Protein 1VCV (pdb70)

Structure (mmCIF, N/CA/C/O backbone):
data_1VCV
#
_entry.id   1VCV
#
_cell.length_a   84.540
_cell.length_b   84.540
_cell.length_c   112.620
_cell.angle_alpha   90.00
_cell.angle_beta   90.00
_cell.angle_gamma   120.00
#
_symmetry.space_group_name_H-M   'P 63'
#
loop_
_entity.id
_entity.type
_entity.pdbx_description
1 polymer 'Probable deoxyribose-phosphate aldolase'
2 non-polymer 'ZINC ION'
3 water water
#
loop_
_atom_site.group_PDB
_atom_site.id
_atom_site.type_symbol
_atom_site.label_atom_id
_atom_site.label_alt_id
_atom_site.label_comp_id
_atom_site.label_asym_id
_atom_site.label_entity_id
_atom_site.label_seq_id
_atom_site.pdbx_PDB_ins_code
_atom_site.Cartn_x
_atom_site.Cartn_y
_atom_site.Cartn_z
_atom_site.occupancy
_atom_site.B_iso_or_equiv
_atom_site.auth_seq_id
_atom_site.auth_comp_id
_atom_site.auth_asym_id
_atom_site.auth_atom_id
_atom_site.pdbx_PDB_model_num
ATOM 1 N N . MET A 1 1 ? 12.566 91.416 0.047 1.00 31.27 1 MET A N 1
ATOM 2 C CA . MET A 1 1 ? 12.607 91.514 1.530 1.00 29.02 1 MET A CA 1
ATOM 3 C C . MET A 1 1 ? 12.952 90.163 2.165 1.00 26.78 1 MET A C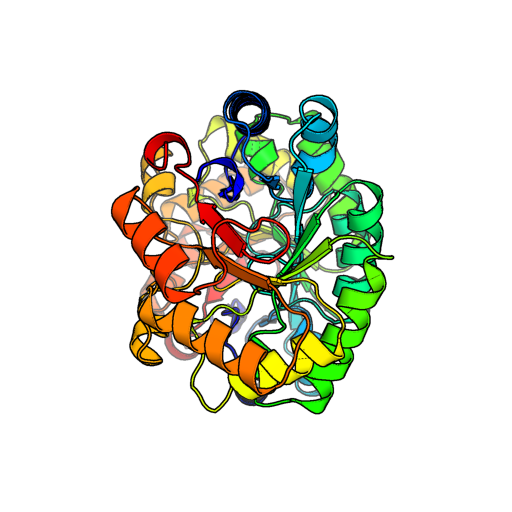 1
ATOM 4 O O . MET A 1 1 ? 13.382 90.099 3.319 1.00 26.17 1 MET A O 1
ATOM 9 N N . ILE A 1 2 ? 12.780 89.086 1.405 1.00 23.65 2 ILE A N 1
ATOM 10 C CA . ILE A 1 2 ? 13.075 87.746 1.910 1.00 21.31 2 ILE A CA 1
ATOM 11 C C . ILE A 1 2 ? 14.561 87.572 2.233 1.00 20.92 2 ILE A C 1
ATOM 12 O O . ILE A 1 2 ? 14.929 86.778 3.102 1.00 19.53 2 ILE A O 1
ATOM 17 N N . HIS A 1 3 ? 15.413 88.326 1.545 1.00 20.53 3 HIS A N 1
ATOM 18 C CA . HIS A 1 3 ? 16.853 88.228 1.759 1.00 21.74 3 HIS A CA 1
ATOM 19 C C . HIS A 1 3 ? 17.359 88.904 3.029 1.00 19.45 3 HIS A C 1
ATOM 20 O O . HIS A 1 3 ? 18.552 88.849 3.329 1.00 19.11 3 HIS A O 1
ATOM 27 N N . LEU A 1 4 ? 16.452 89.535 3.769 1.00 18.48 4 LEU A N 1
ATOM 28 C CA . LEU A 1 4 ? 16.793 90.201 5.026 1.00 18.22 4 LEU A CA 1
ATOM 29 C C . LEU A 1 4 ? 16.352 89.311 6.180 1.00 19.14 4 LEU A C 1
ATOM 30 O O . LEU A 1 4 ? 16.552 89.639 7.350 1.00 18.18 4 LEU A O 1
ATOM 35 N N . VAL A 1 5 ? 15.750 88.181 5.838 1.00 18.45 5 VAL A N 1
ATOM 36 C CA . VAL A 1 5 ? 15.226 87.274 6.841 1.00 17.05 5 VAL A CA 1
ATOM 37 C C . VAL A 1 5 ? 16.158 86.241 7.449 1.00 17.15 5 VAL A C 1
ATOM 38 O O . VAL A 1 5 ? 16.956 85.603 6.763 1.00 16.55 5 VAL A O 1
ATOM 42 N N . ASP A 1 6 ? 16.040 86.108 8.763 1.00 17.33 6 ASP A N 1
ATOM 43 C CA . ASP A 1 6 ? 16.769 85.110 9.530 1.00 17.81 6 ASP A CA 1
ATOM 44 C C . ASP A 1 6 ? 15.618 84.193 9.925 1.00 17.01 6 ASP A C 1
ATOM 45 O O . ASP A 1 6 ? 14.858 84.504 10.837 1.00 17.84 6 ASP A O 1
ATOM 50 N N . TYR A 1 7 ? 15.461 83.091 9.196 1.00 17.55 7 TYR A N 1
ATOM 51 C CA . TYR A 1 7 ? 14.390 82.132 9.457 1.00 15.95 7 TYR A CA 1
ATOM 52 C C . TYR A 1 7 ? 14.739 81.369 10.734 1.00 15.10 7 TYR A C 1
ATOM 53 O O . TYR A 1 7 ? 15.694 80.594 10.758 1.00 15.89 7 TYR A O 1
ATOM 62 N N . ALA A 1 8 ? 13.956 81.596 11.788 1.00 12.74 8 ALA A N 1
ATOM 63 C CA . ALA A 1 8 ? 14.208 80.977 13.087 1.00 13.74 8 ALA A CA 1
ATOM 64 C C . ALA A 1 8 ? 13.213 79.916 13.577 1.00 12.90 8 ALA A C 1
ATOM 65 O O . ALA A 1 8 ? 12.014 80.158 13.658 1.00 14.48 8 ALA A O 1
ATOM 67 N N . LEU A 1 9 ? 13.739 78.740 13.903 1.00 14.82 9 LEU A N 1
ATOM 68 C CA . LEU A 1 9 ? 12.960 77.627 14.450 1.00 13.80 9 LEU A CA 1
ATOM 69 C C . LEU A 1 9 ? 13.740 77.285 15.719 1.00 13.65 9 LEU A C 1
ATOM 70 O O . LEU A 1 9 ? 14.668 76.475 15.693 1.00 12.28 9 LEU A O 1
ATOM 75 N N . LEU A 1 10 ? 13.362 77.923 16.824 1.00 12.68 10 LEU A N 1
ATOM 76 C CA . LEU A 1 10 ? 14.065 77.770 18.094 1.00 12.55 10 LEU A CA 1
ATOM 77 C C . LEU A 1 10 ? 13.330 77.135 19.260 1.00 13.50 10 LEU A C 1
ATOM 78 O O . LEU A 1 10 ? 13.861 77.110 20.372 1.00 12.85 10 LEU A O 1
ATOM 83 N N . LYS A 1 11 ? 12.112 76.648 19.038 1.00 13.12 11 LYS A N 1
ATOM 84 C CA . LYS A 1 11 ? 11.384 76.003 20.124 1.00 13.29 11 LYS A CA 1
ATOM 85 C C . LYS A 1 11 ? 12.186 74.771 20.545 1.00 14.32 11 LYS A C 1
ATOM 86 O O . LYS A 1 11 ? 12.751 74.074 19.700 1.00 15.45 11 LYS A O 1
ATOM 92 N N . PRO A 1 12 ? 12.242 74.484 21.856 1.00 14.62 12 PRO A N 1
ATOM 93 C CA . PRO A 1 12 ? 12.996 73.321 22.343 1.00 14.94 12 PRO A CA 1
ATOM 94 C C . PRO A 1 12 ? 12.447 71.966 21.886 1.00 15.80 12 PRO A C 1
ATOM 95 O O . PRO A 1 12 ? 13.177 70.967 21.851 1.00 13.81 12 PRO A O 1
ATOM 99 N N . TYR A 1 13 ? 11.170 71.936 21.511 1.00 16.12 13 TYR A N 1
ATOM 100 C CA . TYR A 1 13 ? 10.550 70.694 21.064 1.00 15.07 13 TYR A CA 1
ATOM 101 C C . TYR A 1 13 ? 10.631 70.487 19.553 1.00 15.45 13 TYR A C 1
ATOM 102 O O . TYR A 1 13 ? 9.977 69.600 19.002 1.00 16.66 13 TYR A O 1
ATOM 111 N N . LEU A 1 14 ? 11.441 71.299 18.884 1.00 14.11 14 LEU A N 1
ATOM 112 C CA . LEU A 1 14 ? 11.616 71.165 17.443 1.00 12.34 14 LEU A CA 1
ATOM 113 C C . LEU A 1 14 ? 12.349 69.843 17.216 1.00 12.38 14 LEU A C 1
ATOM 114 O O . LEU A 1 14 ? 13.309 69.541 17.920 1.00 12.45 14 LEU A O 1
ATOM 119 N N . THR A 1 15 ? 11.906 69.058 16.239 1.00 11.67 15 THR A N 1
ATOM 120 C CA . THR A 1 15 ? 12.544 67.770 15.967 1.00 14.17 15 THR A CA 1
ATOM 121 C C . THR A 1 15 ? 13.583 67.860 14.854 1.00 14.66 15 THR A C 1
ATOM 122 O O . THR A 1 15 ? 13.639 68.847 14.120 1.00 14.08 15 THR A O 1
ATOM 126 N N . VAL A 1 16 ? 14.400 66.814 14.738 1.00 14.27 16 VAL A N 1
ATOM 127 C CA . VAL A 1 16 ? 15.434 66.749 13.713 1.00 15.52 16 VAL A CA 1
ATOM 128 C C . VAL A 1 16 ? 14.821 66.915 12.324 1.00 15.25 16 VAL A C 1
ATOM 129 O O . VAL A 1 16 ? 15.302 67.718 11.517 1.00 16.07 16 VAL A O 1
ATOM 133 N N . ASP A 1 17 ? 13.758 66.161 12.053 1.00 15.28 17 ASP A N 1
ATOM 134 C CA . ASP A 1 17 ? 13.087 66.232 10.763 1.00 16.76 17 ASP A CA 1
ATOM 135 C C . ASP A 1 17 ? 12.593 67.643 10.472 1.00 16.59 17 ASP A C 1
ATOM 136 O O . ASP A 1 17 ? 12.694 68.127 9.340 1.00 18.18 17 ASP A O 1
ATOM 141 N N . GLU A 1 18 ? 12.064 68.300 11.498 1.00 16.04 18 GLU A N 1
ATOM 142 C CA . GLU A 1 18 ? 11.570 69.662 11.361 1.00 17.60 18 GLU A CA 1
ATOM 143 C C . GLU A 1 18 ? 12.720 70.625 11.128 1.00 16.29 18 GLU A C 1
ATOM 144 O O . GLU A 1 18 ? 12.608 71.551 10.325 1.00 17.27 18 GLU A O 1
ATOM 150 N N . ALA A 1 19 ? 13.827 70.403 11.830 1.00 17.02 19 ALA A N 1
ATOM 151 C CA . ALA A 1 19 ? 15.009 71.250 11.676 1.00 16.66 19 ALA A CA 1
ATOM 152 C C . ALA A 1 19 ? 15.581 71.084 10.267 1.00 17.76 19 ALA A C 1
ATOM 153 O O . ALA A 1 19 ? 16.012 72.054 9.638 1.00 15.63 19 ALA A O 1
ATOM 155 N N . VAL A 1 20 ? 15.585 69.848 9.778 1.00 17.09 20 VAL A N 1
ATOM 156 C CA . VAL A 1 20 ? 16.105 69.565 8.448 1.00 16.12 20 VAL A CA 1
ATOM 157 C C . VAL A 1 20 ? 15.214 70.199 7.394 1.00 16.83 20 VAL A C 1
ATOM 158 O O . VAL A 1 20 ? 15.706 70.811 6.442 1.00 15.30 20 VAL A O 1
ATOM 162 N N . ALA A 1 21 ? 13.902 70.049 7.570 1.00 15.51 21 ALA A N 1
ATOM 163 C CA . ALA A 1 21 ? 12.937 70.621 6.642 1.00 17.53 21 ALA A CA 1
ATOM 164 C C . ALA A 1 21 ? 13.095 72.146 6.608 1.00 17.80 21 ALA A C 1
ATOM 165 O O . ALA A 1 21 ? 12.997 72.771 5.553 1.00 17.85 21 ALA A O 1
ATOM 167 N N . GLY A 1 22 ? 13.352 72.735 7.770 1.00 16.73 22 GLY A N 1
ATOM 168 C CA . GLY A 1 22 ? 13.527 74.173 7.843 1.00 18.08 22 GLY A CA 1
ATOM 169 C C . GLY A 1 22 ? 14.697 74.661 7.009 1.00 18.87 22 GLY A C 1
ATOM 170 O O . GLY A 1 22 ? 14.572 75.648 6.280 1.00 20.78 22 GLY A O 1
ATOM 171 N N . ALA A 1 23 ? 15.833 73.974 7.110 1.00 18.72 23 ALA A N 1
ATOM 172 C CA . ALA A 1 23 ? 17.027 74.353 6.361 1.00 19.92 23 ALA A CA 1
ATOM 173 C C . ALA A 1 23 ? 16.751 74.297 4.866 1.00 20.49 23 ALA A C 1
ATOM 174 O O . ALA A 1 23 ? 17.063 75.229 4.131 1.00 20.56 23 ALA A O 1
ATOM 176 N N . ARG A 1 24 ? 16.160 73.191 4.429 1.00 23.23 24 ARG A N 1
ATOM 177 C CA . ARG A 1 24 ? 15.812 72.987 3.029 1.00 24.52 24 ARG A CA 1
ATOM 178 C C . ARG A 1 24 ? 14.946 74.160 2.554 1.00 23.39 24 ARG A C 1
ATOM 179 O O . ARG A 1 24 ? 15.167 74.720 1.479 1.00 21.39 24 ARG A O 1
ATOM 187 N N . LYS A 1 25 ? 13.969 74.533 3.376 1.00 20.88 25 LYS A N 1
ATOM 188 C CA . LYS A 1 25 ? 13.070 75.641 3.066 1.00 20.73 25 LYS A CA 1
ATOM 189 C C . LYS A 1 25 ? 13.818 76.981 3.079 1.00 20.34 25 LYS A C 1
ATOM 190 O O . LYS A 1 25 ? 13.481 77.902 2.332 1.00 20.30 25 LYS A O 1
ATOM 196 N N . ALA A 1 26 ? 14.829 77.083 3.934 1.00 20.06 26 ALA A N 1
ATOM 197 C CA . ALA A 1 26 ? 15.626 78.301 4.041 1.00 21.33 26 ALA A CA 1
ATOM 198 C C . ALA A 1 26 ? 16.363 78.553 2.728 1.00 22.45 26 ALA A C 1
ATOM 199 O O . ALA A 1 26 ? 16.368 79.674 2.208 1.00 21.06 26 ALA A O 1
ATOM 201 N N . GLU A 1 27 ? 16.982 77.499 2.201 1.00 24.42 27 GLU A N 1
ATOM 202 C CA . GLU A 1 27 ? 17.724 77.580 0.946 1.00 25.70 27 GLU A CA 1
ATOM 203 C C . GLU A 1 27 ? 16.836 77.954 -0.231 1.00 27.12 27 GLU A C 1
ATOM 204 O O . GLU A 1 27 ? 17.193 78.819 -1.031 1.00 27.74 27 GLU A O 1
ATOM 210 N N . GLU A 1 28 ? 15.683 77.303 -0.339 1.00 27.82 28 GLU A N 1
ATOM 211 C CA . GLU A 1 28 ? 14.770 77.574 -1.440 1.00 29.98 28 GLU A CA 1
ATOM 212 C C . GLU A 1 28 ? 14.220 79.001 -1.393 1.00 29.19 28 GLU A C 1
ATOM 213 O O . GLU A 1 28 ? 14.002 79.617 -2.436 1.00 29.71 28 GLU A O 1
ATOM 219 N N . LEU A 1 29 ? 14.007 79.529 -0.189 1.0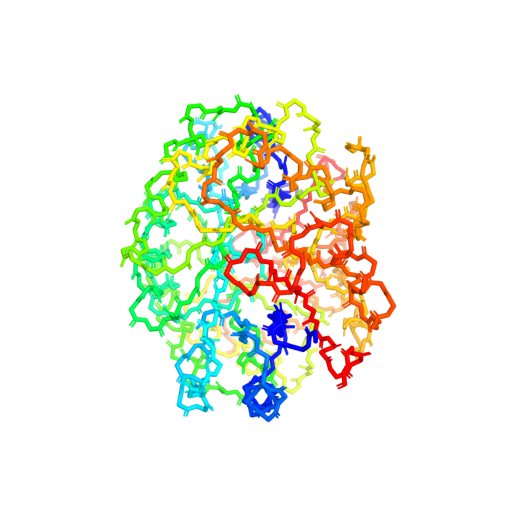0 26.81 29 LEU A N 1
ATOM 220 C CA . LEU A 1 29 ? 13.477 80.881 -0.044 1.00 24.69 29 LEU A CA 1
ATOM 221 C C . LEU A 1 29 ? 14.516 81.972 -0.252 1.00 23.79 29 LEU A C 1
ATOM 222 O O . LEU A 1 29 ? 14.171 83.111 -0.580 1.00 24.03 29 LEU A O 1
ATOM 227 N N . GLY A 1 30 ? 15.784 81.629 -0.056 1.00 22.17 30 GLY A N 1
ATOM 228 C CA . GLY A 1 30 ? 16.844 82.604 -0.231 1.00 22.07 30 GLY A CA 1
ATOM 229 C C . GLY A 1 30 ? 16.927 83.604 0.909 1.00 22.39 30 GLY A C 1
ATOM 230 O O . GLY A 1 30 ? 17.233 84.778 0.695 1.00 22.43 30 GLY A O 1
ATOM 231 N N . VAL A 1 31 ? 16.644 83.148 2.126 1.00 20.41 31 VAL A N 1
ATOM 232 C CA . VAL A 1 31 ? 16.715 84.023 3.292 1.00 18.07 31 VAL A CA 1
ATOM 233 C C . VAL A 1 31 ? 18.172 84.343 3.616 1.00 17.04 31 VAL A C 1
ATOM 234 O O . VAL A 1 31 ? 19.088 83.702 3.098 1.00 16.40 31 VAL A O 1
ATOM 238 N N . ALA A 1 32 ? 18.389 85.343 4.463 1.00 17.37 32 ALA A N 1
ATOM 239 C CA . ALA A 1 32 ? 19.746 85.714 4.845 1.00 17.65 32 ALA A CA 1
ATOM 240 C C . ALA A 1 32 ? 20.400 84.606 5.676 1.00 17.53 32 ALA A C 1
ATOM 241 O O . ALA A 1 32 ? 21.573 84.275 5.484 1.00 18.43 32 ALA A O 1
ATOM 243 N N . ALA A 1 33 ? 19.638 84.019 6.591 1.00 16.17 33 ALA A N 1
ATOM 244 C CA . ALA A 1 33 ? 20.183 82.972 7.436 1.00 15.56 33 ALA A CA 1
ATOM 245 C C . ALA A 1 33 ? 19.102 82.117 8.074 1.00 14.84 33 ALA A C 1
ATOM 246 O O . ALA A 1 33 ? 17.932 82.503 8.142 1.00 14.86 33 ALA A O 1
ATOM 248 N N . TYR A 1 34 ? 19.521 80.951 8.546 1.00 14.14 34 TYR A N 1
ATOM 249 C CA . TYR A 1 34 ? 18.638 79.997 9.201 1.00 13.30 34 TYR A CA 1
ATOM 250 C C . TYR A 1 34 ? 19.136 79.820 10.639 1.00 13.24 34 TYR A C 1
ATOM 251 O O . TYR A 1 34 ? 20.237 79.307 10.857 1.00 12.62 34 TYR A O 1
ATOM 260 N N . CYS A 1 35 ? 18.330 80.233 11.616 1.00 12.61 35 CYS A N 1
ATOM 261 C CA . CYS A 1 35 ? 18.737 80.125 13.018 1.00 14.43 35 CYS A CA 1
ATOM 262 C C . CYS A 1 35 ? 18.096 78.949 13.754 1.00 14.31 35 CYS A C 1
ATOM 263 O O . CYS A 1 35 ? 16.873 78.782 13.739 1.00 15.17 35 CYS A O 1
ATOM 266 N N . VAL A 1 36 ? 18.935 78.139 14.394 1.00 13.01 36 VAL A N 1
ATOM 267 C CA . VAL A 1 36 ? 18.476 76.979 15.160 1.00 13.27 36 VAL A CA 1
ATOM 268 C C . VAL A 1 36 ? 19.272 76.885 16.455 1.00 14.07 36 VAL A C 1
ATOM 269 O O . VAL A 1 36 ? 20.292 77.560 16.622 1.00 14.10 36 VAL A O 1
ATOM 273 N N . ASN A 1 37 ? 18.802 76.063 17.384 1.00 13.24 37 ASN A N 1
ATOM 274 C CA . ASN A 1 37 ? 19.551 75.858 18.614 1.00 13.75 37 ASN A CA 1
ATOM 275 C C . ASN A 1 37 ? 20.806 75.090 18.178 1.00 13.98 37 ASN A C 1
ATOM 276 O O . ASN A 1 37 ? 20.768 74.320 17.212 1.00 13.71 37 ASN A O 1
ATOM 281 N N . PRO A 1 38 ? 21.934 75.302 18.874 1.00 14.46 38 PRO A N 1
ATOM 282 C CA . PRO A 1 38 ? 23.223 74.662 18.584 1.00 15.25 38 PRO A CA 1
ATOM 283 C C . PRO A 1 38 ? 23.191 73.157 18.299 1.00 14.11 38 PRO A C 1
ATOM 284 O O . PRO A 1 38 ? 23.908 72.671 17.426 1.00 13.49 38 PRO A O 1
ATOM 288 N N . ILE A 1 39 ? 22.366 72.429 19.038 1.00 14.41 39 ILE A N 1
ATOM 289 C CA . ILE A 1 39 ? 22.249 70.977 18.877 1.00 15.15 39 ILE A CA 1
ATOM 290 C C . ILE A 1 39 ? 22.035 70.529 17.423 1.00 16.19 39 ILE A C 1
ATOM 291 O O . ILE A 1 39 ? 22.505 69.460 17.013 1.00 16.71 39 ILE A O 1
ATOM 296 N N . TYR A 1 40 ? 21.333 71.346 16.644 1.00 15.61 40 TYR A N 1
ATOM 297 C CA . TYR A 1 40 ? 21.036 70.999 15.262 1.00 16.20 40 TYR A CA 1
ATOM 298 C C . TYR A 1 40 ? 21.965 71.604 14.215 1.00 16.54 40 TYR A C 1
ATOM 299 O O . TYR A 1 40 ? 21.746 71.424 13.017 1.00 17.20 40 TYR A O 1
ATOM 308 N N . ALA A 1 41 ? 22.998 72.313 14.660 1.00 16.37 41 ALA A N 1
ATOM 309 C CA . ALA A 1 41 ? 23.939 72.938 13.741 1.00 16.79 41 ALA A CA 1
ATOM 310 C C . ALA A 1 41 ? 24.599 71.942 12.783 1.00 18.12 41 ALA A C 1
ATOM 311 O O . ALA A 1 41 ? 24.630 72.173 11.572 1.00 18.54 41 ALA A O 1
ATOM 313 N N . PRO A 1 42 ? 25.125 70.817 13.307 1.00 20.13 42 PRO A N 1
ATOM 314 C CA . PRO A 1 42 ? 25.778 69.819 12.449 1.00 20.62 42 PRO A CA 1
ATOM 315 C C . PRO A 1 42 ? 24.881 69.175 11.393 1.00 22.20 42 PRO A C 1
ATOM 316 O O . PRO A 1 42 ? 25.299 68.991 10.248 1.00 22.46 42 PRO A O 1
ATOM 320 N N . VAL A 1 43 ? 23.651 68.832 11.767 1.00 21.68 43 VAL A N 1
ATOM 321 C CA . VAL A 1 43 ? 22.746 68.190 10.819 1.00 23.35 43 VAL A CA 1
ATOM 322 C C . VAL A 1 43 ? 22.253 69.149 9.735 1.00 23.36 43 VAL A C 1
ATOM 323 O O . VAL A 1 43 ? 22.016 68.744 8.595 1.00 23.83 43 VAL A O 1
ATOM 327 N N . VAL A 1 44 ? 22.110 70.420 10.093 1.00 21.97 44 VAL A N 1
ATOM 328 C CA . VAL A 1 44 ? 21.654 71.439 9.152 1.00 22.60 44 VAL A CA 1
ATOM 329 C C . VAL A 1 44 ? 22.771 71.991 8.253 1.00 21.52 44 VAL A C 1
ATOM 330 O O . VAL A 1 44 ? 22.523 72.367 7.107 1.00 21.89 44 VAL A O 1
ATOM 334 N N . ARG A 1 45 ? 23.993 72.029 8.777 1.00 21.55 45 ARG A N 1
ATOM 335 C CA . ARG A 1 45 ? 25.153 72.545 8.045 1.00 24.19 45 ARG A CA 1
ATOM 336 C C . ARG A 1 45 ? 25.240 72.086 6.576 1.00 25.70 45 ARG A C 1
ATOM 337 O O . ARG A 1 45 ? 25.433 72.905 5.674 1.00 25.60 45 ARG A O 1
ATOM 345 N N . PRO A 1 46 ? 25.099 70.773 6.321 1.00 25.95 46 PRO A N 1
ATOM 346 C CA . PRO A 1 46 ? 25.165 70.227 4.960 1.00 27.48 46 PRO A CA 1
ATOM 347 C C . PRO A 1 46 ? 24.073 70.719 4.006 1.00 27.92 46 PRO A C 1
ATOM 348 O O . PRO A 1 46 ? 24.278 70.757 2.795 1.00 30.15 46 PRO A O 1
ATOM 352 N N . LEU A 1 47 ? 22.916 71.084 4.549 1.00 27.81 47 LEU A N 1
ATOM 353 C CA . LEU A 1 47 ? 21.802 71.547 3.728 1.00 28.13 47 LEU A CA 1
ATOM 354 C C . LEU A 1 47 ? 21.904 73.012 3.316 1.00 29.34 47 LEU A C 1
ATOM 355 O O . LEU A 1 47 ? 21.242 73.445 2.373 1.00 30.91 47 LEU A O 1
ATOM 360 N N . LEU A 1 48 ? 22.729 73.777 4.020 1.00 29.25 48 LEU A N 1
ATOM 361 C CA . LEU A 1 48 ? 22.884 75.194 3.711 1.00 30.35 48 LEU A CA 1
ATOM 362 C C . LEU A 1 48 ? 24.108 75.468 2.844 1.00 32.10 48 LEU A C 1
ATOM 363 O O . LEU A 1 48 ? 25.196 74.956 3.108 1.00 32.98 48 LEU A O 1
ATOM 368 N N . ARG A 1 49 ? 23.925 76.277 1.805 1.00 33.59 49 ARG A N 1
ATOM 369 C CA . ARG A 1 49 ? 25.024 76.635 0.916 1.00 35.66 49 ARG A CA 1
ATOM 370 C C . ARG A 1 49 ? 25.081 78.146 0.737 1.00 34.56 49 ARG A C 1
ATOM 371 O O . ARG A 1 49 ? 26.087 78.778 1.048 1.00 34.34 49 ARG A O 1
ATOM 379 N N . LYS A 1 50 ? 23.994 78.726 0.248 1.00 33.68 50 LYS A N 1
ATOM 380 C CA . LYS A 1 50 ? 23.942 80.163 0.048 1.00 33.46 50 LYS A CA 1
ATOM 381 C C . LYS A 1 50 ? 23.514 80.845 1.343 1.00 32.10 50 LYS A C 1
ATOM 382 O O . LYS A 1 50 ? 24.048 81.891 1.709 1.00 32.89 50 LYS A O 1
ATOM 388 N N . VAL A 1 51 ? 22.554 80.249 2.041 1.00 28.58 51 VAL A N 1
ATOM 389 C CA . VAL A 1 51 ? 22.073 80.825 3.290 1.00 26.04 51 VAL A CA 1
ATOM 390 C C . VAL A 1 51 ? 23.038 80.541 4.441 1.00 23.75 51 VAL A C 1
ATOM 391 O O . VAL A 1 51 ? 23.588 79.439 4.557 1.00 20.72 51 VAL A O 1
ATOM 395 N N . LYS A 1 52 ? 23.235 81.548 5.288 1.00 21.65 52 LYS A N 1
ATOM 396 C CA . LYS A 1 52 ? 24.130 81.448 6.437 1.00 22.62 52 LYS A CA 1
ATOM 397 C C . LYS A 1 52 ? 23.558 80.614 7.579 1.00 21.22 52 LYS A C 1
ATOM 398 O O . LYS A 1 52 ? 22.363 80.661 7.854 1.00 19.23 52 LYS A O 1
ATOM 404 N N . LEU A 1 53 ? 24.424 79.857 8.246 1.00 20.68 53 LEU A N 1
ATOM 405 C CA . LEU A 1 53 ? 23.999 79.043 9.378 1.00 18.64 53 LEU A CA 1
ATOM 406 C C . LEU A 1 53 ? 24.107 79.913 10.622 1.00 17.77 53 LEU A C 1
ATOM 407 O O . LEU A 1 53 ? 25.193 80.368 10.983 1.00 18.15 53 LEU A O 1
ATOM 412 N N . CYS A 1 54 ? 22.971 80.158 11.261 1.00 17.73 54 CYS A N 1
ATOM 413 C CA . CYS A 1 54 ? 22.922 80.983 12.463 1.00 18.23 54 CYS A CA 1
ATOM 414 C C . CYS A 1 54 ? 22.518 80.158 13.685 1.00 17.11 54 CYS A C 1
ATOM 415 O O . CYS A 1 54 ? 21.560 79.390 13.632 1.00 18.11 54 CYS A O 1
ATOM 418 N N . VAL A 1 55 ? 23.264 80.299 14.778 1.00 16.80 55 VAL A N 1
ATOM 419 C CA . VAL A 1 55 ? 22.938 79.568 16.001 1.00 16.48 55 VAL A CA 1
ATOM 420 C C . VAL A 1 55 ? 22.821 80.511 17.192 1.00 15.10 55 VAL A C 1
ATOM 421 O O . VAL A 1 55 ? 23.511 81.532 17.263 1.00 14.35 55 VAL A O 1
ATOM 425 N N . VAL A 1 56 ? 21.933 80.171 18.120 1.00 12.46 56 VAL A N 1
ATOM 426 C CA . VAL A 1 56 ? 21.742 80.973 19.324 1.00 13.00 56 VAL A CA 1
ATOM 427 C C . VAL A 1 56 ? 22.683 80.431 20.392 1.00 13.33 56 VAL A C 1
ATOM 428 O O . VAL A 1 56 ? 23.071 79.260 20.342 1.00 14.11 56 VAL A O 1
ATOM 432 N N . ALA A 1 57 ? 23.062 81.284 21.343 1.00 13.57 57 ALA A N 1
ATOM 433 C CA . ALA A 1 57 ? 23.973 80.897 22.425 1.00 13.10 57 ALA A CA 1
ATOM 434 C C . ALA A 1 57 ? 23.464 81.398 23.769 1.00 12.78 57 ALA A C 1
ATOM 435 O O . ALA A 1 57 ? 22.987 82.530 23.871 1.00 11.76 57 ALA A O 1
ATOM 437 N N . ASP A 1 58 ? 23.592 80.551 24.793 1.00 11.62 58 ASP A N 1
ATOM 438 C CA . ASP A 1 58 ? 23.136 80.849 26.152 1.00 13.59 58 ASP A CA 1
ATOM 439 C C . ASP A 1 58 ? 21.750 81.461 26.015 1.00 15.29 58 ASP A C 1
ATOM 440 O O . ASP A 1 58 ? 21.431 82.490 26.613 1.00 16.52 58 ASP A O 1
ATOM 445 N N . PHE A 1 59 ? 20.939 80.774 25.217 1.00 15.08 59 PHE A N 1
ATOM 446 C CA . PHE A 1 59 ? 19.592 81.172 24.854 1.00 12.64 59 PHE A CA 1
ATOM 447 C C . PHE A 1 59 ? 18.514 80.326 25.544 1.00 13.75 59 PHE A C 1
ATOM 448 O O . PHE A 1 59 ? 18.649 79.105 25.660 1.00 15.61 59 PHE A O 1
ATOM 456 N N . PRO A 1 60 ? 17.406 80.960 25.972 1.00 13.08 60 PRO A N 1
ATOM 457 C CA . PRO A 1 60 ? 17.115 82.391 25.842 1.00 12.67 60 PRO A CA 1
ATOM 458 C C . PRO A 1 60 ? 17.355 83.270 27.073 1.00 13.72 60 PRO A C 1
ATOM 459 O O . PRO A 1 60 ? 17.041 84.460 27.037 1.00 14.14 60 PRO A O 1
ATOM 463 N N . PHE A 1 61 ? 17.915 82.705 28.140 1.00 12.80 61 PHE A N 1
ATOM 464 C CA . PHE A 1 61 ? 18.151 83.454 29.382 1.00 14.27 61 PHE A CA 1
ATOM 465 C C . PHE A 1 61 ? 19.404 84.319 29.481 1.00 14.08 61 PHE A C 1
ATOM 466 O O . PHE A 1 61 ? 19.387 85.362 30.145 1.00 15.89 61 PHE A O 1
ATOM 474 N N . GLY A 1 62 ? 20.490 83.883 28.851 1.00 13.48 62 GLY A N 1
ATOM 475 C CA . GLY A 1 62 ? 21.729 84.635 28.924 1.00 13.36 62 GLY A CA 1
ATOM 476 C C . GLY A 1 62 ? 22.207 84.635 30.362 1.00 14.26 62 GLY A C 1
ATOM 477 O O . GLY A 1 62 ? 22.861 85.579 30.819 1.00 15.33 62 GLY A O 1
ATOM 478 N N . ALA A 1 63 ? 21.893 83.560 31.081 1.00 12.57 63 ALA A N 1
ATOM 479 C CA . ALA A 1 63 ? 22.253 83.469 32.488 1.00 12.35 63 ALA A CA 1
ATOM 480 C C . ALA A 1 63 ? 23.380 82.505 32.837 1.00 13.72 63 ALA A C 1
ATOM 481 O O . ALA A 1 63 ? 23.433 81.997 33.957 1.00 14.77 63 ALA A O 1
ATOM 483 N N . LEU A 1 64 ? 24.281 82.260 31.889 1.00 15.50 64 LEU A N 1
ATOM 484 C CA . LEU A 1 64 ? 25.419 81.387 32.136 1.00 17.97 64 LEU A CA 1
ATOM 485 C C . LEU A 1 64 ? 26.606 82.211 32.617 1.00 19.73 64 LEU A C 1
ATOM 486 O O . LEU A 1 64 ? 26.656 83.423 32.402 1.00 21.02 64 LEU A O 1
ATOM 491 N N . PRO A 1 65 ? 27.566 81.566 33.301 1.00 20.66 65 PRO A N 1
ATOM 492 C CA . PRO A 1 65 ? 28.751 82.274 33.793 1.00 20.18 65 PRO A CA 1
ATOM 493 C C . PRO A 1 65 ? 29.521 82.744 32.562 1.00 19.00 65 PRO A C 1
ATOM 494 O O . PRO A 1 65 ? 29.533 82.047 31.548 1.00 17.68 65 PRO A O 1
ATOM 498 N N . THR A 1 66 ? 30.157 83.910 32.641 1.00 19.37 66 THR A N 1
ATOM 499 C CA . THR A 1 66 ? 30.919 84.425 31.505 1.00 20.49 66 THR A CA 1
ATOM 500 C C . THR A 1 66 ? 31.883 83.379 30.945 1.00 20.75 66 THR A C 1
ATOM 501 O O . THR A 1 66 ? 31.997 83.219 29.728 1.00 20.77 66 THR A O 1
ATOM 505 N N . ALA A 1 67 ? 32.567 82.660 31.833 1.00 21.44 67 ALA A N 1
ATOM 506 C CA . ALA A 1 67 ? 33.521 81.637 31.410 1.00 21.42 67 ALA A CA 1
ATOM 507 C C . ALA A 1 67 ? 32.870 80.581 30.513 1.00 21.85 67 ALA A C 1
ATOM 508 O O . ALA A 1 67 ? 33.458 80.150 29.519 1.00 22.26 67 ALA A O 1
ATOM 510 N N . SER A 1 68 ? 31.658 80.160 30.862 1.00 21.04 68 SER A N 1
ATOM 511 C CA . SER A 1 68 ? 30.958 79.166 30.055 1.00 21.48 68 SER A CA 1
ATOM 512 C C . SER A 1 68 ? 30.490 79.780 28.742 1.00 20.82 68 SER A C 1
ATOM 513 O O . SER A 1 68 ? 30.452 79.112 27.708 1.00 20.78 68 SER A O 1
ATOM 516 N N . ARG A 1 69 ? 30.135 81.060 28.794 1.00 19.83 69 ARG A N 1
ATOM 517 C CA . ARG A 1 69 ? 29.667 81.771 27.617 1.00 19.51 69 ARG A CA 1
ATOM 518 C C . ARG A 1 69 ? 30.760 81.940 26.556 1.00 20.36 69 ARG A C 1
ATOM 519 O O . ARG A 1 69 ? 30.510 81.726 25.364 1.00 20.03 69 ARG A O 1
ATOM 527 N N . ILE A 1 70 ? 31.971 82.305 26.969 1.00 20.68 70 ILE A N 1
ATOM 528 C CA . ILE A 1 70 ? 33.034 82.460 25.986 1.00 21.63 70 ILE A CA 1
ATOM 529 C C . ILE A 1 70 ? 33.393 81.084 25.412 1.00 21.34 70 ILE A C 1
ATOM 530 O O . ILE A 1 70 ? 33.645 80.946 24.215 1.00 19.67 70 ILE A O 1
ATOM 535 N N . ALA A 1 71 ? 33.385 80.058 26.261 1.00 22.85 71 ALA A N 1
ATOM 536 C CA . ALA A 1 71 ? 33.717 78.703 25.816 1.00 23.54 71 ALA A CA 1
ATOM 537 C C . ALA A 1 71 ? 32.695 78.200 24.801 1.00 23.76 71 ALA A C 1
ATOM 538 O O . ALA A 1 71 ? 33.049 77.632 23.768 1.00 24.53 71 ALA A O 1
ATOM 540 N N . LEU A 1 72 ? 31.421 78.418 25.104 1.00 23.78 72 LEU A N 1
ATOM 541 C CA . LEU A 1 72 ? 30.340 77.997 24.226 1.00 22.22 72 LEU A CA 1
ATOM 542 C C . LEU A 1 72 ? 30.455 78.675 22.867 1.00 21.19 72 LEU A C 1
ATOM 543 O O . LEU A 1 72 ? 30.423 78.017 21.828 1.00 20.75 72 LEU A O 1
ATOM 548 N N . VAL A 1 73 ? 30.581 79.999 22.886 1.00 20.74 73 VAL A N 1
ATOM 549 C CA . VAL A 1 73 ? 30.693 80.776 21.660 1.00 19.57 73 VAL A CA 1
ATOM 550 C C . VAL A 1 73 ? 31.891 80.308 20.835 1.00 21.00 73 VAL A C 1
ATOM 551 O O . VAL A 1 73 ? 31.817 80.223 19.604 1.00 20.46 73 VAL A O 1
ATOM 555 N N . SER A 1 74 ? 32.988 79.997 21.518 1.00 21.57 74 SER A N 1
ATOM 556 C CA . SER A 1 74 ? 34.193 79.530 20.849 1.00 22.68 74 SER A CA 1
ATOM 557 C C . SER A 1 74 ? 33.909 78.239 20.076 1.00 23.09 74 SER A C 1
ATOM 558 O O . SER A 1 74 ? 34.267 78.120 18.901 1.00 19.51 74 SER A O 1
ATOM 561 N N . ARG A 1 75 ? 33.261 77.273 20.723 1.00 24.38 75 ARG A N 1
ATOM 562 C CA . ARG A 1 75 ? 32.941 76.021 20.040 1.00 25.75 75 ARG A CA 1
ATOM 563 C C . ARG A 1 75 ? 32.018 76.311 18.872 1.00 24.89 75 ARG A C 1
ATOM 564 O O . ARG A 1 75 ? 32.294 75.938 17.735 1.00 24.27 75 ARG A O 1
ATOM 572 N N . LEU A 1 76 ? 30.914 76.985 19.173 1.00 23.52 76 LEU A N 1
ATOM 573 C CA . LEU A 1 76 ? 29.920 77.328 18.169 1.00 23.08 76 LEU A CA 1
ATOM 574 C C . LEU A 1 76 ? 30.508 78.000 16.934 1.00 22.94 76 LEU A C 1
ATOM 575 O O . LEU A 1 76 ? 30.067 77.742 15.814 1.00 21.32 76 LEU A O 1
ATOM 580 N N . ALA A 1 77 ? 31.505 78.855 17.139 1.00 23.09 77 ALA A N 1
ATOM 581 C CA . ALA A 1 77 ? 32.140 79.563 16.034 1.00 24.52 77 ALA A CA 1
ATOM 582 C C . ALA A 1 77 ? 32.852 78.609 15.075 1.00 25.58 77 ALA A C 1
ATOM 583 O O . ALA A 1 77 ? 33.207 78.985 13.958 1.00 23.16 77 ALA A O 1
ATOM 585 N N . GLU A 1 78 ? 33.058 77.370 15.506 1.00 27.43 78 GLU A N 1
ATOM 586 C CA . GLU A 1 78 ? 33.732 76.404 14.650 1.00 30.16 78 GLU A CA 1
ATOM 587 C C . GLU A 1 78 ? 32.868 75.942 13.483 1.00 29.48 78 GLU A C 1
ATOM 588 O O . GLU A 1 78 ? 33.391 75.582 12.431 1.00 30.94 78 GLU A O 1
ATOM 594 N N . VAL A 1 79 ? 31.549 75.970 13.649 1.00 29.01 79 VAL A N 1
ATOM 595 C CA . VAL A 1 79 ? 30.667 75.524 12.573 1.00 29.16 79 VAL A CA 1
ATOM 596 C C . VAL A 1 79 ? 29.616 76.521 12.096 1.00 27.43 79 VAL A C 1
ATOM 597 O O . VAL A 1 79 ? 29.149 76.434 10.962 1.00 29.77 79 VAL A O 1
ATOM 601 N N . ALA A 1 80 ? 29.246 77.467 12.949 1.00 25.44 80 ALA A N 1
ATOM 602 C CA . ALA A 1 80 ? 28.232 78.444 12.582 1.00 23.12 80 ALA A CA 1
ATOM 603 C C . ALA A 1 80 ? 28.787 79.687 11.897 1.00 23.29 80 ALA A C 1
ATOM 604 O O . ALA A 1 80 ? 29.869 80.172 12.234 1.00 22.85 80 ALA A O 1
ATOM 606 N N . ASP A 1 81 ? 28.028 80.196 10.932 1.00 21.99 81 ASP A N 1
ATOM 607 C CA . ASP A 1 81 ? 28.402 81.400 10.212 1.00 21.85 81 ASP A CA 1
ATOM 608 C C . ASP A 1 81 ? 28.143 82.598 11.120 1.00 22.34 81 ASP A C 1
ATOM 609 O O . ASP A 1 81 ? 28.971 83.503 11.221 1.00 22.37 81 ASP A O 1
ATOM 614 N N . GLU A 1 82 ? 26.991 82.595 11.784 1.00 20.48 82 GLU A N 1
ATOM 615 C CA . GLU A 1 82 ? 26.632 83.691 12.671 1.00 19.33 82 GLU A CA 1
ATOM 616 C C . GLU A 1 82 ? 26.152 83.154 14.018 1.00 19.18 82 GLU A C 1
ATOM 617 O O . GLU A 1 82 ? 25.607 82.050 14.101 1.00 18.51 82 GLU A O 1
ATOM 623 N N . ILE A 1 83 ? 26.356 83.949 15.065 1.00 16.98 83 ILE A N 1
ATOM 624 C CA . ILE A 1 83 ? 25.970 83.577 16.423 1.00 16.64 83 ILE A CA 1
ATOM 625 C C . ILE A 1 83 ? 25.168 84.695 17.079 1.00 16.72 83 ILE A C 1
ATOM 626 O O . ILE A 1 83 ? 25.631 85.832 17.164 1.00 15.56 83 ILE A O 1
ATOM 631 N N . ASP A 1 84 ? 23.962 84.360 17.533 1.00 15.67 84 ASP A N 1
ATOM 632 C CA . ASP A 1 84 ? 23.082 85.312 18.204 1.00 14.82 84 ASP A CA 1
ATOM 633 C C . ASP A 1 84 ? 23.144 84.960 19.693 1.00 15.72 84 ASP A C 1
ATOM 634 O O . ASP A 1 84 ? 22.539 83.977 20.140 1.00 17.11 84 ASP A O 1
ATOM 639 N N . VAL A 1 85 ? 23.884 85.754 20.459 1.00 13.09 85 VAL A N 1
ATOM 640 C CA . VAL A 1 85 ? 24.048 85.487 21.884 1.00 13.39 85 VAL A CA 1
ATOM 641 C C . VAL A 1 85 ? 23.271 86.466 22.761 1.00 13.09 85 VAL A C 1
ATOM 642 O O . VAL A 1 85 ? 23.273 87.672 22.522 1.00 14.10 85 VAL A O 1
ATOM 646 N N . VAL A 1 86 ? 22.594 85.930 23.770 1.00 13.21 86 VAL A N 1
ATOM 647 C CA . VAL A 1 86 ? 21.797 86.750 24.679 1.00 13.07 86 VAL A CA 1
ATOM 648 C C . VAL A 1 86 ? 22.701 87.559 25.610 1.00 14.41 86 VAL A C 1
ATOM 649 O O . VAL A 1 86 ? 23.709 87.051 26.113 1.00 15.75 86 VAL A O 1
ATOM 653 N N . ALA A 1 87 ? 22.350 88.818 25.835 1.00 13.77 87 ALA A N 1
ATOM 654 C CA . ALA A 1 87 ? 23.134 89.656 26.738 1.00 14.22 87 ALA A CA 1
ATOM 655 C C . ALA A 1 87 ? 22.922 89.115 28.150 1.00 15.37 87 ALA A C 1
ATOM 656 O O . ALA A 1 87 ? 21.981 88.359 28.393 1.00 15.24 87 ALA A O 1
ATOM 658 N N . PRO A 1 88 ? 23.810 89.469 29.094 1.00 15.03 88 PRO A N 1
ATOM 659 C CA . PRO A 1 88 ? 23.642 88.982 30.467 1.00 14.43 88 PRO A CA 1
ATOM 660 C C . PRO A 1 88 ? 22.494 89.773 31.101 1.00 15.16 88 PRO A C 1
ATOM 661 O O . PRO A 1 88 ? 22.712 90.662 31.925 1.00 12.84 88 PRO A O 1
ATOM 665 N N . ILE A 1 89 ? 21.269 89.441 30.690 1.00 13.68 89 ILE A N 1
ATOM 666 C CA . ILE A 1 89 ? 20.067 90.129 31.156 1.00 15.00 89 ILE A CA 1
ATOM 667 C C . ILE A 1 89 ? 20.034 90.434 32.644 1.00 16.54 89 ILE A C 1
ATOM 668 O O . ILE A 1 89 ? 19.772 91.574 33.047 1.00 15.19 89 ILE A O 1
ATOM 673 N N . GLY A 1 90 ? 20.298 89.418 33.460 1.00 16.57 90 GLY A N 1
ATOM 674 C CA . GLY A 1 90 ? 20.285 89.609 34.896 1.00 15.75 90 GLY A CA 1
ATOM 675 C C . GLY A 1 90 ? 21.239 90.692 35.362 1.00 14.96 90 GLY A C 1
ATOM 676 O O . GLY A 1 90 ? 20.873 91.537 36.174 1.00 15.68 90 GLY A O 1
ATOM 677 N N . LEU A 1 91 ? 22.466 90.669 34.857 1.00 16.12 91 LEU A N 1
ATOM 678 C CA . LEU A 1 91 ? 23.452 91.670 35.246 1.00 17.05 91 LEU A CA 1
ATOM 679 C C . LEU A 1 91 ? 23.087 93.069 34.759 1.00 16.56 91 LEU A C 1
ATOM 680 O O . LEU A 1 91 ? 23.473 94.059 35.379 1.00 17.11 91 LEU A O 1
ATOM 685 N N . VAL A 1 92 ? 22.358 93.151 33.649 1.00 15.83 92 VAL A N 1
ATOM 686 C CA . VAL A 1 92 ? 21.954 94.446 33.109 1.00 14.29 92 VAL A CA 1
ATOM 687 C C . VAL A 1 92 ? 20.927 95.072 34.040 1.00 15.38 92 VAL A C 1
ATOM 688 O O . VAL A 1 92 ? 21.007 96.259 34.373 1.00 15.02 92 VAL A O 1
ATOM 692 N N . LYS A 1 93 ? 19.968 94.257 34.462 1.00 14.26 93 LYS A N 1
ATOM 693 C CA . LYS A 1 93 ? 18.926 94.702 35.368 1.00 14.13 93 LYS A CA 1
ATOM 694 C C . LYS A 1 93 ? 19.551 95.064 36.714 1.00 13.89 93 LYS A C 1
ATOM 695 O O . LYS A 1 93 ? 19.029 95.906 37.443 1.00 15.54 93 LYS A O 1
ATOM 701 N N . SER A 1 94 ? 20.670 94.426 37.040 1.00 13.92 94 SER A N 1
ATOM 702 C CA . SER A 1 94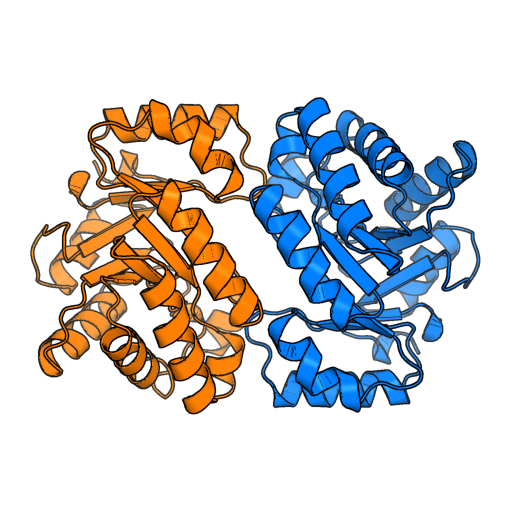 ? 21.366 94.700 38.293 1.00 15.17 94 SER A CA 1
ATOM 703 C C . SER A 1 94 ? 22.211 95.971 38.167 1.00 18.05 94 SER A C 1
ATOM 704 O O . SER A 1 94 ? 22.768 96.460 39.158 1.00 18.90 94 SER A O 1
ATOM 707 N N . ARG A 1 95 ? 22.297 96.499 36.948 1.00 16.76 95 ARG A N 1
ATOM 708 C CA . ARG A 1 95 ? 23.085 97.699 36.666 1.00 18.14 95 ARG A CA 1
ATOM 709 C C . ARG A 1 95 ? 24.567 97.460 36.982 1.00 19.12 95 ARG A C 1
ATOM 710 O O . ARG A 1 95 ? 25.285 98.374 37.385 1.00 16.54 95 ARG A O 1
ATOM 718 N N . ARG A 1 96 ? 25.010 96.217 36.807 1.00 18.50 96 ARG A N 1
ATOM 719 C CA . ARG A 1 96 ? 26.401 95.848 37.045 1.00 19.15 96 ARG A CA 1
ATOM 720 C C . ARG A 1 96 ? 27.145 96.035 35.727 1.00 18.63 96 ARG A C 1
ATOM 721 O O . ARG A 1 96 ? 27.655 95.080 35.141 1.00 16.46 96 ARG A O 1
ATOM 729 N N . TRP A 1 97 ? 27.200 97.283 35.272 1.00 16.17 97 TRP A N 1
ATOM 730 C CA . TRP A 1 97 ? 27.828 97.618 34.005 1.00 15.46 97 TRP A CA 1
ATOM 731 C C . TRP A 1 97 ? 29.255 97.129 33.815 1.00 16.47 97 TRP A C 1
ATOM 732 O O . TRP A 1 97 ? 29.621 96.695 32.721 1.00 17.34 97 TRP A O 1
ATOM 743 N N . ALA A 1 98 ? 30.060 97.185 34.868 1.00 15.07 98 ALA A N 1
ATOM 744 C CA . ALA A 1 98 ? 31.438 96.719 34.765 1.00 16.71 98 ALA A CA 1
ATOM 745 C C . ALA A 1 98 ? 31.448 95.246 34.359 1.00 15.53 98 ALA A C 1
ATOM 746 O O . ALA A 1 98 ? 32.233 94.827 33.500 1.00 15.84 98 ALA A O 1
ATOM 748 N N . GLU A 1 99 ? 30.568 94.465 34.975 1.00 16.54 99 GLU A N 1
ATOM 749 C CA . GLU A 1 99 ? 30.486 93.044 34.674 1.00 15.98 99 GLU A CA 1
ATOM 750 C C . GLU A 1 99 ? 29.834 92.809 33.311 1.00 16.14 99 GLU A C 1
ATOM 751 O O . GLU A 1 99 ? 30.225 91.898 32.579 1.00 15.39 99 GLU A O 1
ATOM 757 N N . VAL A 1 100 ? 28.842 93.626 32.967 1.00 15.12 100 VAL A N 1
ATOM 758 C CA . VAL A 1 100 ? 28.182 93.467 31.676 1.00 16.53 100 VAL A CA 1
ATOM 759 C C . VAL A 1 100 ? 29.176 93.698 30.536 1.00 16.39 100 VAL A C 1
ATOM 760 O O . VAL A 1 100 ? 29.219 92.926 29.572 1.00 14.13 100 VAL A O 1
ATOM 764 N N . ARG A 1 101 ? 29.989 94.745 30.643 1.00 16.02 101 ARG A N 1
ATOM 765 C CA . ARG A 1 101 ? 30.932 95.012 29.577 1.00 19.62 101 ARG A CA 1
ATOM 766 C C . ARG A 1 101 ? 32.061 93.984 29.545 1.00 19.45 101 ARG A C 1
ATOM 767 O O . ARG A 1 101 ? 32.536 93.629 28.469 1.00 20.27 101 ARG A O 1
ATOM 775 N N . ARG A 1 102 ? 32.478 93.484 30.708 1.00 21.12 102 ARG A N 1
ATOM 776 C CA . ARG A 1 102 ? 33.530 92.471 30.732 1.00 19.61 102 ARG A CA 1
ATOM 777 C C . ARG A 1 102 ? 33.016 91.227 30.009 1.00 18.79 102 ARG A C 1
ATOM 778 O O . ARG A 1 102 ? 33.713 90.637 29.184 1.00 16.20 102 ARG A O 1
ATOM 786 N N . ASP A 1 103 ? 31.782 90.841 30.320 1.00 17.84 103 ASP A N 1
ATOM 787 C CA . ASP A 1 103 ? 31.170 89.669 29.702 1.00 16.05 103 ASP A CA 1
ATOM 788 C C . ASP A 1 103 ? 31.022 89.789 28.179 1.00 15.62 103 ASP A C 1
ATOM 789 O O . ASP A 1 103 ? 31.495 88.927 27.429 1.00 16.05 103 ASP A O 1
ATOM 794 N N . LEU A 1 104 ? 30.379 90.859 27.721 1.00 11.75 104 LEU A N 1
ATOM 795 C CA . LEU A 1 104 ? 30.158 91.041 26.288 1.00 12.53 104 LEU A CA 1
ATOM 796 C C . LEU A 1 104 ? 31.437 91.199 25.460 1.00 12.56 104 LEU A C 1
ATOM 797 O O . LEU A 1 104 ? 31.519 90.702 24.339 1.00 14.77 104 LEU A O 1
ATOM 802 N N . ILE A 1 105 ? 32.440 91.876 25.997 1.00 13.45 105 ILE A N 1
ATOM 803 C CA . ILE A 1 105 ? 33.676 92.020 25.241 1.00 16.07 105 ILE A CA 1
ATOM 804 C C . ILE A 1 105 ? 34.340 90.652 25.077 1.00 16.71 105 ILE A C 1
ATOM 805 O O . ILE A 1 105 ? 34.779 90.292 23.981 1.00 18.04 105 ILE A O 1
ATOM 810 N N . SER A 1 106 ? 34.389 89.885 26.161 1.00 15.15 106 SER A N 1
ATOM 811 C CA . SER A 1 106 ? 35.004 88.558 26.135 1.00 19.26 106 SER A CA 1
ATOM 812 C C . SER A 1 106 ? 34.207 87.564 25.289 1.00 18.54 106 SER A C 1
ATOM 813 O O . SER A 1 106 ? 34.779 86.783 24.522 1.00 17.07 106 SER A O 1
ATOM 816 N N . VAL A 1 107 ? 32.885 87.597 25.429 1.00 17.08 107 VAL A N 1
ATOM 817 C CA . VAL A 1 107 ? 32.022 86.697 24.673 1.00 18.54 107 VAL A CA 1
ATOM 818 C C . VAL A 1 107 ? 32.080 86.981 23.173 1.00 19.06 107 VAL A C 1
ATOM 819 O O . VAL A 1 107 ? 32.221 86.057 22.373 1.00 19.34 107 VAL A O 1
ATOM 823 N N . VAL A 1 108 ? 31.980 88.250 22.788 1.00 18.69 108 VAL A N 1
ATOM 824 C CA . VAL A 1 108 ? 32.046 88.604 21.371 1.00 19.30 108 VAL A CA 1
ATOM 825 C C . VAL A 1 108 ? 33.436 88.282 20.825 1.00 20.74 108 VAL A C 1
ATOM 826 O O . VAL A 1 108 ? 33.578 87.807 19.697 1.00 21.55 108 VAL A O 1
ATOM 830 N N . GLY A 1 109 ? 34.459 88.540 21.632 1.00 20.95 109 GLY A N 1
ATOM 831 C CA . GLY A 1 109 ? 35.818 88.265 21.204 1.00 23.81 109 GLY A CA 1
ATOM 832 C C . GLY A 1 109 ? 36.068 86.787 20.974 1.00 24.30 109 GLY A C 1
ATOM 833 O O . GLY A 1 109 ? 36.955 86.410 20.207 1.00 27.34 109 GLY A O 1
ATOM 834 N N . ALA A 1 110 ? 35.273 85.947 21.628 1.00 24.73 110 ALA A N 1
ATOM 835 C CA . ALA A 1 110 ? 35.414 84.500 21.507 1.00 24.47 110 ALA A CA 1
ATOM 836 C C . ALA A 1 110 ? 34.870 83.939 20.192 1.00 23.35 110 ALA A C 1
ATOM 837 O O . ALA A 1 110 ? 35.207 82.822 19.804 1.00 21.99 110 ALA A O 1
ATOM 839 N N . ALA A 1 111 ? 34.032 84.713 19.510 1.00 22.90 111 ALA A N 1
ATOM 840 C CA . ALA A 1 111 ? 33.440 84.279 18.246 1.00 24.26 111 ALA A CA 1
ATOM 841 C C . ALA A 1 111 ? 34.450 84.339 17.111 1.00 25.26 111 ALA A C 1
ATOM 842 O O . ALA A 1 111 ? 34.154 83.964 15.977 1.00 24.18 111 ALA A O 1
ATOM 844 N N . GLY A 1 112 ? 35.639 84.827 17.437 1.00 27.33 112 GLY A N 1
ATOM 845 C CA . GLY A 1 112 ? 36.720 84.934 16.477 1.00 31.48 112 GLY A CA 1
ATOM 846 C C . GLY A 1 112 ? 36.384 85.157 15.014 1.00 33.13 112 GLY A C 1
ATOM 847 O O . GLY A 1 112 ? 36.573 84.259 14.195 1.00 36.18 112 GLY A O 1
ATOM 848 N N . GLY A 1 113 ? 35.895 86.346 14.675 1.00 32.68 113 GLY A N 1
ATOM 849 C CA . GLY A 1 113 ? 35.594 86.632 13.283 1.00 30.87 113 GLY A CA 1
ATOM 850 C C . GLY A 1 113 ? 34.171 86.412 12.808 1.00 29.64 113 GLY A C 1
ATOM 851 O O . GLY A 1 113 ? 33.725 87.080 11.876 1.00 30.43 113 GLY A O 1
ATOM 852 N N . ARG A 1 114 ? 33.454 85.479 13.426 1.00 27.15 114 ARG A N 1
ATOM 853 C CA . ARG A 1 114 ? 32.081 85.212 13.018 1.00 26.30 114 ARG A CA 1
ATOM 854 C C . ARG A 1 114 ? 31.184 86.423 13.276 1.00 23.70 114 ARG A C 1
ATOM 855 O O . ARG A 1 114 ? 31.482 87.256 14.132 1.00 21.08 114 ARG A O 1
ATOM 863 N N . VAL A 1 115 ? 30.090 86.516 12.525 1.00 22.32 115 VAL A N 1
ATOM 864 C CA . VAL A 1 115 ? 29.137 87.608 12.701 1.00 21.10 115 VAL A CA 1
ATOM 865 C C . VAL A 1 115 ? 28.430 87.354 14.029 1.00 19.62 115 VAL A C 1
ATOM 866 O O . VAL A 1 115 ? 27.817 86.306 14.213 1.00 21.47 115 VAL A O 1
ATOM 870 N N . VAL A 1 116 ? 28.536 88.300 14.958 1.00 18.95 116 VAL A N 1
ATOM 871 C CA . VAL A 1 116 ? 27.904 88.160 16.272 1.00 15.20 116 VAL A CA 1
ATOM 872 C C . VAL A 1 116 ? 26.769 89.154 16.490 1.00 14.39 116 VAL A C 1
ATOM 873 O O . VAL A 1 116 ? 26.938 90.358 16.298 1.00 12.57 116 VAL A O 1
ATOM 877 N N . LYS A 1 117 ? 25.613 88.640 16.893 1.00 11.19 117 LYS A N 1
ATOM 878 C CA . LYS A 1 117 ? 24.468 89.494 17.176 1.00 10.46 117 LYS A CA 1
ATOM 879 C C . LYS A 1 117 ? 24.168 89.335 18.662 1.00 11.06 117 LYS A C 1
ATOM 880 O O . LYS A 1 117 ? 23.968 88.215 19.152 1.00 11.88 117 LYS A O 1
ATOM 886 N N . VAL A 1 118 ? 24.147 90.444 19.389 1.00 9.30 118 VAL A N 1
ATOM 887 C CA . VAL A 1 118 ? 23.851 90.378 20.810 1.00 8.27 118 VAL A CA 1
ATOM 888 C C . VAL A 1 118 ? 22.369 90.678 21.029 1.00 10.94 118 VAL A C 1
ATOM 889 O O . VAL A 1 118 ? 21.873 91.735 20.628 1.00 11.23 118 VAL A O 1
ATOM 893 N N . ILE A 1 119 ? 21.661 89.731 21.641 1.00 10.43 119 ILE A N 1
ATOM 894 C CA . ILE A 1 119 ? 20.241 89.912 21.923 1.00 11.41 119 ILE A CA 1
ATOM 895 C C . ILE A 1 119 ? 20.079 90.753 23.182 1.00 11.96 119 ILE A C 1
ATOM 896 O O . ILE A 1 119 ? 20.475 90.356 24.280 1.00 11.91 119 ILE A O 1
ATOM 901 N N . THR A 1 120 ? 19.475 91.919 23.015 1.00 12.53 120 THR A N 1
ATOM 902 C CA . THR A 1 120 ? 19.288 92.843 24.119 1.00 12.33 120 THR A CA 1
ATOM 903 C C . THR A 1 120 ? 18.020 92.579 24.937 1.00 12.35 120 THR A C 1
ATOM 904 O O . THR A 1 120 ? 17.915 93.027 26.077 1.00 12.90 120 THR A O 1
ATOM 908 N N . GLU A 1 121 ? 17.077 91.839 24.352 1.00 12.06 121 GLU A N 1
ATOM 909 C CA . GLU A 1 121 ? 15.790 91.521 24.978 1.00 12.01 121 GLU A CA 1
ATOM 910 C C . GLU A 1 121 ? 15.092 92.813 25.396 1.00 13.06 121 GLU A C 1
ATOM 911 O O . GLU A 1 121 ? 14.792 93.035 26.575 1.00 11.17 121 GLU A O 1
ATOM 917 N N . GLU A 1 122 ? 14.839 93.658 24.397 1.00 12.33 122 GLU A N 1
ATOM 918 C CA . GLU A 1 122 ? 14.187 94.951 24.577 1.00 12.99 122 GLU A CA 1
ATOM 919 C C . GLU A 1 122 ? 12.959 94.935 25.487 1.00 13.74 122 GLU A C 1
ATOM 920 O O . GLU A 1 122 ? 12.720 95.886 26.231 1.00 13.43 122 GLU A O 1
ATOM 926 N N . PRO A 1 123 ? 12.150 93.862 25.431 1.00 13.39 123 PRO A N 1
ATOM 927 C CA . PRO A 1 123 ? 10.960 93.810 26.289 1.00 12.54 123 PRO A CA 1
ATOM 928 C C . PRO A 1 123 ? 11.240 93.973 27.779 1.00 11.43 123 PRO A C 1
ATOM 929 O O . PRO A 1 123 ? 10.387 94.458 28.526 1.00 10.02 123 PRO A O 1
ATOM 933 N N . TYR A 1 124 ? 12.436 93.572 28.203 1.00 10.50 124 TYR A N 1
ATOM 934 C CA . TYR A 1 124 ? 12.835 93.641 29.606 1.00 12.01 124 TYR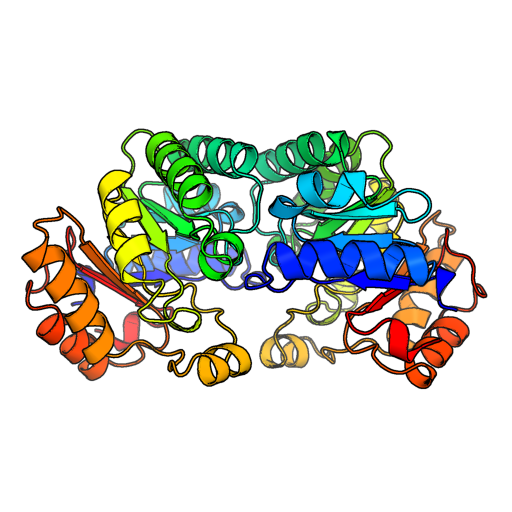 A CA 1
ATOM 935 C C . TYR A 1 124 ? 13.631 94.885 30.021 1.00 13.43 124 TYR A C 1
ATOM 936 O O . TYR A 1 124 ? 13.947 95.061 31.204 1.00 13.16 124 TYR A O 1
ATOM 945 N N . LEU A 1 125 ? 13.941 95.751 29.066 1.00 13.54 125 LEU A N 1
ATOM 946 C CA . LEU A 1 125 ? 14.749 96.927 29.372 1.00 14.89 125 LEU A CA 1
ATOM 947 C C . LEU A 1 125 ? 14.054 98.271 29.548 1.00 15.77 125 LEU A C 1
ATOM 948 O O . LEU A 1 125 ? 12.936 98.501 29.075 1.00 14.31 125 LEU A O 1
ATOM 953 N N . ARG A 1 126 ? 14.756 99.153 30.252 1.00 17.18 126 ARG A N 1
ATOM 954 C CA . ARG A 1 126 ? 14.318 100.524 30.479 1.00 16.98 126 ARG A CA 1
ATOM 955 C C . ARG A 1 126 ? 15.331 101.368 29.701 1.00 17.57 126 ARG A C 1
ATOM 956 O O . ARG A 1 126 ? 16.447 100.913 29.442 1.00 12.78 126 ARG A O 1
ATOM 964 N N . ASP A 1 127 ? 14.951 102.584 29.333 1.00 16.93 127 ASP A N 1
ATOM 965 C CA . ASP A 1 127 ? 15.840 103.459 28.569 1.00 19.28 127 ASP A CA 1
ATOM 966 C C . ASP A 1 127 ? 17.240 103.669 29.169 1.00 19.13 127 ASP A C 1
ATOM 967 O O . ASP A 1 127 ? 18.231 103.702 28.439 1.00 18.08 127 ASP A O 1
ATOM 972 N N . GLU A 1 128 ? 17.329 103.791 30.490 1.00 21.19 128 GLU A N 1
ATOM 973 C CA . GLU A 1 128 ? 18.623 104.009 31.135 1.00 23.23 128 GLU A CA 1
ATOM 974 C C . GLU A 1 128 ? 19.542 102.803 30.995 1.00 22.88 128 GLU A C 1
ATOM 975 O O . GLU A 1 128 ? 20.747 102.912 31.210 1.00 24.66 128 GLU A O 1
ATOM 981 N N . GLU A 1 129 ? 18.977 101.654 30.637 1.00 19.26 129 GLU A N 1
ATOM 982 C CA . GLU A 1 129 ? 19.776 100.448 30.478 1.00 18.53 129 GLU A CA 1
ATOM 983 C C . GLU A 1 129 ? 20.092 100.176 29.016 1.00 18.85 129 GLU A C 1
ATOM 984 O O . GLU A 1 129 ? 21.209 99.786 28.673 1.00 18.31 129 GLU A O 1
ATOM 990 N N . ARG A 1 130 ? 19.113 100.394 28.146 1.00 17.41 130 ARG A N 1
ATOM 991 C CA . ARG A 1 130 ? 19.318 100.090 26.746 1.00 18.41 130 ARG A CA 1
ATOM 992 C C . ARG A 1 130 ? 20.423 100.847 26.000 1.00 18.59 130 ARG A C 1
ATOM 993 O O . ARG A 1 130 ? 21.146 100.238 25.213 1.00 17.22 130 ARG A O 1
ATOM 1001 N N . TYR A 1 131 ? 20.594 102.142 26.249 1.00 16.78 131 TYR A N 1
ATOM 1002 C CA . TYR A 1 131 ? 21.635 102.877 25.531 1.00 16.68 131 TYR A CA 1
ATOM 1003 C C . TYR A 1 131 ? 23.031 102.573 26.051 1.00 16.67 131 TYR A C 1
ATOM 1004 O O . TYR A 1 131 ? 23.990 102.537 25.278 1.00 15.86 131 TYR A O 1
ATOM 1013 N N . THR A 1 132 ? 23.144 102.332 27.353 1.00 15.20 132 THR A N 1
ATOM 1014 C CA . THR A 1 132 ? 24.423 101.972 27.937 1.00 17.20 132 THR A CA 1
ATOM 1015 C C . THR A 1 132 ? 24.804 100.606 27.336 1.00 14.55 132 THR A C 1
ATOM 1016 O O . THR A 1 132 ? 25.952 100.372 26.957 1.00 11.66 132 THR A O 1
ATOM 1020 N N . LEU A 1 133 ? 23.817 99.719 27.231 1.00 13.33 133 LEU A N 1
ATOM 1021 C CA . LEU A 1 133 ? 24.030 98.388 26.674 1.00 11.45 133 LEU A CA 1
ATOM 1022 C C . LEU A 1 133 ? 24.440 98.463 25.199 1.00 12.63 133 LEU A C 1
ATOM 1023 O O . LEU A 1 133 ? 25.362 97.764 24.770 1.00 12.16 133 LEU A O 1
ATOM 1028 N N . TYR A 1 134 ? 23.767 99.307 24.419 1.00 13.24 134 TYR A N 1
ATOM 1029 C CA . TYR A 1 134 ? 24.113 99.440 23.003 1.00 13.87 134 TYR A CA 1
ATOM 1030 C C . TYR A 1 134 ? 25.572 99.887 22.874 1.00 12.79 134 TYR A C 1
ATOM 1031 O O . TYR A 1 134 ? 26.296 99.425 21.987 1.00 12.16 134 TYR A O 1
ATOM 1040 N N . ASP A 1 135 ? 25.994 100.789 23.757 1.00 11.42 135 ASP A N 1
ATOM 1041 C CA . ASP A 1 135 ? 27.371 101.282 23.730 1.00 12.91 135 ASP A CA 1
ATOM 1042 C C . ASP A 1 135 ? 28.354 100.147 24.015 1.00 12.14 135 ASP A C 1
ATOM 1043 O O . ASP A 1 135 ? 29.437 100.082 23.434 1.00 11.69 135 ASP A O 1
ATOM 1048 N N . ILE A 1 136 ? 27.975 99.259 24.926 1.00 12.19 136 ILE A N 1
ATOM 1049 C CA . ILE A 1 136 ? 28.832 98.142 25.281 1.00 14.29 136 ILE A CA 1
ATOM 1050 C C . ILE A 1 136 ? 28.938 97.172 24.108 1.00 12.96 136 ILE A C 1
ATOM 1051 O O . ILE A 1 136 ? 30.015 96.655 23.814 1.00 11.86 136 ILE A O 1
ATOM 1056 N N . ILE A 1 137 ? 27.817 96.951 23.429 1.00 12.69 137 ILE A N 1
ATOM 1057 C CA . ILE A 1 137 ? 27.777 96.040 22.299 1.00 12.37 137 ILE A CA 1
ATOM 1058 C C . ILE A 1 137 ? 28.678 96.539 21.167 1.00 14.27 137 ILE A C 1
ATOM 1059 O O . ILE A 1 137 ? 29.351 95.747 20.508 1.00 14.18 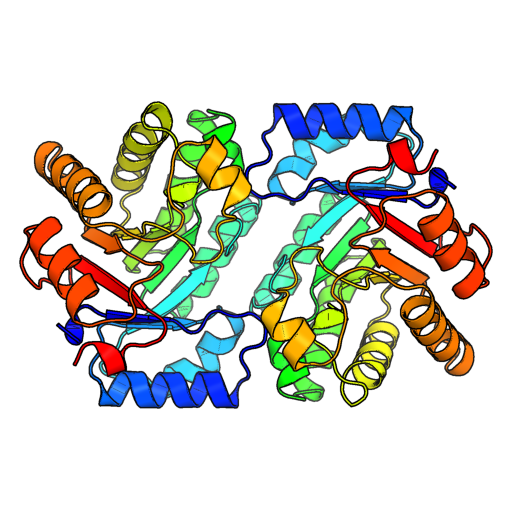137 ILE A O 1
ATOM 1064 N N . ALA A 1 138 ? 28.696 97.851 20.950 1.00 13.71 138 ALA A N 1
ATOM 1065 C CA . ALA A 1 138 ? 29.546 98.429 19.916 1.00 14.39 138 ALA A CA 1
ATOM 1066 C C . ALA A 1 138 ? 30.990 98.318 20.392 1.00 15.62 138 ALA A C 1
ATOM 1067 O O . ALA A 1 138 ? 31.895 98.057 19.608 1.00 13.11 138 ALA A O 1
ATOM 1069 N N . GLU A 1 139 ? 31.190 98.520 21.691 1.00 17.02 139 GLU A N 1
ATOM 1070 C CA . GLU A 1 139 ? 32.517 98.433 22.293 1.00 19.79 139 GLU A CA 1
ATOM 1071 C C . GLU A 1 139 ? 33.086 97.023 22.106 1.00 18.42 139 GLU A C 1
ATOM 1072 O O . GLU A 1 139 ? 34.282 96.850 21.855 1.00 17.04 139 GLU A O 1
ATOM 1078 N N . ALA A 1 140 ? 32.217 96.023 22.229 1.00 15.63 140 ALA A N 1
ATOM 1079 C CA . ALA A 1 140 ? 32.607 94.627 22.079 1.00 14.38 140 ALA A CA 1
ATOM 1080 C C . ALA A 1 140 ? 32.904 94.267 20.629 1.00 15.29 140 ALA A C 1
ATOM 1081 O O . ALA A 1 140 ? 33.516 93.235 20.351 1.00 16.20 140 ALA A O 1
ATOM 1083 N N . GLY A 1 141 ? 32.468 95.112 19.704 1.00 15.14 141 GLY A N 1
ATOM 1084 C CA . GLY A 1 141 ? 32.705 94.828 18.301 1.00 15.51 141 GLY A CA 1
ATOM 1085 C C . GLY A 1 141 ? 31.751 93.789 17.731 1.00 15.92 141 GLY A C 1
ATOM 1086 O O . GLY A 1 141 ? 32.141 92.955 16.908 1.00 13.77 141 GLY A O 1
ATOM 1087 N N . ALA A 1 142 ? 30.498 93.828 18.175 1.00 14.96 142 ALA A N 1
ATOM 1088 C CA . ALA A 1 142 ? 29.485 92.904 17.667 1.00 16.14 142 ALA A CA 1
ATOM 1089 C C . ALA A 1 142 ? 29.028 93.426 16.311 1.00 16.65 142 ALA A C 1
ATOM 1090 O O . ALA A 1 142 ? 29.275 94.586 15.976 1.00 15.33 142 ALA A O 1
ATOM 1092 N N . HIS A 1 143 ? 28.371 92.575 15.528 1.00 16.79 143 HIS A N 1
ATOM 1093 C CA . HIS A 1 143 ? 27.894 92.972 14.209 1.00 17.47 143 HIS A CA 1
ATOM 1094 C C . HIS A 1 143 ? 26.460 93.482 14.222 1.00 16.94 143 HIS A C 1
ATOM 1095 O O . HIS A 1 143 ? 26.116 94.392 13.470 1.00 15.58 143 HIS A O 1
ATOM 1102 N N . PHE A 1 144 ? 25.625 92.892 15.073 1.00 16.88 144 PHE A N 1
ATOM 1103 C CA . PHE A 1 144 ? 24.216 93.288 15.166 1.00 16.34 144 PHE A CA 1
ATOM 1104 C C . PHE A 1 144 ? 23.698 93.348 16.593 1.00 15.83 144 PHE A C 1
ATOM 1105 O O . PHE A 1 144 ? 24.259 92.747 17.508 1.00 13.99 144 PHE A O 1
ATOM 1113 N N . ILE A 1 145 ? 22.598 94.076 16.747 1.00 15.32 145 ILE A N 1
ATOM 1114 C CA . ILE A 1 145 ? 21.883 94.163 18.004 1.00 14.78 145 ILE A CA 1
ATOM 1115 C C . ILE A 1 145 ? 20.586 93.468 17.618 1.00 14.04 145 ILE A C 1
ATOM 1116 O O . ILE A 1 145 ? 19.906 93.935 16.712 1.00 13.30 145 ILE A O 1
ATOM 1121 N N . LYS A 1 146 ? 20.273 92.336 18.248 1.00 13.96 146 LYS A N 1
ATOM 1122 C CA . LYS A 1 146 ? 19.015 91.636 17.967 1.00 14.44 146 LYS A CA 1
ATOM 1123 C C . LYS A 1 146 ? 18.068 92.074 19.092 1.00 13.15 146 LYS A C 1
ATOM 1124 O O . LYS A 1 146 ? 18.394 91.922 20.269 1.00 10.74 146 LYS A O 1
ATOM 1130 N N . SER A 1 147 ? 16.907 92.611 18.725 1.00 11.03 147 SER A N 1
ATOM 1131 C CA . SER A 1 147 ? 15.946 93.127 19.699 1.00 12.81 147 SER A CA 1
ATOM 1132 C C . SER A 1 147 ? 15.460 92.157 20.769 1.00 12.68 147 SER A C 1
ATOM 1133 O O . SER A 1 147 ? 15.352 92.531 21.934 1.00 13.91 147 SER A O 1
ATOM 1136 N N . SER A 1 148 ? 15.158 90.918 20.402 1.00 15.43 148 SER A N 1
ATOM 1137 C CA . SER A 1 148 ? 14.673 89.987 21.417 1.00 17.30 148 SER A CA 1
ATOM 1138 C C . SER A 1 148 ? 14.809 88.500 21.100 1.00 15.21 148 SER A C 1
ATOM 1139 O O . SER A 1 148 ? 15.086 88.107 19.968 1.00 14.52 148 SER A O 1
ATOM 1142 N N . THR A 1 149 ? 14.601 87.683 22.129 1.00 14.63 149 THR A N 1
ATOM 1143 C CA . THR A 1 149 ? 14.713 86.237 22.016 1.00 13.26 149 THR A CA 1
ATOM 1144 C C . THR A 1 149 ? 13.462 85.585 21.429 1.00 14.39 149 THR A C 1
ATOM 1145 O O . THR A 1 149 ? 13.547 84.535 20.794 1.00 15.01 149 THR A O 1
ATOM 1149 N N . GLY A 1 150 ? 12.305 86.202 21.652 1.00 14.11 150 GLY A N 1
ATOM 1150 C CA . GLY A 1 150 ? 11.062 85.629 21.164 1.00 13.41 150 GLY A CA 1
ATOM 1151 C C . GLY A 1 150 ? 10.412 84.827 22.278 1.00 15.34 150 GLY A C 1
ATOM 1152 O O . GLY A 1 150 ? 9.372 84.188 22.092 1.00 14.16 150 GLY A O 1
ATOM 1153 N N . PHE A 1 151 ? 11.032 84.864 23.453 1.00 15.18 151 PHE A N 1
ATOM 1154 C CA . PHE A 1 151 ? 10.521 84.141 24.605 1.00 15.34 151 PHE A CA 1
ATOM 1155 C C . PHE A 1 151 ? 10.339 85.035 25.829 1.00 16.50 151 PHE A C 1
ATOM 1156 O O . PHE A 1 151 ? 10.251 84.543 26.954 1.00 17.07 151 PHE A O 1
ATOM 1164 N N . ALA A 1 152 ? 10.281 86.347 25.610 1.00 14.84 152 ALA A N 1
ATOM 1165 C CA . ALA A 1 152 ? 10.097 87.280 26.714 1.00 16.55 152 ALA A CA 1
ATOM 1166 C C . ALA A 1 152 ? 8.707 87.116 27.326 1.00 17.05 152 ALA A C 1
ATOM 1167 O O . ALA A 1 152 ? 7.739 86.800 26.633 1.00 16.93 152 ALA A O 1
ATOM 1169 N N . GLU A 1 153 ? 8.621 87.337 28.629 1.00 17.05 153 GLU A N 1
ATOM 1170 C CA . GLU A 1 153 ? 7.359 87.232 29.351 1.00 17.35 153 GLU A CA 1
ATOM 1171 C C . GLU A 1 153 ? 6.599 88.563 29.272 1.00 16.46 153 GLU A C 1
ATOM 1172 O O . GLU A 1 153 ? 7.177 89.627 29.492 1.00 15.82 153 GLU A O 1
ATOM 1178 N N . GLU A 1 154 ? 5.305 88.501 28.964 1.00 14.12 154 GLU A N 1
ATOM 1179 C CA . GLU A 1 154 ? 4.485 89.712 28.839 1.00 14.94 154 GLU A CA 1
ATOM 1180 C C . GLU A 1 154 ? 4.347 90.490 30.145 1.00 14.34 154 GLU A C 1
ATOM 1181 O O . GLU A 1 154 ? 4.436 91.721 30.161 1.00 14.11 154 GLU A O 1
ATOM 1187 N N . ALA A 1 155 ? 4.123 89.767 31.234 1.00 13.25 155 ALA A N 1
ATOM 1188 C CA . ALA A 1 155 ? 3.943 90.389 32.539 1.00 15.34 155 ALA A CA 1
ATOM 1189 C C . ALA A 1 155 ? 5.128 91.269 32.949 1.00 15.65 155 ALA A C 1
ATOM 1190 O O . ALA A 1 155 ? 4.985 92.486 33.106 1.00 16.08 155 ALA A O 1
ATOM 1192 N N . TYR A 1 156 ? 6.298 90.662 33.121 1.00 15.07 156 TYR A N 1
ATOM 1193 C CA . TYR A 1 156 ? 7.478 91.425 33.514 1.00 15.62 156 TYR A CA 1
ATOM 1194 C C . TYR A 1 156 ? 7.773 92.520 32.487 1.00 15.72 156 TYR A C 1
ATOM 1195 O O . TYR A 1 156 ? 8.104 93.649 32.850 1.00 13.36 156 TYR A O 1
ATOM 1204 N N . ALA A 1 157 ? 7.655 92.185 31.205 1.00 15.50 157 ALA A N 1
ATOM 1205 C CA . ALA A 1 157 ? 7.909 93.160 30.151 1.00 14.91 157 ALA A CA 1
ATOM 1206 C C . ALA A 1 157 ? 7.053 94.406 30.369 1.00 16.55 157 ALA A C 1
ATOM 1207 O O . ALA A 1 157 ? 7.553 95.531 30.302 1.00 15.74 157 ALA A O 1
ATOM 1209 N N . ALA A 1 158 ? 5.765 94.206 30.633 1.00 17.13 158 ALA A N 1
ATOM 1210 C CA . ALA A 1 158 ? 4.865 95.332 30.855 1.00 19.27 158 ALA A CA 1
ATOM 1211 C C . ALA A 1 158 ? 5.336 96.166 32.044 1.00 19.84 158 ALA A C 1
ATOM 1212 O O . ALA A 1 158 ? 5.345 97.401 31.982 1.00 21.18 158 ALA A O 1
ATOM 1214 N N . ARG A 1 159 ? 5.735 95.499 33.123 1.00 20.22 159 ARG A N 1
ATOM 1215 C CA . ARG A 1 159 ? 6.206 96.212 34.305 1.00 21.42 159 ARG A CA 1
ATOM 1216 C C . ARG A 1 159 ? 7.393 97.105 33.951 1.00 19.53 159 ARG A C 1
ATOM 1217 O O . ARG A 1 159 ? 7.593 98.148 34.565 1.00 19.45 159 ARG A O 1
ATOM 1225 N N . GLN A 1 160 ? 8.184 96.690 32.966 1.00 18.89 160 GLN A N 1
ATOM 1226 C CA . GLN A 1 160 ? 9.340 97.475 32.557 1.00 17.77 160 GLN A CA 1
ATOM 1227 C C . GLN A 1 160 ? 8.936 98.525 31.520 1.00 17.01 160 GLN A C 1
ATOM 1228 O O . GLN A 1 160 ? 9.782 99.273 31.015 1.00 17.09 160 GLN A O 1
ATOM 1234 N N . GLY A 1 161 ? 7.637 98.568 31.224 1.00 17.42 161 GLY A N 1
ATOM 1235 C CA . GLY A 1 161 ? 7.081 99.530 30.279 1.00 17.30 161 GLY A CA 1
ATOM 1236 C C . GLY A 1 161 ? 7.181 99.175 28.807 1.00 17.90 161 GLY A C 1
ATOM 1237 O O . GLY A 1 161 ? 7.155 100.060 27.952 1.00 19.51 161 GLY A O 1
ATOM 1238 N N . ASN A 1 162 ? 7.259 97.889 28.490 1.00 17.75 162 ASN A N 1
ATOM 1239 C CA . ASN A 1 162 ? 7.406 97.494 27.091 1.00 18.13 162 ASN A CA 1
ATOM 1240 C C . ASN A 1 162 ? 6.457 96.427 26.583 1.00 17.68 162 ASN A C 1
ATOM 1241 O O . ASN A 1 162 ? 5.923 95.632 27.351 1.00 16.71 162 ASN A O 1
ATOM 1246 N N . PRO A 1 163 ? 6.232 96.412 25.261 1.00 17.80 163 PRO A N 1
ATOM 1247 C CA . PRO A 1 163 ? 5.363 95.420 24.627 1.00 18.41 163 PRO A CA 1
ATOM 1248 C C . PRO A 1 163 ? 6.314 94.239 24.411 1.00 20.57 163 PRO A C 1
ATOM 1249 O O . PRO A 1 163 ? 7.538 94.414 24.466 1.00 19.14 163 PRO A O 1
ATOM 1253 N N . VAL A 1 164 ? 5.779 93.051 24.170 1.00 22.15 164 VAL A N 1
ATOM 1254 C CA . VAL A 1 164 ? 6.634 91.890 23.956 1.00 25.00 164 VAL A CA 1
ATOM 1255 C C . VAL A 1 164 ? 7.059 91.771 22.495 1.00 25.21 164 VAL A C 1
ATOM 1256 O O . VAL A 1 164 ? 8.130 91.247 22.195 1.00 27.37 164 VAL A O 1
ATOM 1260 N N . HIS A 1 165 ? 6.230 92.278 21.590 1.00 24.49 165 HIS A N 1
ATOM 1261 C CA . HIS A 1 165 ? 6.523 92.186 20.165 1.00 24.27 165 HIS A CA 1
ATOM 1262 C C . HIS A 1 165 ? 7.253 93.387 19.584 1.00 23.40 165 HIS A C 1
ATOM 1263 O O . HIS A 1 165 ? 7.210 94.489 20.133 1.00 20.68 165 HIS A O 1
ATOM 1270 N N . SER A 1 166 ? 7.918 93.156 18.455 1.00 23.48 166 SER A N 1
ATOM 1271 C CA . SER A 1 166 ? 8.671 94.195 17.773 1.00 23.50 166 SER A CA 1
ATOM 1272 C C . SER A 1 166 ? 7.737 95.269 17.244 1.00 23.55 166 SER A C 1
ATOM 1273 O O . SER A 1 166 ? 6.642 94.975 16.770 1.00 23.41 166 SER A O 1
ATOM 1276 N N . THR A 1 167 ? 8.178 96.517 17.334 1.00 22.13 167 THR A N 1
ATOM 1277 C CA . THR A 1 167 ? 7.396 97.634 16.832 1.00 22.45 167 THR A CA 1
ATOM 1278 C C . THR A 1 167 ? 8.301 98.520 15.993 1.00 22.19 167 THR A C 1
ATOM 1279 O O . THR A 1 167 ? 9.518 98.572 16.199 1.00 22.91 167 THR A O 1
ATOM 1283 N N . PRO A 1 168 ? 7.718 99.220 15.020 1.00 21.48 168 PRO A N 1
ATOM 1284 C CA . PRO A 1 168 ? 8.509 100.101 14.167 1.00 20.20 168 PRO A CA 1
ATOM 1285 C C . PRO A 1 168 ? 9.230 101.181 14.981 1.00 20.43 168 PRO A C 1
ATOM 1286 O O . PRO A 1 168 ? 10.371 101.536 14.681 1.00 18.29 168 PRO A O 1
ATOM 1290 N N . GLU A 1 169 ? 8.574 101.688 16.021 1.00 19.13 169 GLU A N 1
ATOM 1291 C CA . GLU A 1 169 ? 9.185 102.726 16.849 1.00 20.69 169 GLU A CA 1
ATOM 1292 C C . GLU A 1 169 ? 10.467 102.252 17.544 1.00 19.32 169 GLU A C 1
ATOM 1293 O O . GLU A 1 169 ? 11.467 102.972 17.558 1.00 19.40 169 GLU A O 1
ATOM 1299 N N . ARG A 1 170 ? 10.448 101.050 18.115 1.00 17.10 170 ARG A N 1
ATOM 1300 C CA . ARG A 1 170 ? 11.636 100.533 18.787 1.00 16.70 170 ARG A CA 1
ATOM 1301 C C . ARG A 1 170 ? 12.766 100.346 17.778 1.00 16.19 170 ARG A C 1
ATOM 1302 O O . ARG A 1 170 ? 13.911 100.691 18.049 1.00 16.18 170 ARG A O 1
ATOM 1310 N N . ALA A 1 171 ? 12.431 99.795 16.615 1.00 15.50 171 ALA A N 1
ATOM 1311 C CA . ALA A 1 171 ? 13.410 99.564 15.563 1.00 15.53 171 ALA A CA 1
ATOM 1312 C C . ALA A 1 171 ? 14.057 100.879 15.147 1.00 15.02 171 ALA A C 1
ATOM 1313 O O . ALA A 1 171 ? 15.271 100.949 14.970 1.00 15.32 171 ALA A O 1
ATOM 1315 N N . ALA A 1 172 ? 13.238 101.917 14.987 1.00 14.50 172 ALA A N 1
ATOM 1316 C CA . ALA A 1 172 ? 13.736 103.230 14.605 1.00 14.22 172 ALA A CA 1
ATOM 1317 C C . ALA A 1 172 ? 14.624 103.795 15.713 1.00 15.65 172 ALA A C 1
ATOM 1318 O O . ALA A 1 172 ? 15.684 104.363 15.438 1.00 16.08 172 ALA A O 1
ATOM 1320 N N . ALA A 1 173 ? 14.195 103.637 16.963 1.00 12.89 173 ALA A N 1
ATOM 1321 C CA . ALA A 1 173 ? 14.976 104.137 18.092 1.00 14.55 173 ALA A CA 1
ATOM 1322 C C . ALA A 1 173 ? 16.393 103.560 18.092 1.00 13.00 173 ALA A C 1
ATOM 1323 O O . ALA A 1 173 ? 17.368 104.289 18.269 1.00 13.05 173 ALA A O 1
ATOM 1325 N N . ILE A 1 174 ? 16.507 102.248 17.903 1.00 12.82 174 ILE A N 1
ATOM 1326 C CA . ILE A 1 174 ? 17.821 101.602 17.869 1.00 13.09 174 ILE A CA 1
ATOM 1327 C C . ILE A 1 174 ? 18.638 102.095 16.666 1.00 13.05 174 ILE A C 1
ATOM 1328 O O . ILE A 1 174 ? 19.801 102.480 16.794 1.00 12.17 174 ILE A O 1
ATOM 1333 N N . ALA A 1 175 ? 18.018 102.079 15.494 1.00 14.00 175 ALA A N 1
ATOM 1334 C CA . ALA A 1 175 ? 18.687 102.505 14.274 1.00 15.08 175 ALA A CA 1
ATOM 1335 C C . ALA A 1 175 ? 19.138 103.969 14.360 1.00 16.08 175 ALA A C 1
ATOM 1336 O O . ALA A 1 175 ? 20.251 104.310 13.950 1.00 15.00 175 ALA A O 1
ATOM 1338 N N . ARG A 1 176 ? 18.278 104.832 14.896 1.00 16.60 176 ARG A N 1
ATOM 1339 C CA . ARG A 1 176 ? 18.633 106.242 15.034 1.00 18.48 176 ARG A CA 1
ATOM 1340 C C . ARG A 1 176 ? 19.894 106.408 15.883 1.00 17.56 176 ARG A C 1
ATOM 1341 O O . ARG A 1 176 ? 20.800 107.158 15.518 1.00 16.95 176 ARG A O 1
ATOM 1349 N N . TYR A 1 177 ? 19.944 105.710 17.014 1.00 15.80 177 TYR A N 1
ATOM 1350 C CA . TYR A 1 177 ? 21.089 105.793 17.921 1.00 16.03 177 TYR A CA 1
ATOM 1351 C C . TYR A 1 177 ? 22.391 105.323 17.273 1.00 16.22 177 TYR A C 1
ATOM 1352 O O . TYR A 1 177 ? 23.418 106.007 17.349 1.00 13.36 177 TYR A O 1
ATOM 1361 N N . ILE A 1 178 ? 22.357 104.149 16.650 1.00 15.64 178 ILE A N 1
ATOM 1362 C CA . ILE A 1 178 ? 23.545 103.621 15.991 1.00 17.06 178 ILE A CA 1
ATOM 1363 C C . ILE A 1 178 ? 24.074 104.643 14.988 1.00 17.76 178 ILE A C 1
ATOM 1364 O O . ILE A 1 178 ? 25.255 105.012 15.009 1.00 17.66 178 ILE A O 1
ATOM 1369 N N . LYS A 1 179 ? 23.179 105.101 14.120 1.00 17.90 179 LYS A N 1
ATOM 1370 C CA . LYS A 1 179 ? 23.512 106.074 13.093 1.00 21.31 179 LYS A CA 1
ATOM 1371 C C . LYS A 1 179 ? 24.116 107.331 13.701 1.00 22.92 179 LYS A C 1
ATOM 1372 O O . LYS A 1 179 ? 25.136 107.829 13.220 1.00 22.26 179 LYS A O 1
ATOM 1378 N N . GLU A 1 180 ? 23.489 107.837 14.761 1.00 22.20 180 GLU A N 1
ATOM 1379 C CA . GLU A 1 180 ? 23.973 109.044 15.422 1.00 24.39 180 GLU A CA 1
ATOM 1380 C C . GLU A 1 180 ? 25.330 108.866 16.105 1.00 22.14 180 GLU A C 1
ATOM 1381 O O . GLU A 1 180 ? 26.143 109.786 16.113 1.00 19.77 180 GLU A O 1
ATOM 1387 N N . LYS A 1 181 ? 25.576 107.686 16.670 1.00 21.03 181 LYS A N 1
ATOM 1388 C CA . LYS A 1 181 ? 26.851 107.409 17.336 1.00 19.94 181 LYS A CA 1
ATOM 1389 C C . LYS A 1 181 ? 27.898 106.996 16.308 1.00 19.65 181 LYS A C 1
ATOM 1390 O O . LYS A 1 181 ? 29.090 106.959 16.605 1.00 18.51 181 LYS A O 1
ATOM 1396 N N . GLY A 1 182 ? 27.440 106.673 15.103 1.00 18.61 182 GLY A N 1
ATOM 1397 C CA . GLY A 1 182 ? 28.345 106.245 14.055 1.00 16.85 182 GLY A CA 1
ATOM 1398 C C . GLY A 1 182 ? 28.888 104.837 14.258 1.00 18.03 182 GLY A C 1
ATOM 1399 O O . GLY A 1 182 ? 29.950 104.506 13.743 1.00 16.49 182 GLY A O 1
ATOM 1400 N N . TYR A 1 183 ? 28.167 104.003 15.003 1.00 17.18 183 TYR A N 1
ATOM 1401 C CA . TYR A 1 183 ? 28.613 102.634 15.251 1.00 18.41 183 TYR A CA 1
ATOM 1402 C C . TYR A 1 183 ? 28.460 101.752 14.022 1.00 18.61 183 TYR A C 1
ATOM 1403 O O . TYR A 1 183 ? 27.540 101.939 13.221 1.00 18.48 183 TYR A O 1
ATOM 1412 N N . ARG A 1 184 ? 29.357 100.783 13.879 1.00 20.74 184 ARG A N 1
ATOM 1413 C CA . ARG A 1 184 ? 29.265 99.842 12.769 1.00 22.53 184 ARG A CA 1
ATOM 1414 C C . ARG A 1 184 ? 28.464 98.674 13.334 1.00 21.47 184 ARG A C 1
ATOM 1415 O O . ARG A 1 184 ? 29.027 97.642 13.709 1.00 21.33 184 ARG A O 1
ATOM 1423 N N . LEU A 1 185 ? 27.150 98.867 13.418 1.00 18.60 185 LEU A N 1
ATOM 1424 C CA . LEU A 1 185 ? 26.240 97.862 13.947 1.00 18.33 185 LEU A CA 1
ATOM 1425 C C . LEU A 1 185 ? 24.957 97.805 13.142 1.00 18.09 185 LEU A C 1
ATOM 1426 O O . LEU A 1 185 ? 24.417 98.837 12.744 1.00 18.27 185 LEU A O 1
ATOM 1431 N N . GLY A 1 186 ? 24.472 96.591 12.907 1.00 15.96 186 GLY A N 1
ATOM 1432 C CA . GLY A 1 186 ? 23.231 96.421 12.181 1.00 14.31 186 GLY A CA 1
ATOM 1433 C C . GLY A 1 186 ? 22.108 96.252 13.185 1.00 15.13 186 GLY A C 1
ATOM 1434 O O . GLY A 1 186 ? 22.354 96.130 14.390 1.00 15.37 186 GLY A O 1
ATOM 1435 N N . VAL A 1 187 ? 20.874 96.259 12.694 1.00 13.78 187 VAL A N 1
ATOM 1436 C CA . VAL A 1 187 ? 19.706 96.099 13.545 1.00 14.86 187 VAL A CA 1
ATOM 1437 C C . VAL A 1 187 ? 18.883 94.903 13.077 1.00 15.53 187 VAL A C 1
ATOM 1438 O O . VAL A 1 187 ? 18.493 94.819 11.908 1.00 15.37 187 VAL A O 1
ATOM 1442 N N . LYS A 1 188 ? 18.648 93.966 13.989 1.00 15.19 188 LYS A N 1
ATOM 1443 C CA . LYS A 1 188 ? 17.839 92.791 13.685 1.00 14.87 188 LYS A CA 1
ATOM 1444 C C . LYS A 1 188 ? 16.646 92.799 14.627 1.00 13.60 188 LYS A C 1
ATOM 1445 O O . LYS A 1 188 ? 16.813 92.733 15.840 1.00 11.86 188 LYS A O 1
ATOM 1451 N N . MET A 1 189 ? 15.446 92.909 14.070 1.00 14.69 189 MET A N 1
ATOM 1452 C CA . MET A 1 189 ? 14.242 92.910 14.890 1.00 15.67 189 MET A CA 1
ATOM 1453 C C . MET A 1 189 ? 13.655 91.509 14.852 1.00 15.92 189 MET A C 1
ATOM 1454 O O . MET A 1 189 ? 13.690 90.842 13.822 1.00 16.79 189 MET A O 1
ATOM 1459 N N . ALA A 1 190 ? 13.130 91.060 15.983 1.00 16.75 190 ALA A N 1
ATOM 1460 C CA . ALA A 1 190 ? 12.544 89.733 16.061 1.00 17.66 190 ALA A CA 1
ATOM 1461 C C . ALA A 1 190 ? 11.435 89.744 17.093 1.00 18.69 190 ALA A C 1
ATOM 1462 O O . ALA A 1 190 ? 11.523 90.457 18.096 1.00 19.13 190 ALA A O 1
ATOM 1464 N N . GLY A 1 191 ? 10.392 88.961 16.835 1.00 19.65 191 GLY A N 1
ATOM 1465 C CA . GLY A 1 191 ? 9.266 88.894 17.746 1.00 21.28 191 GLY A CA 1
ATOM 1466 C C . GLY A 1 191 ? 8.004 89.507 17.164 1.00 23.55 191 GLY A C 1
ATOM 1467 O O . GLY A 1 191 ? 7.895 90.726 17.038 1.00 23.84 191 GLY A O 1
ATOM 1468 N N . GLY A 1 192 ? 7.047 88.659 16.799 1.00 25.22 192 GLY A N 1
ATOM 1469 C CA . GLY A 1 192 ? 5.794 89.149 16.250 1.00 26.11 192 GLY A CA 1
ATOM 1470 C C . GLY A 1 192 ? 5.841 89.580 14.796 1.00 27.95 192 GLY A C 1
ATOM 1471 O O . GLY A 1 192 ? 4.930 90.255 14.311 1.00 30.19 192 GLY A O 1
ATOM 1472 N N . ILE A 1 193 ? 6.896 89.202 14.087 1.00 26.85 193 ILE A N 1
ATOM 1473 C CA . ILE A 1 193 ? 7.000 89.566 12.682 1.00 27.28 193 ILE A CA 1
ATOM 1474 C C . ILE A 1 193 ? 6.578 88.354 11.860 1.00 28.63 193 ILE A C 1
ATOM 1475 O O . ILE A 1 193 ? 7.409 87.524 11.500 1.00 28.08 193 ILE A O 1
ATOM 1480 N N . ARG A 1 194 ? 5.284 88.244 11.574 1.00 31.12 194 ARG A N 1
ATOM 1481 C CA . ARG A 1 194 ? 4.796 87.106 10.802 1.00 33.50 194 ARG A CA 1
ATOM 1482 C C . ARG A 1 194 ? 4.043 87.507 9.534 1.00 32.44 194 ARG A C 1
ATOM 1483 O O . ARG A 1 194 ? 3.566 86.645 8.794 1.00 32.28 194 ARG A O 1
ATOM 1491 N N . THR A 1 195 ? 3.934 88.806 9.282 1.00 31.04 195 THR A N 1
ATOM 1492 C CA . THR A 1 195 ? 3.249 89.275 8.084 1.00 32.44 195 THR A CA 1
ATOM 1493 C C . THR A 1 195 ? 4.150 90.204 7.274 1.00 32.88 195 THR A C 1
ATOM 1494 O O . THR A 1 195 ? 4.963 90.942 7.831 1.00 33.69 195 THR A O 1
ATOM 1498 N N . ARG A 1 196 ? 4.001 90.159 5.955 1.00 33.85 196 ARG A N 1
ATOM 1499 C CA . ARG A 1 196 ? 4.796 90.993 5.069 1.00 36.54 196 ARG A CA 1
ATOM 1500 C C . ARG A 1 196 ? 4.597 92.474 5.390 1.00 36.73 196 ARG A C 1
ATOM 1501 O O . ARG A 1 196 ? 5.522 93.278 5.257 1.00 37.28 196 ARG A O 1
ATOM 1509 N N . GLU A 1 197 ? 3.391 92.824 5.824 1.00 37.14 197 GLU A N 1
ATOM 1510 C CA . GLU A 1 197 ? 3.068 94.206 6.163 1.00 37.54 197 GLU A CA 1
ATOM 1511 C C . GLU A 1 197 ? 3.940 94.714 7.313 1.00 36.23 197 GLU A C 1
ATOM 1512 O O . GLU A 1 197 ? 4.661 95.705 7.165 1.00 35.62 197 GLU A O 1
ATOM 1518 N N . GLN A 1 198 ? 3.865 94.032 8.455 1.00 34.56 198 GLN A N 1
ATOM 1519 C CA . GLN A 1 198 ? 4.651 94.400 9.631 1.00 32.66 198 GLN A CA 1
ATOM 1520 C C . GLN A 1 198 ? 6.134 94.496 9.270 1.00 30.17 198 GLN A C 1
ATOM 1521 O O . GLN A 1 198 ? 6.809 95.460 9.636 1.00 29.07 198 GLN A O 1
ATOM 1527 N N . ALA A 1 199 ? 6.631 93.484 8.560 1.00 27.88 199 ALA A N 1
ATOM 1528 C CA . ALA A 1 199 ? 8.033 93.436 8.156 1.00 27.07 199 ALA A CA 1
ATOM 1529 C C . ALA A 1 199 ? 8.411 94.697 7.392 1.00 27.33 199 ALA A C 1
ATOM 1530 O O . ALA A 1 199 ? 9.419 95.338 7.690 1.00 26.85 199 ALA A O 1
ATOM 1532 N N . LYS A 1 200 ? 7.596 95.036 6.401 1.00 27.73 200 LYS A N 1
ATOM 1533 C CA . LYS A 1 200 ? 7.800 96.226 5.582 1.00 28.29 200 LYS A CA 1
ATOM 1534 C C . LYS A 1 200 ? 7.897 97.465 6.481 1.00 26.42 200 LYS A C 1
ATOM 1535 O O . LYS A 1 200 ? 8.801 98.290 6.333 1.00 24.74 200 LYS A O 1
ATOM 1541 N N . ALA A 1 201 ? 6.961 97.578 7.417 1.00 25.65 201 ALA A N 1
ATOM 1542 C CA . ALA A 1 201 ? 6.920 98.702 8.344 1.00 24.61 201 ALA A CA 1
ATOM 1543 C C . ALA A 1 201 ? 8.222 98.826 9.130 1.00 24.75 201 ALA A C 1
ATOM 1544 O O . ALA A 1 201 ? 8.717 99.930 9.357 1.00 21.76 201 ALA A O 1
ATOM 1546 N N . ILE A 1 202 ? 8.775 97.694 9.551 1.00 23.75 202 ILE A N 1
ATOM 1547 C CA . ILE A 1 202 ? 10.022 97.713 10.303 1.00 23.31 202 ILE A CA 1
ATOM 1548 C C . ILE A 1 202 ? 11.186 98.153 9.421 1.00 21.05 202 ILE A C 1
ATOM 1549 O O . ILE A 1 202 ? 12.061 98.890 9.868 1.00 21.15 202 ILE A O 1
ATOM 1554 N N . VAL A 1 203 ? 11.196 97.708 8.169 1.00 20.82 203 VAL A N 1
ATOM 1555 C CA . VAL A 1 203 ? 12.268 98.082 7.249 1.00 21.67 203 VAL A CA 1
ATOM 1556 C C . VAL A 1 203 ? 12.240 99.584 6.961 1.00 22.58 203 VAL A C 1
ATOM 1557 O O . VAL A 1 203 ? 13.282 100.243 6.936 1.00 22.58 203 VAL A O 1
ATOM 1561 N N . ASP A 1 204 ? 11.046 100.122 6.740 1.00 23.59 204 ASP A N 1
ATOM 1562 C CA . ASP A 1 204 ? 10.906 101.547 6.475 1.00 25.12 204 ASP A CA 1
ATOM 1563 C C . ASP A 1 204 ? 11.285 102.319 7.737 1.00 24.84 204 ASP A C 1
ATOM 1564 O O . ASP A 1 204 ? 11.915 103.376 7.667 1.00 24.77 204 ASP A O 1
ATOM 1569 N N . ALA A 1 205 ? 10.907 101.771 8.890 1.00 24.39 205 ALA A N 1
ATOM 1570 C CA . ALA A 1 205 ? 11.200 102.396 10.176 1.00 23.31 205 ALA A CA 1
ATOM 1571 C C . ALA A 1 205 ? 12.703 102.536 10.422 1.00 22.84 205 ALA A C 1
ATOM 1572 O O . ALA A 1 205 ? 13.180 103.600 10.823 1.00 21.92 205 ALA A O 1
ATOM 1574 N N . ILE A 1 206 ? 13.450 101.458 10.198 1.00 22.50 206 ILE A N 1
ATOM 1575 C CA . ILE A 1 206 ? 14.896 101.490 10.400 1.00 21.62 206 ILE A CA 1
ATOM 1576 C C . ILE A 1 206 ? 15.538 102.515 9.459 1.00 22.97 206 ILE A C 1
ATOM 1577 O O . ILE A 1 206 ? 16.501 103.188 9.820 1.00 23.00 206 ILE A O 1
ATOM 1582 N N . GLY A 1 207 ? 14.998 102.626 8.252 1.00 23.48 207 GLY A N 1
ATOM 1583 C CA . GLY A 1 207 ? 15.503 103.599 7.300 1.00 26.08 207 GLY A CA 1
ATOM 1584 C C . GLY A 1 207 ? 16.806 103.331 6.570 1.00 26.42 207 GLY A C 1
ATOM 1585 O O . GLY A 1 207 ? 17.386 104.261 6.007 1.00 28.21 207 GLY A O 1
ATOM 1586 N N . TRP A 1 208 ? 17.273 102.088 6.563 1.00 25.91 208 TRP A N 1
ATOM 1587 C CA . TRP A 1 208 ? 18.518 101.757 5.871 1.00 27.16 208 TRP A CA 1
ATOM 1588 C C . TRP A 1 208 ? 18.272 100.959 4.592 1.00 26.64 208 TRP A C 1
ATOM 1589 O O . TRP A 1 208 ? 19.203 100.408 4.003 1.00 26.25 208 TRP A O 1
ATOM 1600 N N . GLY A 1 209 ? 17.018 100.901 4.162 1.00 26.79 209 GLY A N 1
ATOM 1601 C CA . GLY A 1 209 ? 16.695 100.150 2.967 1.00 26.06 209 GLY A CA 1
ATOM 1602 C C . GLY A 1 209 ? 16.785 98.662 3.248 1.00 26.09 209 GLY A C 1
ATOM 1603 O O . GLY A 1 209 ? 16.658 98.233 4.398 1.00 25.61 209 GLY A O 1
ATOM 1604 N N . GLU A 1 210 ? 17.012 97.869 2.206 1.00 25.44 210 GLU A N 1
ATOM 1605 C CA . GLU A 1 210 ? 17.106 96.423 2.373 1.00 24.67 210 GLU A CA 1
ATOM 1606 C C . GLU A 1 210 ? 18.544 95.934 2.327 1.00 24.02 210 GLU A C 1
ATOM 1607 O O . GLU A 1 210 ? 18.928 95.182 1.432 1.00 22.92 210 GLU A O 1
ATOM 1613 N N . ASP A 1 211 ? 19.340 96.361 3.300 1.00 24.46 211 ASP A N 1
ATOM 1614 C CA . ASP A 1 211 ? 20.738 95.959 3.357 1.00 24.24 211 ASP A CA 1
ATOM 1615 C C . ASP A 1 211 ? 20.951 94.876 4.415 1.00 23.40 211 ASP A C 1
ATOM 1616 O O . ASP A 1 211 ? 20.986 95.167 5.614 1.00 21.72 211 ASP A O 1
ATOM 1621 N N . PRO A 1 212 ? 21.114 93.615 3.978 1.00 23.36 212 PRO A N 1
ATOM 1622 C CA . PRO A 1 212 ? 21.325 92.450 4.846 1.00 23.48 212 PRO A CA 1
ATOM 1623 C C . PRO A 1 212 ? 22.450 92.630 5.862 1.00 24.00 212 PRO A C 1
ATOM 1624 O O . PRO A 1 212 ? 22.382 92.098 6.970 1.00 22.84 212 PRO A O 1
ATOM 1628 N N . ALA A 1 213 ? 23.487 93.374 5.484 1.00 23.90 213 ALA A N 1
ATOM 1629 C CA . ALA A 1 213 ? 24.615 93.608 6.383 1.00 26.66 213 ALA A CA 1
ATOM 1630 C C . ALA A 1 213 ? 24.257 94.535 7.545 1.00 27.16 213 ALA A C 1
ATOM 1631 O O . ALA A 1 213 ? 24.918 94.524 8.582 1.00 28.36 213 ALA A O 1
ATOM 1633 N N . ARG A 1 214 ? 23.207 95.333 7.373 1.00 28.72 214 ARG A N 1
ATOM 1634 C CA . ARG A 1 214 ? 22.784 96.272 8.407 1.00 28.20 214 ARG A CA 1
ATOM 1635 C C . ARG A 1 214 ? 21.392 96.006 8.961 1.00 26.67 214 ARG A C 1
ATOM 1636 O O . ARG A 1 214 ? 21.035 96.531 10.013 1.00 24.69 214 ARG A O 1
ATOM 1644 N N . VAL A 1 215 ? 20.602 95.203 8.257 1.00 24.65 215 VAL A N 1
ATOM 1645 C CA . VAL A 1 215 ? 19.247 94.925 8.708 1.00 23.40 215 VAL A CA 1
ATOM 1646 C C . VAL A 1 215 ? 18.806 93.475 8.496 1.00 22.26 215 VAL A C 1
ATOM 1647 O O . VAL A 1 215 ? 19.011 92.900 7.424 1.00 20.73 215 VAL A O 1
ATOM 1651 N N . ARG A 1 216 ? 18.209 92.892 9.534 1.00 19.88 216 ARG A N 1
ATOM 1652 C CA . ARG A 1 216 ? 17.712 91.520 9.472 1.00 18.70 216 ARG A CA 1
ATOM 1653 C C . ARG A 1 216 ? 16.339 91.451 10.114 1.00 17.29 216 ARG A C 1
ATOM 1654 O O . ARG A 1 216 ? 16.030 92.216 11.027 1.00 15.80 216 ARG A O 1
ATOM 1662 N N . LEU A 1 217 ? 15.526 90.518 9.637 1.00 15.91 217 LEU A N 1
ATOM 1663 C CA . LEU A 1 217 ? 14.186 90.312 10.158 1.00 14.72 217 LEU A CA 1
ATOM 1664 C C . LEU A 1 217 ? 14.073 88.884 10.683 1.00 14.11 217 LEU A C 1
ATOM 1665 O O . LEU A 1 217 ? 14.115 87.925 9.910 1.00 10.27 217 LEU A O 1
ATOM 1670 N N . GLY A 1 218 ? 13.937 88.750 11.999 1.00 12.90 218 GLY A N 1
ATOM 1671 C CA . GLY A 1 218 ? 13.807 87.433 12.590 1.00 15.18 218 GLY A CA 1
ATOM 1672 C C . GLY A 1 218 ? 12.357 86.980 12.608 1.00 15.78 218 GLY A C 1
ATOM 1673 O O . GLY A 1 218 ? 11.484 87.691 13.106 1.00 15.23 218 GLY A O 1
ATOM 1674 N N . THR A 1 219 ? 12.094 85.801 12.054 1.00 16.43 219 THR A N 1
ATOM 1675 C CA . THR A 1 219 ? 10.743 85.262 12.034 1.00 18.18 219 THR A CA 1
ATOM 1676 C C . THR A 1 219 ? 10.730 83.750 11.857 1.00 18.79 219 THR A C 1
ATOM 1677 O O . THR A 1 219 ? 11.665 83.171 11.308 1.00 20.31 219 THR A O 1
ATOM 1681 N N . SER A 1 220 ? 9.658 83.124 12.330 1.00 19.44 220 SER A N 1
ATOM 1682 C CA . SER A 1 220 ? 9.495 81.683 12.218 1.00 21.06 220 SER A CA 1
ATOM 1683 C C . SER A 1 220 ? 8.557 81.381 11.057 1.00 21.04 220 SER A C 1
ATOM 1684 O O . SER A 1 220 ? 8.328 80.218 10.725 1.00 21.77 220 SER A O 1
ATOM 1687 N N . THR A 1 221 ? 8.012 82.436 10.450 1.00 19.89 221 THR A N 1
ATOM 1688 C CA . THR A 1 221 ? 7.107 82.293 9.310 1.00 20.21 221 THR A CA 1
ATOM 1689 C C . THR A 1 221 ? 7.609 83.154 8.155 1.00 19.04 221 THR A C 1
ATOM 1690 O O . THR A 1 221 ? 6.980 84.143 7.795 1.00 19.29 221 THR A O 1
ATOM 1694 N N . PRO A 1 222 ? 8.743 82.771 7.547 1.00 19.68 222 PRO A N 1
ATOM 1695 C CA . PRO A 1 222 ? 9.344 83.507 6.431 1.00 22.34 222 PRO A CA 1
ATOM 1696 C C . PRO A 1 222 ? 8.498 83.592 5.166 1.00 23.64 222 PRO A C 1
ATOM 1697 O O . PRO A 1 222 ? 8.429 84.642 4.529 1.00 24.87 222 PRO A O 1
ATOM 1701 N N . GLU A 1 223 ? 7.863 82.485 4.802 1.00 26.59 223 GLU A N 1
ATOM 1702 C CA . GLU A 1 223 ? 7.028 82.434 3.607 1.00 29.87 223 GLU A CA 1
ATOM 1703 C C . GLU A 1 223 ? 5.994 83.555 3.585 1.00 31.36 223 GLU A C 1
ATOM 1704 O O . GLU A 1 223 ? 5.631 84.053 2.521 1.00 30.32 223 GLU A O 1
ATOM 1710 N N . ALA A 1 224 ? 5.536 83.955 4.766 1.00 34.28 224 ALA A N 1
ATOM 1711 C CA . ALA A 1 224 ? 4.523 84.997 4.887 1.00 38.15 224 ALA A CA 1
ATOM 1712 C C . ALA A 1 224 ? 4.932 86.381 4.384 1.00 40.77 224 ALA A C 1
ATOM 1713 O O . ALA A 1 224 ? 4.073 87.236 4.163 1.00 41.85 224 ALA A O 1
ATOM 1715 N N . LEU A 1 225 ? 6.227 86.617 4.200 1.00 42.63 225 LEU A N 1
ATOM 1716 C CA . LEU A 1 225 ? 6.659 87.926 3.723 1.00 45.63 225 LEU A CA 1
ATOM 1717 C C . LEU A 1 225 ? 7.391 87.918 2.384 1.00 46.70 225 LEU A C 1
ATOM 1718 O O . LEU A 1 225 ? 8.307 88.710 2.167 1.00 47.48 225 LEU A O 1
ATOM 1723 N N . LEU A 1 226 ? 6.969 87.028 1.490 1.00 48.48 226 LEU A N 1
ATOM 1724 C CA . LEU A 1 226 ? 7.553 86.909 0.156 1.00 50.35 226 LEU A CA 1
ATOM 1725 C C . LEU A 1 226 ? 7.055 85.644 -0.535 1.00 50.81 226 LEU A C 1
ATOM 1726 O O . LEU A 1 226 ? 7.598 84.566 -0.213 1.00 51.48 226 LEU A O 1
ATOM 1731 N N . MET B 1 1 ? 7.659 69.950 55.981 1.00 29.28 1 MET B N 1
ATOM 1732 C CA . MET B 1 1 ? 7.678 69.685 54.515 1.00 27.50 1 MET B CA 1
ATOM 1733 C C . MET B 1 1 ? 8.619 70.661 53.809 1.00 26.12 1 MET B C 1
ATOM 1734 O O . MET B 1 1 ? 9.041 70.425 52.674 1.00 23.68 1 MET B O 1
ATOM 1739 N N . ILE B 1 2 ? 8.947 71.755 54.490 1.00 23.92 2 ILE B N 1
ATOM 1740 C CA . ILE B 1 2 ? 9.833 72.769 53.928 1.00 22.47 2 ILE B CA 1
ATOM 1741 C C . ILE B 1 2 ? 11.200 72.163 53.607 1.00 21.84 2 ILE B C 1
ATOM 1742 O O . ILE B 1 2 ? 11.891 72.615 52.698 1.00 19.46 2 ILE B O 1
ATOM 1747 N N . HIS B 1 3 ? 11.583 71.128 54.348 1.00 22.24 3 HIS B N 1
ATOM 1748 C CA . HIS B 1 3 ? 12.874 70.488 54.124 1.00 23.71 3 HIS B CA 1
ATOM 1749 C C . HIS B 1 3 ? 12.966 69.625 52.866 1.00 21.95 3 HIS B C 1
ATOM 1750 O O . HIS B 1 3 ? 14.022 69.071 52.565 1.00 21.81 3 HIS B O 1
ATOM 1757 N N . LEU B 1 4 ? 11.865 69.524 52.127 1.00 20.39 4 LEU B N 1
ATOM 1758 C CA . LEU B 1 4 ? 11.837 68.757 50.880 1.00 19.96 4 LEU B CA 1
ATOM 1759 C C . LEU B 1 4 ? 11.852 69.749 49.722 1.00 20.15 4 LEU B C 1
ATOM 1760 O O . LEU B 1 4 ? 11.959 69.373 48.550 1.00 18.98 4 LEU B O 1
ATOM 1765 N N . VAL B 1 5 ? 11.745 71.025 50.071 1.00 19.78 5 VAL B N 1
ATOM 1766 C CA . VAL B 1 5 ? 11.690 72.095 49.090 1.00 18.58 5 VAL B CA 1
ATOM 1767 C C . VAL B 1 5 ? 12.990 72.532 48.428 1.00 19.82 5 VAL B C 1
ATOM 1768 O O . VAL B 1 5 ? 14.055 72.607 49.052 1.00 18.55 5 VAL B O 1
ATOM 1772 N N . ASP B 1 6 ? 12.869 72.810 47.137 1.00 20.78 6 ASP B N 1
ATOM 1773 C CA . ASP B 1 6 ? 13.962 73.314 46.323 1.00 20.17 6 ASP B CA 1
ATOM 1774 C C . ASP B 1 6 ? 13.462 74.701 45.922 1.00 20.11 6 ASP B C 1
ATOM 1775 O O . ASP B 1 6 ? 12.671 74.839 44.984 1.00 19.23 6 ASP B O 1
ATOM 1780 N N . TYR B 1 7 ? 13.890 75.716 46.671 1.00 18.99 7 TYR B N 1
ATOM 1781 C CA . TYR B 1 7 ? 13.490 77.097 46.416 1.00 16.71 7 TYR B CA 1
ATOM 1782 C C . TYR B 1 7 ? 14.191 77.586 45.162 1.00 16.99 7 TYR B C 1
ATOM 1783 O O . TYR B 1 7 ? 15.408 77.780 45.149 1.00 14.67 7 TYR B O 1
ATOM 1792 N N . ALA B 1 8 ? 13.417 77.792 44.103 1.00 16.98 8 ALA B N 1
ATOM 1793 C CA . ALA B 1 8 ? 13.998 78.222 42.842 1.00 17.22 8 ALA B CA 1
ATOM 1794 C C . ALA B 1 8 ? 13.632 79.629 42.385 1.00 17.60 8 ALA B C 1
ATOM 1795 O O . ALA B 1 8 ? 12.458 79.997 42.331 1.00 18.39 8 ALA B O 1
ATOM 1797 N N . LEU B 1 9 ? 14.660 80.411 42.068 1.00 15.93 9 LEU B N 1
ATOM 1798 C CA . LEU B 1 9 ? 14.490 81.768 41.547 1.00 15.59 9 LEU B CA 1
ATOM 1799 C C . LEU B 1 9 ? 15.292 81.708 40.250 1.00 15.97 9 LEU B C 1
ATOM 1800 O O . LEU B 1 9 ? 16.504 81.927 40.247 1.00 13.57 9 LEU B O 1
ATOM 1805 N N . LEU B 1 10 ? 14.604 81.384 39.157 1.00 17.77 10 LEU B N 1
ATOM 1806 C CA . LEU B 1 10 ? 15.242 81.210 37.853 1.00 17.00 10 LEU B CA 1
ATOM 1807 C C . LEU B 1 10 ? 14.907 82.206 36.744 1.00 16.44 10 LEU B C 1
ATOM 1808 O O . LEU B 1 10 ? 15.401 82.051 35.625 1.00 16.71 10 LEU B O 1
ATOM 1813 N N . LYS B 1 11 ? 14.067 83.203 37.013 1.00 16.48 11 LYS B N 1
ATOM 1814 C CA . LYS B 1 11 ? 13.745 84.176 35.966 1.00 16.51 11 LYS B CA 1
ATOM 1815 C C . LYS B 1 11 ? 15.051 84.829 35.497 1.00 16.21 11 LYS B C 1
ATOM 1816 O O . LYS B 1 11 ? 15.893 85.211 36.316 1.00 16.36 11 LYS B O 1
ATOM 1822 N N . PRO B 1 12 ? 15.241 84.960 34.172 1.00 17.57 12 PRO B N 1
ATOM 1823 C CA . PRO B 1 12 ? 16.470 85.573 33.650 1.00 16.86 12 PRO B CA 1
ATOM 1824 C C . PRO B 1 12 ? 16.677 87.021 34.087 1.00 16.87 12 PRO B C 1
ATOM 1825 O O . PRO B 1 12 ? 17.806 87.506 34.138 1.00 17.99 12 PRO B O 1
ATOM 1829 N N . TYR B 1 13 ? 15.588 87.708 34.411 1.00 15.72 13 TYR B N 1
ATOM 1830 C CA . TYR B 1 13 ? 15.683 89.098 34.846 1.00 15.29 13 TYR B CA 1
ATOM 1831 C C . TYR B 1 13 ? 15.938 89.272 36.345 1.00 15.74 13 TYR B C 1
ATOM 1832 O O . TYR B 1 13 ? 15.994 90.398 36.839 1.00 16.08 13 TYR B O 1
ATOM 1841 N N . LEU B 1 14 ? 16.097 88.166 37.066 1.00 16.38 14 LEU B N 1
ATOM 1842 C CA . LEU B 1 14 ? 16.372 88.227 38.506 1.00 15.56 14 LEU B CA 1
ATOM 1843 C C . LEU B 1 14 ? 17.670 88.998 38.702 1.00 15.55 14 LEU B C 1
ATOM 1844 O O . LEU B 1 14 ? 18.623 88.788 37.957 1.00 15.53 14 LEU B O 1
ATOM 1849 N N . THR B 1 15 ? 17.716 89.883 39.697 1.00 14.91 15 THR B N 1
ATOM 1850 C CA . THR B 1 15 ? 18.930 90.662 39.953 1.00 16.04 15 THR B CA 1
ATOM 1851 C C . THR B 1 15 ? 19.825 90.004 41.002 1.00 16.90 15 THR B C 1
ATOM 1852 O O . THR B 1 15 ? 19.412 89.068 41.693 1.00 14.07 15 THR B O 1
ATOM 1856 N N . VAL B 1 16 ? 21.051 90.508 41.115 1.00 15.70 16 VAL B N 1
ATOM 1857 C CA . VAL B 1 16 ? 22.006 90.000 42.087 1.00 16.52 16 VAL B CA 1
ATOM 1858 C C . VAL B 1 16 ? 21.438 90.179 43.492 1.00 17.08 16 VAL B C 1
ATOM 1859 O O . VAL B 1 16 ? 21.486 89.264 44.313 1.00 17.49 16 VAL B O 1
ATOM 1863 N N . ASP B 1 17 ? 20.908 91.367 43.762 1.00 17.69 17 ASP B N 1
ATOM 1864 C CA . ASP B 1 17 ? 20.331 91.659 45.064 1.00 18.24 17 ASP B CA 1
ATOM 1865 C C . ASP B 1 17 ? 19.198 90.690 45.380 1.00 19.03 17 ASP B C 1
ATOM 1866 O O . ASP B 1 17 ? 19.036 90.258 46.521 1.00 19.75 17 ASP B O 1
ATOM 1871 N N . GLU B 1 18 ? 18.411 90.352 44.365 1.00 18.57 18 GLU B N 1
ATOM 1872 C CA . GLU B 1 18 ? 17.307 89.425 44.556 1.00 18.67 18 GLU B CA 1
ATOM 1873 C C . GLU B 1 18 ? 17.815 88.016 44.843 1.00 17.42 18 GLU B C 1
ATOM 1874 O O . GLU B 1 18 ? 17.255 87.316 45.679 1.00 19.45 18 GLU B O 1
ATOM 1880 N N . ALA B 1 19 ? 18.888 87.611 44.168 1.00 17.63 19 ALA B N 1
ATOM 1881 C CA . ALA B 1 19 ? 19.461 86.281 44.362 1.00 17.87 19 ALA B CA 1
ATOM 1882 C C . ALA B 1 19 ? 20.075 86.148 45.754 1.00 19.27 19 ALA B C 1
ATOM 1883 O O . ALA B 1 19 ? 20.036 85.077 46.368 1.00 17.69 19 ALA B O 1
ATOM 1885 N N . VAL B 1 20 ? 20.651 87.239 46.245 1.00 19.42 20 VAL B N 1
ATOM 1886 C CA . VAL B 1 20 ? 21.247 87.238 47.569 1.00 19.33 20 VAL B CA 1
ATOM 1887 C C . VAL B 1 20 ? 20.137 87.111 48.595 1.00 19.56 20 VAL B C 1
ATOM 1888 O O . VAL B 1 20 ? 20.224 86.303 49.523 1.00 20.89 20 VAL B O 1
ATOM 1892 N N . ALA B 1 21 ? 19.096 87.917 48.419 1.00 19.48 21 ALA B N 1
ATOM 1893 C CA . ALA B 1 21 ? 17.947 87.895 49.312 1.00 21.18 21 ALA B CA 1
ATOM 1894 C C . ALA B 1 21 ? 17.374 86.482 49.366 1.00 21.12 21 ALA B C 1
ATOM 1895 O O . ALA B 1 21 ? 17.015 85.992 50.437 1.00 19.14 21 ALA B O 1
ATOM 1897 N N . GLY B 1 22 ? 17.300 85.839 48.201 1.00 21.34 22 GLY B N 1
ATOM 1898 C CA . GLY B 1 22 ? 16.773 84.488 48.116 1.00 21.22 22 GLY B CA 1
ATOM 1899 C C . GLY B 1 22 ? 17.583 83.470 48.896 1.00 22.46 22 GLY B C 1
ATOM 1900 O O . GLY B 1 22 ? 17.018 82.611 49.566 1.00 21.71 22 GLY B O 1
ATOM 1901 N N . ALA B 1 23 ? 18.907 83.555 48.805 1.00 23.97 23 ALA B N 1
ATOM 1902 C CA . ALA B 1 23 ? 19.777 82.629 49.524 1.00 23.66 23 ALA B CA 1
ATOM 1903 C C . ALA B 1 23 ? 19.540 82.776 51.026 1.00 25.14 23 ALA B C 1
ATOM 1904 O O . ALA B 1 23 ? 19.377 81.788 51.746 1.00 24.40 23 ALA B O 1
ATOM 1906 N N . ARG B 1 24 ? 19.523 84.020 51.489 1.00 25.26 24 ARG B N 1
ATOM 1907 C CA . ARG B 1 24 ? 19.301 84.312 52.895 1.00 26.98 24 ARG B CA 1
ATOM 1908 C C . ARG B 1 24 ? 17.962 83.711 53.319 1.00 26.42 24 ARG B C 1
ATOM 1909 O O . ARG B 1 24 ? 17.850 83.103 54.385 1.00 25.39 24 ARG B O 1
ATOM 1917 N N . LYS B 1 25 ? 16.947 83.877 52.475 1.00 25.21 25 LYS B N 1
ATOM 1918 C CA . LYS B 1 25 ? 15.628 83.335 52.766 1.00 25.82 25 LYS B CA 1
ATOM 1919 C C . LYS B 1 25 ? 15.684 81.805 52.770 1.00 24.60 25 LYS B C 1
ATOM 1920 O O . LYS B 1 25 ? 15.072 81.161 53.617 1.00 24.76 25 LYS B O 1
ATOM 1926 N N . ALA B 1 26 ? 16.420 81.225 51.826 1.00 23.93 26 ALA B N 1
ATOM 1927 C CA . ALA B 1 26 ? 16.545 79.773 51.766 1.00 24.20 26 ALA B CA 1
ATOM 1928 C C . ALA B 1 26 ? 17.141 79.238 53.071 1.00 24.95 26 ALA B C 1
ATOM 1929 O O . ALA B 1 26 ? 16.640 78.265 53.639 1.00 24.00 26 ALA B O 1
ATOM 1931 N N . GLU B 1 27 ? 18.210 79.868 53.545 1.00 25.54 27 GLU B N 1
ATOM 1932 C CA . GLU B 1 27 ? 18.840 79.428 54.787 1.00 26.73 27 GLU B CA 1
ATOM 1933 C C . GLU B 1 27 ? 17.911 79.579 55.986 1.00 27.51 27 GLU B C 1
ATOM 1934 O O . GLU B 1 27 ? 17.892 78.723 56.876 1.00 27.02 27 GLU B O 1
ATOM 1940 N N . GLU B 1 28 ? 17.139 80.661 56.014 1.00 27.72 28 GLU B N 1
ATOM 1941 C CA . GLU B 1 28 ? 16.227 80.885 57.126 1.00 29.79 28 GLU B CA 1
ATOM 1942 C C . GLU B 1 28 ? 15.109 79.847 57.137 1.00 28.92 28 GLU B C 1
ATOM 1943 O O . GLU B 1 28 ? 14.738 79.343 58.195 1.00 29.01 28 GLU B O 1
ATOM 1949 N N . LEU B 1 29 ? 14.580 79.521 55.960 1.00 26.82 29 LEU B N 1
ATOM 1950 C CA . LEU B 1 29 ? 13.498 78.547 55.874 1.00 25.99 29 LEU B CA 1
ATOM 1951 C C . LEU B 1 29 ? 13.931 77.110 56.124 1.00 24.05 29 LEU B C 1
ATOM 1952 O O . LEU B 1 29 ? 13.135 76.300 56.590 1.00 25.62 29 LEU B O 1
ATOM 1957 N N . GLY B 1 30 ? 15.184 76.793 55.815 1.00 22.43 30 GLY B N 1
ATOM 1958 C CA . GLY B 1 30 ? 15.662 75.439 56.013 1.00 19.52 30 GLY B CA 1
ATOM 1959 C C . GLY B 1 30 ? 15.245 74.509 54.884 1.00 20.96 30 GLY B C 1
ATOM 1960 O O . GLY B 1 30 ? 15.092 73.305 55.084 1.00 18.27 30 GLY B O 1
ATOM 1961 N N . VAL B 1 31 ? 15.053 75.072 53.694 1.00 20.26 31 VAL B N 1
ATOM 1962 C CA . VAL B 1 31 ? 14.667 74.289 52.522 1.00 19.60 31 VAL B CA 1
ATOM 1963 C C . VAL B 1 31 ? 15.818 73.357 52.166 1.00 20.55 31 VAL B C 1
ATOM 1964 O O . VAL B 1 31 ? 16.953 73.575 52.595 1.00 20.97 31 VAL B O 1
ATOM 1968 N N . ALA B 1 32 ? 15.528 72.322 51.382 1.00 19.18 32 ALA B N 1
ATOM 1969 C CA . ALA B 1 32 ? 16.553 71.366 50.982 1.00 18.47 32 ALA B CA 1
ATOM 1970 C C . ALA B 1 32 ? 17.645 72.014 50.128 1.00 17.66 32 ALA B C 1
ATOM 1971 O O . ALA B 1 32 ? 18.834 71.737 50.308 1.00 17.78 32 ALA B O 1
ATOM 1973 N N . ALA B 1 33 ? 17.243 72.872 49.197 1.00 16.07 33 ALA B N 1
ATOM 1974 C CA . ALA B 1 33 ? 18.208 73.523 48.327 1.00 14.76 33 ALA B CA 1
ATOM 1975 C C . ALA B 1 33 ? 17.689 74.816 47.732 1.00 15.14 33 ALA B C 1
ATOM 1976 O O . ALA B 1 33 ? 16.488 75.075 47.712 1.00 15.74 33 ALA B O 1
ATOM 1978 N N . TYR B 1 34 ? 18.623 75.620 47.242 1.00 14.75 34 TYR B N 1
ATOM 1979 C CA . TYR B 1 34 ? 18.316 76.895 46.617 1.00 15.24 34 TYR B CA 1
ATOM 1980 C C . TYR B 1 34 ? 18.818 76.766 45.181 1.00 14.60 34 TYR B C 1
ATOM 1981 O O . TYR B 1 34 ? 20.001 76.513 44.971 1.00 15.33 34 TYR B O 1
ATOM 1990 N N . CYS B 1 35 ? 17.928 76.915 44.199 1.00 15.72 35 CYS B N 1
ATOM 1991 C CA . CYS B 1 35 ? 18.326 76.793 42.793 1.00 15.28 35 CYS B CA 1
ATOM 1992 C C . CYS B 1 35 ? 18.336 78.128 42.061 1.00 16.24 35 CYS B C 1
ATOM 1993 O O . CYS B 1 35 ? 17.355 78.870 42.088 1.00 12.57 35 CYS B O 1
ATOM 1996 N N . VAL B 1 36 ? 19.449 78.418 41.395 1.00 16.39 36 VAL B N 1
ATOM 1997 C CA . VAL B 1 36 ? 19.597 79.656 40.629 1.00 16.65 36 VAL B CA 1
ATOM 1998 C C . VAL B 1 36 ? 20.287 79.342 39.306 1.00 15.93 36 VAL B C 1
ATOM 1999 O O . VAL B 1 36 ? 20.802 78.236 39.115 1.00 16.93 36 VAL B O 1
ATOM 2003 N N . ASN B 1 37 ? 20.277 80.296 38.378 1.00 14.81 37 ASN B N 1
ATOM 2004 C CA . ASN B 1 37 ? 20.984 80.090 37.116 1.00 15.39 37 ASN B CA 1
ATOM 2005 C C . ASN B 1 37 ? 22.460 80.192 37.497 1.00 15.05 37 ASN B C 1
ATOM 2006 O O . ASN B 1 37 ? 22.821 80.968 38.375 1.00 16.31 37 ASN B O 1
ATOM 2011 N N . PRO B 1 38 ? 23.332 79.409 36.843 1.00 15.57 38 PRO B N 1
ATOM 2012 C CA . PRO B 1 38 ? 24.764 79.438 37.165 1.00 15.60 38 PRO B CA 1
ATOM 2013 C C . PRO B 1 38 ? 25.471 80.780 37.354 1.00 16.19 38 PRO B C 1
ATOM 2014 O O . PRO B 1 38 ? 26.451 80.843 38.093 1.00 16.24 38 PRO B O 1
ATOM 2018 N N . ILE B 1 39 ? 24.991 81.850 36.723 1.00 16.23 39 ILE B N 1
ATOM 2019 C CA . ILE B 1 39 ? 25.651 83.151 36.882 1.00 17.67 39 ILE B CA 1
ATOM 2020 C C . ILE B 1 39 ? 25.730 83.613 38.331 1.00 18.79 39 ILE B C 1
ATOM 2021 O O . ILE B 1 39 ? 26.678 84.301 38.718 1.00 16.80 39 ILE B O 1
ATOM 2026 N N . TYR B 1 40 ? 24.720 83.257 39.120 1.00 17.67 40 TYR B N 1
ATOM 2027 C CA . TYR B 1 40 ? 24.672 83.670 40.513 1.00 18.07 40 TYR B CA 1
ATOM 2028 C C . TYR B 1 40 ? 25.205 82.654 41.518 1.00 18.97 40 TYR B C 1
ATOM 2029 O O . TYR B 1 40 ? 25.132 82.885 42.723 1.00 18.97 40 TYR B O 1
ATOM 2038 N N . ALA B 1 41 ? 25.743 81.540 41.027 1.00 19.96 41 ALA B N 1
ATOM 2039 C CA . ALA B 1 41 ? 26.267 80.501 41.911 1.00 21.74 41 ALA B CA 1
ATOM 2040 C C . ALA B 1 41 ? 27.344 81.013 42.870 1.00 22.75 41 ALA B C 1
ATOM 2041 O O . ALA B 1 41 ? 27.252 80.804 44.082 1.00 23.09 41 ALA B O 1
ATOM 2043 N N . PRO B 1 42 ? 28.375 81.697 42.341 1.00 23.24 42 PRO B N 1
ATOM 2044 C CA . PRO B 1 42 ? 29.458 82.222 43.177 1.00 24.01 42 PRO B CA 1
ATOM 2045 C C . PRO B 1 42 ? 29.020 83.175 44.279 1.00 24.24 42 PRO B C 1
ATOM 2046 O O . PRO B 1 42 ? 29.483 83.058 45.408 1.00 25.63 42 PRO B O 1
ATOM 2050 N N . VAL B 1 43 ? 28.125 84.107 43.961 1.00 24.33 43 VAL B N 1
ATOM 2051 C CA . VAL B 1 43 ? 27.672 85.079 44.952 1.00 24.22 43 VAL B CA 1
ATOM 2052 C C . VAL B 1 43 ? 26.738 84.494 46.009 1.00 24.43 43 VAL B C 1
ATOM 2053 O O . VAL B 1 43 ? 26.629 85.024 47.116 1.00 22.37 43 VAL B O 1
ATOM 2057 N N . VAL B 1 44 ? 26.068 83.399 45.666 1.00 24.63 44 VAL B N 1
ATOM 2058 C CA . VAL B 1 44 ? 25.144 82.748 46.587 1.00 23.89 44 VAL B CA 1
ATOM 2059 C C . VAL B 1 44 ? 25.858 81.703 47.455 1.00 25.08 44 VAL B C 1
ATOM 2060 O O . VAL B 1 44 ? 25.461 81.450 48.592 1.00 25.81 44 VAL B O 1
ATOM 2064 N N . ARG B 1 45 ? 26.915 81.110 46.910 1.00 26.60 45 ARG B N 1
ATOM 2065 C CA . ARG B 1 45 ? 27.693 80.081 47.601 1.00 29.38 45 ARG B CA 1
ATOM 2066 C C . ARG B 1 45 ? 27.975 80.377 49.080 1.00 31.14 45 ARG B C 1
ATOM 2067 O O . ARG B 1 45 ? 27.795 79.510 49.931 1.00 32.62 45 ARG B O 1
ATOM 2075 N N . PRO B 1 46 ? 28.415 81.606 49.404 1.00 32.92 46 PRO B N 1
ATOM 2076 C CA . PRO B 1 46 ? 28.721 81.997 50.786 1.00 32.87 46 PRO B CA 1
ATOM 2077 C C . PRO B 1 46 ? 27.532 82.099 51.741 1.00 33.69 46 PRO B C 1
ATOM 2078 O O . PRO B 1 46 ? 27.691 81.928 52.951 1.00 33.25 46 PRO B O 1
ATOM 2082 N N . LEU B 1 47 ? 26.348 82.387 51.211 1.00 32.62 47 LEU B N 1
ATOM 2083 C CA . LEU B 1 47 ? 25.165 82.525 52.053 1.00 32.60 47 LEU B CA 1
ATOM 2084 C C . LEU B 1 47 ? 24.508 81.187 52.369 1.00 33.71 47 LEU B C 1
ATOM 2085 O O . LEU B 1 47 ? 23.598 81.114 53.198 1.00 32.34 47 LEU B O 1
ATOM 2090 N N . LEU B 1 48 ? 24.974 80.131 51.711 1.00 35.20 48 LEU B N 1
ATOM 2091 C CA . LEU B 1 48 ? 24.407 78.804 51.911 1.00 36.53 48 LEU B CA 1
ATOM 2092 C C . LEU B 1 48 ? 25.274 77.918 52.796 1.00 38.58 48 LEU B C 1
ATOM 2093 O O . LEU B 1 48 ? 26.412 77.601 52.451 1.00 40.39 48 LEU B O 1
ATOM 2098 N N . ARG B 1 49 ? 24.722 77.522 53.938 1.00 39.57 49 ARG B N 1
ATOM 2099 C CA . ARG B 1 49 ? 25.424 76.659 54.879 1.00 41.07 49 ARG B CA 1
ATOM 2100 C C . ARG B 1 49 ? 24.717 75.308 54.956 1.00 39.34 49 ARG B C 1
ATOM 2101 O O . ARG B 1 49 ? 25.214 74.304 54.451 1.00 39.29 49 ARG B O 1
ATOM 2109 N N . LYS B 1 50 ? 23.549 75.297 55.583 1.00 38.61 50 LYS B N 1
ATOM 2110 C CA . LYS B 1 50 ? 22.765 74.078 55.722 1.00 38.12 50 LYS B CA 1
ATOM 2111 C C . LYS B 1 50 ? 22.146 73.698 54.372 1.00 35.72 50 LYS B C 1
ATOM 2112 O O . LYS B 1 50 ? 22.127 72.527 53.987 1.00 35.83 50 LYS B O 1
ATOM 2118 N N . VAL B 1 51 ? 21.651 74.700 53.653 1.00 32.45 51 VAL B N 1
ATOM 2119 C CA . VAL B 1 51 ? 21.013 74.478 52.358 1.00 29.22 51 VAL B CA 1
ATOM 2120 C C . VAL B 1 51 ? 22.015 74.203 51.242 1.00 26.57 51 VAL B C 1
ATOM 2121 O O . VAL B 1 51 ? 23.081 74.815 51.178 1.00 25.72 51 VAL B O 1
ATOM 2125 N N . LYS B 1 52 ? 21.658 73.283 50.353 1.00 24.34 52 LYS B N 1
ATOM 2126 C CA . LYS B 1 52 ? 22.525 72.919 49.238 1.00 23.29 52 LYS B CA 1
ATOM 2127 C C . LYS B 1 52 ? 22.453 73.917 48.085 1.00 21.90 52 LYS B C 1
ATOM 2128 O O . LYS B 1 52 ? 21.404 74.504 47.824 1.00 20.32 52 LYS B O 1
ATOM 2134 N N . LEU B 1 53 ? 23.577 74.112 47.401 1.00 21.73 53 LEU B N 1
ATOM 2135 C CA . LEU B 1 53 ? 23.622 75.031 46.267 1.00 20.24 53 LEU B CA 1
ATOM 2136 C C . LEU B 1 53 ? 23.183 74.280 45.026 1.00 19.33 53 LEU B C 1
ATOM 2137 O O . LEU B 1 53 ? 23.846 73.342 44.586 1.00 19.81 53 LEU B O 1
ATOM 2142 N N . CYS B 1 54 ? 22.054 74.694 44.468 1.00 18.78 54 CYS B N 1
ATOM 2143 C CA . CYS B 1 54 ? 21.515 74.048 43.282 1.00 20.12 54 CYS B CA 1
ATOM 2144 C C . CYS B 1 54 ? 21.566 74.982 42.071 1.00 19.02 54 CYS B C 1
ATOM 2145 O O . CYS B 1 54 ? 21.270 76.170 42.174 1.00 18.49 54 CYS B O 1
ATOM 2148 N N . VAL B 1 55 ? 21.976 74.449 40.926 1.00 18.89 55 VAL B N 1
ATOM 2149 C CA . VAL B 1 55 ? 22.044 75.258 39.717 1.00 19.63 55 VAL B CA 1
ATOM 2150 C C . VAL B 1 55 ? 21.512 74.479 38.516 1.00 17.48 55 VAL B C 1
ATOM 2151 O O . VAL B 1 55 ? 21.685 73.260 38.428 1.00 16.55 55 VAL B O 1
ATOM 2155 N N . VAL B 1 56 ? 20.844 75.183 37.606 1.00 14.54 56 VAL B N 1
ATOM 2156 C CA . VAL B 1 56 ? 20.294 74.551 36.407 1.00 15.39 56 VAL B CA 1
ATOM 2157 C C . VAL B 1 56 ? 21.349 74.583 35.303 1.00 14.83 56 VAL B C 1
ATOM 2158 O O . VAL B 1 56 ? 22.219 75.455 35.303 1.00 16.77 56 VAL B O 1
ATOM 2162 N N . ALA B 1 57 ? 21.277 73.638 34.369 1.00 15.02 57 ALA B N 1
ATOM 2163 C CA . ALA B 1 57 ? 22.256 73.563 33.285 1.00 15.00 57 ALA B CA 1
ATOM 2164 C C . ALA B 1 57 ? 21.586 73.393 31.927 1.00 15.64 57 ALA B C 1
ATOM 2165 O O . ALA B 1 57 ? 20.728 72.524 31.762 1.00 17.23 57 ALA B O 1
ATOM 2167 N N . ASP B 1 58 ? 22.005 74.213 30.961 1.00 13.24 58 ASP B N 1
ATOM 2168 C CA . ASP B 1 58 ? 21.446 74.198 29.610 1.00 12.59 58 ASP B CA 1
ATOM 2169 C C . ASP B 1 58 ? 19.943 74.320 29.798 1.00 13.29 58 ASP B C 1
ATOM 2170 O O . ASP B 1 58 ? 19.153 73.547 29.255 1.00 11.58 58 ASP B O 1
ATOM 2175 N N . PHE B 1 59 ? 19.583 75.343 30.567 1.00 14.24 59 PHE B N 1
ATOM 2176 C CA . PHE B 1 59 ? 18.216 75.634 30.977 1.00 11.30 59 PHE B CA 1
ATOM 2177 C C . PHE B 1 59 ? 17.653 76.892 30.303 1.00 12.98 59 PHE B C 1
ATOM 2178 O O . PHE B 1 59 ? 18.340 77.910 30.193 1.00 13.79 59 PHE B O 1
ATOM 2186 N N . PRO B 1 60 ? 16.374 76.857 29.894 1.00 13.36 60 PRO B N 1
ATOM 2187 C CA . PRO B 1 60 ? 15.438 75.735 30.028 1.00 13.49 60 PRO B CA 1
ATOM 2188 C C . PRO B 1 60 ? 15.179 74.875 28.782 1.00 14.16 60 PRO B C 1
ATOM 2189 O O . PRO B 1 60 ? 14.291 74.021 28.810 1.00 14.09 60 PRO B O 1
ATOM 2193 N N . PHE B 1 61 ? 15.941 75.082 27.708 1.00 13.32 61 PHE B N 1
ATOM 2194 C CA . PHE B 1 61 ? 15.741 74.324 26.464 1.00 13.14 61 PHE B CA 1
ATOM 2195 C C . PHE B 1 61 ? 16.398 72.941 26.361 1.00 13.01 61 PHE B C 1
ATOM 2196 O O . PHE B 1 61 ? 15.839 72.027 25.742 1.00 12.90 61 PHE B O 1
ATOM 2204 N N . GLY B 1 62 ? 17.589 72.796 26.937 1.00 12.28 62 GLY B N 1
ATOM 2205 C CA . GLY B 1 62 ? 18.300 71.532 26.855 1.00 11.65 62 GLY B CA 1
ATOM 2206 C C . GLY B 1 62 ? 18.702 71.271 25.413 1.00 14.33 62 GLY B C 1
ATOM 2207 O O . GLY B 1 62 ? 18.869 70.118 24.998 1.00 14.54 62 GLY B O 1
ATOM 2208 N N . ALA B 1 63 ? 18.887 72.355 24.660 1.00 12.37 63 ALA B N 1
ATOM 2209 C CA . ALA B 1 63 ? 19.224 72.283 23.242 1.00 13.81 63 ALA B CA 1
ATOM 2210 C C . ALA B 1 63 ? 20.662 72.629 22.832 1.00 14.86 63 ALA B C 1
ATOM 2211 O O . ALA B 1 63 ? 20.896 73.124 21.728 1.00 14.14 63 ALA B O 1
ATOM 2213 N N . LEU B 1 64 ? 21.622 72.383 23.714 1.00 15.05 64 LEU B N 1
ATOM 2214 C CA . LEU B 1 64 ? 23.021 72.630 23.376 1.00 18.21 64 LEU B CA 1
ATOM 2215 C C . LEU B 1 64 ? 23.581 71.298 22.880 1.00 18.28 64 LEU B C 1
ATOM 2216 O O . LEU B 1 64 ? 23.018 70.237 23.159 1.00 17.22 64 LEU B O 1
ATOM 2221 N N . PRO B 1 65 ? 24.676 71.333 22.108 1.00 20.47 65 PRO B N 1
ATOM 2222 C CA . PRO B 1 65 ? 25.221 70.054 21.647 1.00 19.25 65 PRO B CA 1
ATOM 2223 C C . PRO B 1 65 ? 25.770 69.319 22.878 1.00 19.00 65 PRO B C 1
ATOM 2224 O O . PRO B 1 65 ? 26.095 69.950 23.882 1.00 18.28 65 PRO B O 1
ATOM 2228 N N . THR B 1 66 ? 25.865 67.995 22.808 1.00 18.29 66 THR B N 1
ATOM 2229 C CA . THR B 1 66 ? 26.350 67.216 23.941 1.00 16.60 66 THR B CA 1
ATOM 2230 C C . THR B 1 66 ? 27.695 67.681 24.507 1.00 16.73 66 THR B C 1
ATOM 2231 O O . THR B 1 66 ? 27.840 67.833 25.720 1.00 16.63 66 THR B O 1
ATOM 2235 N N . ALA B 1 67 ? 28.676 67.922 23.644 1.00 18.86 67 ALA B N 1
ATOM 2236 C CA . ALA B 1 67 ? 29.991 68.362 24.120 1.00 17.96 67 ALA B CA 1
ATOM 2237 C C . ALA B 1 67 ? 29.898 69.591 25.030 1.00 18.53 67 ALA B C 1
ATOM 2238 O O . ALA B 1 67 ? 30.533 69.641 26.088 1.00 18.23 67 ALA B O 1
ATOM 2240 N N . SER B 1 68 ? 29.103 70.580 24.629 1.00 17.95 68 SER B N 1
ATOM 2241 C CA . SER B 1 68 ? 28.959 71.789 25.440 1.00 16.62 68 SER B CA 1
ATOM 2242 C C . SER B 1 68 ? 28.269 71.475 26.754 1.00 15.31 68 SER B C 1
ATOM 2243 O O . SER B 1 68 ? 28.614 72.040 27.791 1.00 14.96 68 SER B O 1
ATOM 2246 N N . ARG B 1 69 ? 27.286 70.578 26.705 1.00 16.01 69 ARG B N 1
ATOM 2247 C CA . ARG B 1 69 ? 26.548 70.195 27.903 1.00 15.76 69 ARG B CA 1
ATOM 2248 C C . ARG B 1 69 ? 27.488 69.513 28.891 1.00 16.22 69 ARG B C 1
ATOM 2249 O O . ARG B 1 69 ? 27.432 69.776 30.095 1.00 17.18 69 ARG B O 1
ATOM 2257 N N . ILE B 1 70 ? 28.359 68.648 28.382 1.00 17.03 70 ILE B N 1
ATOM 2258 C CA . ILE B 1 70 ? 29.329 67.957 29.229 1.00 17.63 70 ILE B CA 1
ATOM 2259 C C . ILE B 1 70 ? 30.259 68.972 29.894 1.00 18.66 70 ILE B C 1
ATOM 2260 O O . ILE B 1 70 ? 30.460 68.951 31.112 1.00 18.21 70 ILE B O 1
ATOM 2265 N N . ALA B 1 71 ? 30.824 69.857 29.080 1.00 19.81 71 ALA B N 1
ATOM 2266 C CA . ALA B 1 71 ? 31.745 70.876 29.564 1.00 20.72 71 ALA B CA 1
ATOM 2267 C C . ALA B 1 71 ? 31.078 71.745 30.619 1.00 21.93 71 ALA B C 1
ATOM 2268 O O . ALA B 1 71 ? 31.669 72.047 31.662 1.00 20.34 71 ALA B O 1
ATOM 2270 N N . LEU B 1 72 ? 29.836 72.136 30.342 1.00 20.95 72 LEU B N 1
ATOM 2271 C CA . LEU B 1 72 ? 29.075 72.975 31.256 1.00 21.94 72 LEU B CA 1
ATOM 2272 C C . LEU B 1 72 ? 28.853 72.304 32.603 1.00 20.62 72 LEU B C 1
ATOM 2273 O O . LEU B 1 72 ? 29.100 72.899 33.653 1.00 19.49 72 LEU B O 1
ATOM 2278 N N . VAL B 1 73 ? 28.373 71.067 32.573 1.00 20.59 73 VAL B N 1
ATOM 2279 C CA . VAL B 1 73 ? 28.115 70.347 33.806 1.00 20.76 73 VAL B CA 1
ATOM 2280 C C . VAL B 1 73 ? 29.413 70.130 34.576 1.00 20.61 73 VAL B C 1
ATOM 2281 O O . VAL B 1 73 ? 29.440 70.207 35.805 1.00 17.84 73 VAL B O 1
ATOM 2285 N N . SER B 1 74 ? 30.492 69.867 33.850 1.00 20.81 74 SER B N 1
ATOM 2286 C CA . SER B 1 74 ? 31.780 69.663 34.495 1.00 23.39 74 SER B CA 1
ATOM 2287 C C . SER B 1 74 ? 32.177 70.918 35.285 1.00 23.93 74 SER B C 1
ATOM 2288 O O . SER B 1 74 ? 32.577 70.828 36.451 1.00 21.78 74 SER B O 1
ATOM 2291 N N . ARG B 1 75 ? 32.043 72.087 34.658 1.00 24.46 75 ARG B N 1
ATOM 2292 C CA . ARG B 1 75 ? 32.397 73.349 35.309 1.00 27.23 75 ARG B CA 1
ATOM 2293 C C . ARG B 1 75 ? 31.482 73.661 36.489 1.00 27.59 75 ARG B C 1
ATOM 2294 O O . ARG B 1 75 ? 31.943 74.103 37.543 1.00 25.27 75 ARG B O 1
ATOM 2302 N N . LEU B 1 76 ? 30.184 73.434 36.300 1.00 27.40 76 LEU B N 1
ATOM 2303 C CA . LEU B 1 76 ? 29.194 73.695 37.340 1.00 28.33 76 LEU B CA 1
ATOM 2304 C C . LEU B 1 76 ? 29.383 72.840 38.585 1.00 27.28 76 LEU B C 1
ATOM 2305 O O . LEU B 1 76 ? 29.140 73.299 39.698 1.00 27.57 76 LEU B O 1
ATOM 2310 N N . ALA B 1 77 ? 29.820 71.599 38.397 1.00 28.33 77 ALA B N 1
ATOM 2311 C CA . ALA B 1 77 ? 30.033 70.682 39.512 1.00 29.56 77 ALA B CA 1
ATOM 2312 C C . ALA B 1 77 ? 31.117 71.172 40.465 1.00 30.81 77 ALA B C 1
ATOM 2313 O O . ALA B 1 77 ? 31.203 70.715 41.601 1.00 31.21 77 ALA B O 1
ATOM 2315 N N . GLU B 1 78 ? 31.945 72.100 40.002 1.00 32.34 78 GLU B N 1
ATOM 2316 C CA . GLU B 1 78 ? 33.023 72.624 40.831 1.00 33.53 78 GLU B CA 1
ATOM 2317 C C . GLU B 1 78 ? 32.543 73.580 41.920 1.00 32.72 78 GLU B C 1
ATOM 2318 O O . GLU B 1 78 ? 33.236 73.791 42.911 1.00 33.32 78 GLU B O 1
ATOM 2324 N N . VAL B 1 79 ? 31.355 74.149 41.754 1.00 32.30 79 VAL B N 1
ATOM 2325 C CA . VAL B 1 79 ? 30.845 75.081 42.753 1.00 32.41 79 VAL B CA 1
ATOM 2326 C C . VAL B 1 79 ? 29.449 74.760 43.272 1.00 30.52 79 VAL B C 1
ATOM 2327 O O . VAL B 1 79 ? 29.062 75.229 44.342 1.00 31.47 79 VAL B O 1
ATOM 2331 N N . ALA B 1 80 ? 28.696 73.959 42.525 1.00 27.94 80 ALA B N 1
ATOM 2332 C CA . ALA B 1 80 ? 27.340 73.606 42.934 1.00 24.42 80 ALA B CA 1
ATOM 2333 C C . ALA B 1 80 ? 27.255 72.243 43.609 1.00 22.91 80 ALA B C 1
ATOM 2334 O O . ALA B 1 80 ? 27.980 71.318 43.254 1.00 22.77 80 ALA B O 1
ATOM 2336 N N . ASP B 1 81 ? 26.363 72.128 44.587 1.00 22.01 81 ASP B N 1
ATOM 2337 C CA . ASP B 1 81 ? 26.165 70.871 45.297 1.00 21.25 81 ASP B CA 1
ATOM 2338 C C . ASP B 1 81 ? 25.259 69.976 44.458 1.00 22.20 81 ASP B C 1
ATOM 2339 O O . ASP B 1 81 ? 25.454 68.761 44.396 1.00 22.17 81 ASP B O 1
ATOM 2344 N N . GLU B 1 82 ? 24.264 70.588 43.817 1.00 20.37 82 GLU B N 1
ATOM 2345 C CA . GLU B 1 82 ? 23.322 69.853 42.980 1.00 20.34 82 GLU B CA 1
ATOM 2346 C C . GLU B 1 82 ? 23.154 70.528 41.619 1.00 19.19 82 GLU B C 1
ATOM 2347 O O . GLU B 1 82 ? 23.221 71.756 41.507 1.00 18.90 82 GLU B O 1
ATOM 2353 N N . ILE B 1 83 ? 22.936 69.712 40.593 1.00 17.23 83 ILE B N 1
ATOM 2354 C CA . ILE B 1 83 ? 22.764 70.204 39.234 1.00 17.33 83 ILE B CA 1
ATOM 2355 C C . ILE B 1 83 ? 21.528 69.625 38.546 1.00 17.13 83 ILE B C 1
ATOM 2356 O O . ILE B 1 83 ? 21.422 68.411 38.350 1.00 17.58 83 ILE B O 1
ATOM 2361 N N . ASP B 1 84 ? 20.607 70.514 38.181 1.00 16.09 84 ASP B N 1
ATOM 2362 C CA . ASP B 1 84 ? 19.368 70.158 37.501 1.00 14.85 84 ASP B CA 1
ATOM 2363 C C . ASP B 1 84 ? 19.557 70.480 36.016 1.00 15.76 84 ASP B C 1
ATOM 2364 O O . ASP B 1 84 ? 19.398 71.629 35.596 1.00 16.26 84 ASP B O 1
ATOM 2369 N N . VAL B 1 85 ? 19.922 69.471 35.229 1.00 15.40 85 VAL B N 1
ATOM 2370 C CA . VAL B 1 85 ? 20.148 69.657 33.801 1.00 13.77 85 VAL B CA 1
ATOM 2371 C C . VAL B 1 85 ? 18.922 69.248 32.991 1.00 13.88 85 VAL B C 1
ATOM 2372 O O . VAL B 1 85 ? 18.237 68.280 33.332 1.00 12.45 85 VAL B O 1
ATOM 2376 N N . VAL B 1 86 ? 18.644 69.992 31.924 1.00 12.07 86 VAL B N 1
ATOM 2377 C CA . VAL B 1 86 ? 17.492 69.696 31.076 1.00 12.19 86 VAL B CA 1
ATOM 2378 C C . VAL B 1 86 ? 17.823 68.581 30.091 1.00 13.02 86 VAL B C 1
ATOM 2379 O O . VAL B 1 86 ? 18.902 68.566 29.489 1.00 14.77 86 VAL B O 1
ATOM 2383 N N . ALA B 1 87 ? 16.892 67.644 29.939 1.00 12.41 87 ALA B N 1
ATOM 2384 C CA . ALA B 1 87 ? 17.060 66.536 29.011 1.00 11.03 87 ALA B CA 1
ATOM 2385 C C . ALA B 1 87 ? 17.082 67.115 27.596 1.00 11.74 87 ALA B C 1
ATOM 2386 O O . ALA B 1 87 ? 16.667 68.254 27.383 1.00 12.22 87 ALA B O 1
ATOM 2388 N N . PRO B 1 88 ? 17.604 66.359 26.614 1.00 11.49 88 PRO B N 1
ATOM 2389 C CA . PRO B 1 88 ? 17.619 66.905 25.250 1.00 10.35 88 PRO B CA 1
ATOM 2390 C C . PRO B 1 88 ? 16.222 66.787 24.629 1.00 10.85 88 PRO B C 1
ATOM 2391 O O . PRO B 1 88 ? 15.978 65.951 23.764 1.00 10.58 88 PRO B O 1
ATOM 2395 N N . ILE B 1 89 ? 15.324 67.659 25.079 1.00 10.31 89 ILE B N 1
ATOM 2396 C CA . ILE B 1 89 ? 13.928 67.673 24.647 1.00 10.76 89 ILE B CA 1
ATOM 2397 C C . ILE B 1 89 ? 13.675 67.448 23.156 1.00 12.01 89 ILE B C 1
ATOM 2398 O O . ILE B 1 89 ? 12.844 66.620 22.783 1.00 13.62 89 ILE B O 1
ATOM 2403 N N . GLY B 1 90 ? 14.384 68.182 22.309 1.00 10.96 90 GLY B N 1
ATOM 2404 C CA . GLY B 1 90 ? 14.198 68.033 20.877 1.00 12.27 90 GLY B CA 1
ATOM 2405 C C . GLY B 1 90 ? 14.464 66.618 20.407 1.00 12.79 90 GLY B C 1
ATOM 2406 O O . GLY B 1 90 ? 13.716 66.077 19.598 1.00 13.23 90 GLY B O 1
ATOM 2407 N N . LEU B 1 91 ? 15.538 66.021 20.914 1.00 12.91 91 LEU B N 1
ATOM 2408 C CA . LEU B 1 91 ? 15.907 64.662 20.542 1.00 13.49 91 LEU B CA 1
ATOM 2409 C C . LEU B 1 91 ? 14.903 63.644 21.069 1.00 13.78 91 LEU B C 1
ATOM 2410 O O . LEU B 1 91 ? 14.663 62.615 20.440 1.00 14.98 91 LEU B O 1
ATOM 2415 N N . VAL B 1 92 ? 14.324 63.926 22.230 1.00 14.10 92 VAL B N 1
ATOM 2416 C CA . VAL B 1 92 ? 13.325 63.027 22.799 1.00 11.92 92 VAL B CA 1
ATOM 2417 C C . VAL B 1 92 ? 12.082 63.061 21.911 1.00 12.62 92 VAL B C 1
ATOM 2418 O O . VAL B 1 92 ? 11.509 62.020 21.590 1.00 13.87 92 VAL B O 1
ATOM 2422 N N . LYS B 1 93 ? 11.666 64.259 21.514 1.00 12.03 93 LYS B N 1
ATOM 2423 C CA . LYS B 1 93 ? 10.497 64.388 20.659 1.00 12.25 93 LYS B CA 1
ATOM 2424 C C . LYS B 1 93 ? 10.772 63.722 19.317 1.00 13.19 93 LYS B C 1
ATOM 2425 O O . LYS B 1 93 ? 9.849 63.250 18.654 1.00 12.84 93 LYS B O 1
ATOM 2431 N N . SER B 1 94 ? 12.045 63.671 18.929 1.00 12.45 94 SER B N 1
ATOM 2432 C CA . SER B 1 94 ? 12.441 63.047 17.670 1.00 14.52 94 SER B CA 1
ATOM 2433 C C . SER B 1 94 ? 12.590 61.531 17.827 1.00 16.72 94 SER B C 1
ATOM 2434 O O . SER B 1 94 ? 12.829 60.821 16.849 1.00 17.68 94 SER B O 1
ATOM 2437 N N . ARG B 1 95 ? 12.448 61.046 19.058 1.00 16.50 95 ARG B N 1
ATOM 2438 C CA . ARG B 1 95 ? 12.577 59.618 19.353 1.00 17.72 95 ARG B CA 1
ATOM 2439 C C . ARG B 1 95 ? 13.961 59.113 18.933 1.00 18.31 95 ARG B C 1
ATOM 2440 O O . ARG B 1 95 ? 14.111 57.978 18.467 1.00 16.33 95 ARG B O 1
ATOM 2448 N N . ARG B 1 96 ? 14.966 59.972 19.082 1.00 18.42 96 ARG B N 1
ATOM 2449 C CA . ARG B 1 96 ? 16.344 59.627 18.738 1.00 18.29 96 ARG B CA 1
ATOM 2450 C C . ARG B 1 96 ? 17.009 59.074 19.997 1.00 18.86 96 ARG B C 1
ATOM 2451 O O . ARG B 1 96 ? 17.956 59.654 20.541 1.00 18.71 96 ARG B O 1
ATOM 2459 N N . TRP B 1 97 ? 16.504 57.932 20.447 1.00 17.50 97 TRP B N 1
ATOM 2460 C CA . TRP B 1 97 ? 16.984 57.300 21.661 1.00 15.92 97 TRP B CA 1
ATOM 2461 C C . TRP B 1 97 ? 18.489 57.035 21.752 1.00 15.22 97 TRP B C 1
ATOM 2462 O O . TRP B 1 97 ? 19.083 57.274 22.800 1.00 15.01 97 TRP B O 1
ATOM 2473 N N . ALA B 1 98 ? 19.107 56.560 20.674 1.00 14.67 98 ALA B N 1
ATOM 2474 C CA . ALA B 1 98 ? 20.551 56.292 20.688 1.00 15.86 98 ALA B CA 1
ATOM 2475 C C . ALA B 1 98 ? 21.305 57.573 21.049 1.00 14.74 98 ALA B C 1
ATOM 2476 O O . ALA B 1 98 ? 22.238 57.555 21.863 1.00 13.96 98 ALA B O 1
ATOM 2478 N N . GLU B 1 99 ? 20.884 58.683 20.448 1.00 12.80 99 GLU B N 1
ATOM 2479 C CA . GLU B 1 99 ? 21.495 59.980 20.710 1.00 14.62 99 GLU B CA 1
ATOM 2480 C C . GLU B 1 99 ? 21.134 60.489 22.104 1.00 13.55 99 GLU B C 1
ATOM 2481 O O . GLU B 1 99 ? 21.970 61.069 22.797 1.00 14.63 99 GLU B O 1
ATOM 2487 N N . VAL B 1 100 ? 19.885 60.281 22.514 1.00 14.30 100 VAL B N 1
ATOM 2488 C CA . VAL B 1 100 ? 19.451 60.723 23.833 1.00 12.71 100 VAL B CA 1
ATOM 2489 C C . VAL B 1 100 ? 20.252 60.033 24.937 1.00 13.93 100 VAL B C 1
ATOM 2490 O O . VAL B 1 100 ? 20.669 60.676 25.902 1.00 14.08 100 VAL B O 1
ATOM 2494 N N . ARG B 1 101 ? 20.476 58.729 24.813 1.00 14.54 101 ARG B N 1
ATOM 2495 C CA . ARG B 1 101 ? 21.231 58.057 25.856 1.00 17.30 101 ARG B CA 1
ATOM 2496 C C . ARG B 1 101 ? 22.710 58.415 25.817 1.00 16.00 101 ARG B C 1
ATOM 2497 O O . ARG B 1 101 ? 23.321 58.577 26.867 1.00 15.28 101 ARG B O 1
ATOM 2505 N N . ARG B 1 102 ? 23.283 58.553 24.625 1.00 15.77 102 ARG B N 1
ATOM 2506 C CA . ARG B 1 102 ? 24.690 58.940 24.529 1.00 15.91 102 ARG B CA 1
ATOM 2507 C C . ARG B 1 102 ? 24.862 60.301 25.212 1.00 15.20 102 ARG B C 1
ATOM 2508 O O . ARG B 1 102 ? 25.880 60.559 25.857 1.00 16.93 102 ARG B O 1
ATOM 2516 N N . ASP B 1 103 ? 23.859 61.168 25.071 1.00 15.48 103 ASP B N 1
ATOM 2517 C CA . ASP B 1 103 ? 23.904 62.495 25.680 1.00 11.71 103 ASP B CA 1
ATOM 2518 C C . ASP B 1 103 ? 23.735 62.479 27.202 1.00 9.93 103 ASP B C 1
ATOM 2519 O O . ASP B 1 103 ? 24.562 63.024 27.927 1.00 11.04 103 ASP B O 1
ATOM 2524 N N . LEU B 1 104 ? 22.666 61.862 27.696 1.00 10.13 104 LEU B N 1
ATOM 2525 C CA . LEU B 1 104 ? 22.440 61.847 29.136 1.00 11.12 104 LEU B CA 1
ATOM 2526 C C . LEU B 1 104 ? 23.501 61.073 29.923 1.00 12.42 104 LEU B C 1
ATOM 2527 O O . LEU B 1 104 ? 23.942 61.515 30.985 1.00 11.61 104 LEU B O 1
ATOM 2532 N N . ILE B 1 105 ? 23.919 59.924 29.413 1.00 13.21 105 ILE B N 1
ATOM 2533 C CA . ILE B 1 105 ? 24.940 59.163 30.111 1.00 16.39 105 ILE B CA 1
ATOM 2534 C C . ILE B 1 105 ? 26.208 60.016 30.244 1.00 17.27 105 ILE B C 1
ATOM 2535 O O . ILE B 1 105 ? 26.823 60.061 31.309 1.00 18.67 105 ILE B O 1
ATOM 2540 N N . SER B 1 106 ? 26.581 60.710 29.170 1.00 18.39 106 SER B N 1
ATOM 2541 C CA . SER B 1 106 ? 27.769 61.567 29.181 1.00 20.33 106 SER B CA 1
ATOM 2542 C C . SER B 1 106 ? 27.618 62.792 30.081 1.00 21.03 106 SER B C 1
ATOM 2543 O O . SER B 1 106 ? 28.508 63.104 30.868 1.00 21.60 106 SER B O 1
ATOM 2546 N N . VAL B 1 107 ? 26.494 63.489 29.959 1.00 20.28 107 VAL B N 1
ATOM 2547 C CA . VAL B 1 107 ? 26.246 64.693 30.753 1.00 20.56 107 VAL B CA 1
ATOM 2548 C C . VAL B 1 107 ? 26.209 64.438 32.261 1.00 19.97 107 VAL B C 1
ATOM 2549 O O . VAL B 1 107 ? 26.909 65.106 33.027 1.00 21.27 107 VAL B O 1
ATOM 2553 N N . VAL B 1 108 ? 25.397 63.476 32.690 1.00 19.59 108 VAL B N 1
ATOM 2554 C CA . VAL B 1 108 ? 25.298 63.153 34.108 1.00 19.27 108 VAL B CA 1
ATOM 2555 C C . VAL B 1 108 ? 26.664 62.749 34.661 1.00 21.45 108 VAL B C 1
ATOM 2556 O O . VAL B 1 108 ? 27.039 63.150 35.760 1.00 22.13 108 VAL B O 1
ATOM 2560 N N . GLY B 1 109 ? 27.407 61.965 33.887 1.00 22.08 109 GLY B N 1
ATOM 2561 C CA . GLY B 1 109 ? 28.715 61.513 34.328 1.00 25.44 109 GLY B CA 1
ATOM 2562 C C . GLY B 1 109 ? 29.755 62.615 34.413 1.00 27.31 109 GLY B C 1
ATOM 2563 O O . GLY B 1 109 ? 30.821 62.426 34.999 1.00 27.03 109 GLY B O 1
ATOM 2564 N N . ALA B 1 110 ? 29.449 63.769 33.829 1.00 27.71 110 ALA B N 1
ATOM 2565 C CA . ALA B 1 110 ? 30.365 64.900 33.846 1.00 27.99 110 ALA B CA 1
ATOM 2566 C C . ALA B 1 110 ? 30.217 65.668 35.150 1.00 28.35 110 ALA B C 1
ATOM 2567 O O . ALA B 1 110 ? 31.010 66.560 35.445 1.00 28.75 110 ALA B O 1
ATOM 2569 N N . ALA B 1 111 ? 29.199 65.310 35.928 1.00 28.84 111 ALA B N 1
ATOM 2570 C CA . ALA B 1 111 ? 28.923 65.964 37.205 1.00 29.22 111 ALA B CA 1
ATOM 2571 C C . ALA B 1 111 ? 29.900 65.563 38.303 1.00 30.00 111 ALA B C 1
ATOM 2572 O O . ALA B 1 111 ? 29.909 66.156 39.381 1.00 31.05 111 ALA B O 1
ATOM 2574 N N . GLY B 1 112 ? 30.711 64.548 38.032 1.00 30.17 112 GLY B N 1
ATOM 2575 C CA . GLY B 1 112 ? 31.689 64.098 39.004 1.00 30.81 112 GLY B CA 1
ATOM 2576 C C . GLY B 1 112 ? 31.154 63.694 40.367 1.00 30.61 112 GLY B C 1
ATOM 2577 O O . GLY B 1 112 ? 31.781 63.976 41.387 1.00 31.45 112 GLY B O 1
ATOM 2578 N N . GLY B 1 113 ? 29.999 63.039 40.401 1.00 29.20 113 GLY B N 1
ATOM 2579 C CA . GLY B 1 113 ? 29.457 62.609 41.677 1.00 28.33 113 GLY B CA 1
ATOM 2580 C C . GLY B 1 113 ? 28.475 63.557 42.341 1.00 27.31 113 GLY B C 1
ATOM 2581 O O . GLY B 1 113 ? 27.831 63.183 43.324 1.00 26.55 113 GLY B O 1
ATOM 2582 N N . ARG B 1 114 ? 28.364 64.784 41.836 1.00 25.29 114 ARG B N 1
ATOM 2583 C CA . ARG B 1 114 ? 27.416 65.740 42.406 1.00 23.90 114 ARG B CA 1
ATOM 2584 C C . ARG B 1 114 ? 26.006 65.188 42.213 1.00 22.28 114 ARG B C 1
ATOM 2585 O O . ARG B 1 114 ? 25.791 64.297 41.392 1.00 21.81 114 ARG B O 1
ATOM 2593 N N . VAL B 1 115 ? 25.049 65.704 42.976 1.00 21.83 115 VAL B N 1
ATOM 2594 C CA . VAL B 1 115 ? 23.671 65.253 42.847 1.00 21.39 115 VAL B CA 1
ATOM 2595 C C . VAL B 1 115 ? 23.124 65.833 41.550 1.00 19.29 115 VAL B C 1
ATOM 2596 O O . VAL B 1 115 ? 23.091 67.050 41.372 1.00 18.68 115 VAL B O 1
ATOM 2600 N N . VAL B 1 116 ? 22.716 64.956 40.641 1.00 16.87 116 VAL B N 1
ATOM 2601 C CA . VAL B 1 116 ? 22.192 65.388 39.353 1.00 16.12 116 VAL B CA 1
ATOM 2602 C C . VAL B 1 116 ? 20.715 65.072 39.180 1.00 16.14 116 VAL B C 1
ATOM 2603 O O . VAL B 1 116 ? 20.272 63.956 39.437 1.00 17.06 116 VAL B O 1
ATOM 2607 N N . LYS B 1 117 ? 19.961 66.073 38.742 1.00 16.36 117 LYS B N 1
ATOM 2608 C CA . LYS B 1 117 ? 18.543 65.903 38.488 1.00 14.92 117 LYS B CA 1
ATOM 2609 C C . LYS B 1 117 ? 18.343 66.182 36.995 1.00 15.67 117 LYS B C 1
ATOM 2610 O O . LYS B 1 117 ? 18.777 67.214 36.487 1.00 15.21 117 LYS B O 1
ATOM 2616 N N . VAL B 1 118 ? 17.721 65.249 36.287 1.00 14.31 118 VAL B N 1
ATOM 2617 C CA . VAL B 1 118 ? 17.467 65.438 34.865 1.00 13.30 118 VAL B CA 1
ATOM 2618 C C . VAL B 1 118 ? 16.032 65.906 34.688 1.00 13.79 118 VAL B C 1
ATOM 2619 O O . VAL B 1 118 ? 15.099 65.194 35.056 1.00 12.28 118 VAL B O 1
ATOM 2623 N N . ILE B 1 119 ? 15.865 67.111 34.141 1.00 13.83 119 ILE B N 1
ATOM 2624 C CA . ILE B 1 119 ? 14.539 67.677 33.919 1.00 13.52 119 ILE B CA 1
ATOM 2625 C C . ILE B 1 119 ? 13.925 67.073 32.667 1.00 14.04 119 ILE B C 1
ATOM 2626 O O . ILE B 1 119 ? 14.448 67.204 31.555 1.00 13.35 119 ILE B O 1
ATOM 2631 N N . THR B 1 120 ? 12.792 66.422 32.876 1.00 11.41 120 THR B N 1
ATOM 2632 C CA . THR B 1 120 ? 12.059 65.731 31.837 1.00 13.38 120 THR B CA 1
ATOM 2633 C C . THR B 1 120 ? 11.105 66.609 31.027 1.00 13.29 120 THR B C 1
ATOM 2634 O O . THR B 1 120 ? 10.835 66.324 29.856 1.00 11.44 120 THR B O 1
ATOM 2638 N N . GLU B 1 121 ? 10.609 67.673 31.653 1.00 12.72 121 GLU B N 1
ATOM 2639 C CA . GLU B 1 121 ? 9.653 68.588 31.023 1.00 12.02 121 GLU B CA 1
ATOM 2640 C C . GLU B 1 121 ? 8.416 67.793 30.621 1.00 12.72 121 GLU B C 1
ATOM 2641 O O . GLU B 1 121 ? 8.043 67.719 29.446 1.00 11.13 121 GLU B O 1
ATOM 2647 N N . GLU B 1 122 ? 7.789 67.198 31.630 1.00 11.89 122 GLU B N 1
ATOM 2648 C CA . GLU B 1 122 ? 6.586 66.391 31.468 1.00 13.29 122 GLU B CA 1
ATOM 2649 C C . GLU B 1 122 ? 5.484 67.024 30.604 1.00 12.19 122 GLU B C 1
ATOM 2650 O O . GLU B 1 122 ? 4.800 66.326 29.858 1.00 10.28 122 GLU B O 1
ATOM 2656 N N . PRO B 1 123 ? 5.292 68.350 30.695 1.00 12.79 123 PRO B N 1
ATOM 2657 C CA . PRO B 1 123 ? 4.242 68.971 29.877 1.00 13.03 123 PRO B CA 1
ATOM 2658 C C . PRO B 1 123 ? 4.376 68.738 28.369 1.00 12.07 123 PRO B C 1
ATOM 2659 O O . PRO B 1 123 ? 3.384 68.788 27.641 1.00 12.06 123 PRO B O 1
ATOM 2663 N N . TYR B 1 124 ? 5.598 68.484 27.904 1.00 12.00 124 TYR B N 1
ATOM 2664 C CA . TYR B 1 124 ? 5.850 68.281 26.477 1.00 12.56 124 TYR B CA 1
ATOM 2665 C C . TYR B 1 124 ? 5.937 66.817 26.045 1.00 12.30 124 TYR B C 1
ATOM 2666 O O . TYR B 1 124 ? 6.097 66.531 24.859 1.00 12.87 124 TYR B O 1
ATOM 2675 N N . LEU B 1 125 ? 5.822 65.890 26.988 1.00 11.89 125 LEU B N 1
ATOM 2676 C CA . LEU B 1 125 ? 5.970 64.473 26.642 1.00 11.42 125 LEU B CA 1
ATOM 2677 C C . LEU B 1 125 ? 4.704 63.639 26.500 1.00 12.34 125 LEU B C 1
ATOM 2678 O O . LEU B 1 125 ? 3.658 63.967 27.056 1.00 12.07 125 LEU B O 1
ATOM 2683 N N . ARG B 1 126 ? 4.826 62.547 25.746 1.00 12.85 126 ARG B N 1
ATOM 2684 C CA . ARG B 1 126 ? 3.740 61.593 25.550 1.00 14.30 126 ARG B CA 1
ATOM 2685 C C . ARG B 1 126 ? 4.207 60.316 26.240 1.00 15.88 126 ARG B C 1
ATOM 2686 O O . ARG B 1 126 ? 5.389 60.189 26.575 1.00 14.85 126 ARG B O 1
ATOM 2694 N N . ASP B 1 127 ? 3.305 59.368 26.468 1.00 13.90 127 ASP B N 1
ATOM 2695 C CA . ASP B 1 127 ? 3.726 58.141 27.129 1.00 14.10 127 ASP B CA 1
ATOM 2696 C C . ASP B 1 127 ? 4.763 57.384 26.303 1.00 14.00 127 ASP B C 1
ATOM 2697 O O . ASP B 1 127 ? 5.624 56.711 26.859 1.00 14.81 127 ASP B O 1
ATOM 2702 N N . GLU B 1 128 ? 4.689 57.517 24.981 1.00 15.44 128 GLU B N 1
ATOM 2703 C CA . GLU B 1 128 ? 5.629 56.857 24.072 1.00 18.25 128 GLU B CA 1
ATOM 2704 C C . GLU B 1 128 ? 7.043 57.428 24.200 1.00 18.33 128 GLU B C 1
ATOM 2705 O O . GLU B 1 128 ? 7.976 56.936 23.563 1.00 16.07 128 GLU B O 1
ATOM 2711 N N . GLU B 1 129 ? 7.200 58.472 25.013 1.00 16.18 129 GLU B N 1
ATOM 2712 C CA . GLU B 1 129 ? 8.507 59.091 25.194 1.00 15.43 129 GLU B CA 1
ATOM 2713 C C . GLU B 1 129 ? 9.030 59.093 26.640 1.00 15.80 129 GLU B C 1
ATOM 2714 O O . GLU B 1 129 ? 10.203 58.803 26.871 1.00 14.47 129 GLU B O 1
ATOM 2720 N N . ARG B 1 130 ? 8.164 59.414 27.603 1.00 12.95 130 ARG B N 1
ATOM 2721 C CA . ARG B 1 130 ? 8.581 59.517 29.002 1.00 13.05 130 ARG B CA 1
ATOM 2722 C C . ARG B 1 130 ? 9.185 58.283 29.668 1.00 14.04 130 ARG B C 1
ATOM 2723 O O . ARG B 1 130 ? 10.206 58.392 30.352 1.00 14.12 130 ARG B O 1
ATOM 2731 N N . TYR B 1 131 ? 8.578 57.116 29.481 1.00 15.59 131 TYR B N 1
ATOM 2732 C CA . TYR B 1 131 ? 9.108 55.909 30.112 1.00 15.82 131 TYR B CA 1
ATOM 2733 C C . TYR B 1 131 ? 10.470 55.491 29.567 1.00 15.72 131 TYR B C 1
ATOM 2734 O O . TYR B 1 131 ? 11.349 55.079 30.331 1.00 15.76 131 TYR B O 1
ATOM 2743 N N . THR B 1 132 ? 10.663 55.609 28.259 1.00 15.48 132 THR B N 1
ATOM 2744 C CA . THR B 1 132 ? 11.958 55.272 27.677 1.00 16.01 132 THR B CA 1
ATOM 2745 C C . THR B 1 132 ? 12.964 56.316 28.186 1.0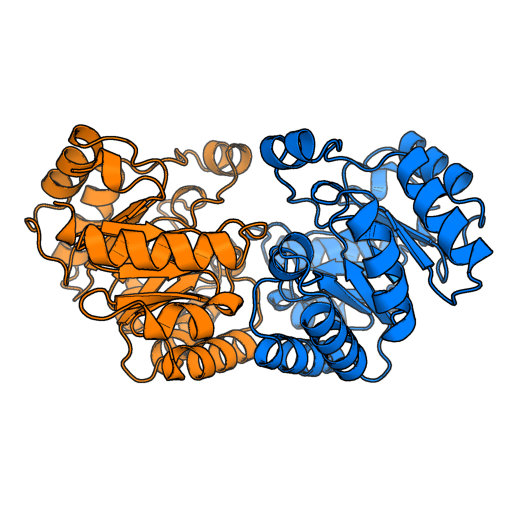0 16.22 132 THR B C 1
ATOM 2746 O O . THR B 1 132 ? 14.124 56.003 28.432 1.00 16.34 132 THR B O 1
ATOM 2750 N N . LEU B 1 133 ? 12.510 57.558 28.345 1.00 14.34 133 LEU B N 1
ATOM 2751 C CA . LEU B 1 133 ? 13.380 58.617 28.857 1.00 13.48 133 LEU B CA 1
ATOM 2752 C C . LEU B 1 133 ? 13.775 58.294 30.304 1.00 13.23 133 LEU B C 1
ATOM 2753 O O . LEU B 1 133 ? 14.927 58.484 30.698 1.00 11.67 133 LEU B O 1
ATOM 2758 N N . TYR B 1 134 ? 12.820 57.803 31.091 1.00 12.17 134 TYR B N 1
ATOM 2759 C CA . TYR B 1 134 ? 13.109 57.455 32.480 1.00 12.42 134 TYR B CA 1
ATOM 2760 C C . TYR B 1 134 ? 14.135 56.329 32.528 1.00 13.79 134 TYR B C 1
ATOM 2761 O O . TYR B 1 134 ? 15.008 56.317 33.398 1.00 13.24 134 TYR B O 1
ATOM 2770 N N . ASP B 1 135 ? 14.013 55.368 31.613 1.00 14.37 135 ASP B N 1
ATOM 2771 C CA . ASP B 1 135 ? 14.954 54.253 31.580 1.00 15.70 135 ASP B CA 1
ATOM 2772 C C . ASP B 1 135 ? 16.355 54.817 31.367 1.00 17.42 135 ASP B C 1
ATOM 2773 O O . ASP B 1 135 ? 17.308 54.427 32.039 1.00 16.43 135 ASP B O 1
ATOM 2778 N N . ILE B 1 136 ? 16.462 55.748 30.425 1.00 16.63 136 ILE B N 1
ATOM 2779 C CA . ILE B 1 136 ? 17.737 56.364 30.095 1.00 15.91 136 ILE B CA 1
ATOM 2780 C C . ILE B 1 136 ? 18.304 57.152 31.274 1.00 15.75 136 ILE B C 1
ATOM 2781 O O . ILE B 1 136 ? 19.498 57.071 31.566 1.00 17.67 136 ILE B O 1
ATOM 2786 N N . ILE B 1 137 ? 17.448 57.904 31.958 1.00 14.56 137 ILE B N 1
ATOM 2787 C CA . ILE B 1 137 ? 17.880 58.685 33.108 1.00 14.72 137 ILE B CA 1
ATOM 2788 C C . ILE B 1 137 ? 18.486 57.767 34.180 1.00 17.01 137 ILE B C 1
ATOM 2789 O O . ILE B 1 137 ? 19.523 58.085 34.777 1.00 16.07 137 ILE B O 1
ATOM 2794 N N . ALA B 1 138 ? 17.851 56.621 34.404 1.00 17.17 138 ALA B N 1
ATOM 2795 C CA . ALA B 1 138 ? 18.342 55.661 35.386 1.00 17.51 138 ALA B CA 1
ATOM 2796 C C . ALA B 1 138 ? 19.671 55.077 34.911 1.00 18.27 138 ALA B C 1
ATOM 2797 O O . ALA B 1 138 ? 20.631 54.978 35.682 1.00 15.51 138 ALA B O 1
ATOM 2799 N N . GLU B 1 139 ? 19.710 54.691 33.639 1.00 18.61 139 GLU B N 1
ATOM 2800 C CA . GLU B 1 139 ? 20.906 54.111 33.037 1.00 21.85 139 GLU B CA 1
ATOM 2801 C C . GLU B 1 139 ? 22.071 55.085 33.166 1.00 22.06 139 GLU B C 1
ATOM 2802 O O . GLU B 1 139 ? 23.225 54.679 33.322 1.00 22.42 139 GLU B O 1
ATOM 2808 N N . ALA B 1 140 ? 21.754 56.377 33.126 1.00 21.88 140 ALA B N 1
ATOM 2809 C CA . ALA B 1 140 ? 22.761 57.429 33.235 1.00 21.50 140 ALA B CA 1
ATOM 2810 C C . ALA B 1 140 ? 23.260 57.626 34.662 1.00 21.30 140 ALA B C 1
ATOM 2811 O O . ALA B 1 140 ? 24.287 58.275 34.877 1.00 22.72 140 ALA B O 1
ATOM 2813 N N . GLY B 1 141 ? 22.535 57.085 35.637 1.00 20.73 141 GLY B N 1
ATOM 2814 C CA . GLY B 1 141 ? 22.944 57.230 37.027 1.00 19.16 141 GLY B CA 1
ATOM 2815 C C . GLY B 1 141 ? 22.572 58.551 37.691 1.00 20.38 141 GLY B C 1
ATOM 2816 O O . GLY B 1 141 ? 23.278 59.025 38.582 1.00 19.38 141 GLY B O 1
ATOM 2817 N N . ALA B 1 142 ? 21.470 59.160 37.265 1.00 18.51 142 ALA B N 1
ATOM 2818 C CA . ALA B 1 142 ? 21.036 60.419 37.864 1.00 17.77 142 ALA B CA 1
ATOM 2819 C C . ALA B 1 142 ? 20.460 60.138 39.248 1.00 17.20 142 ALA B C 1
ATOM 2820 O O . ALA B 1 142 ? 20.138 58.998 39.568 1.00 14.28 142 ALA B O 1
ATOM 2822 N N . HIS B 1 143 ? 20.350 61.172 40.075 1.00 17.14 143 HIS B N 1
ATOM 2823 C CA . HIS B 1 143 ? 19.782 61.003 41.408 1.00 19.42 143 HIS B CA 1
ATOM 2824 C C . HIS B 1 143 ? 18.290 61.315 41.416 1.00 18.32 143 HIS B C 1
ATOM 2825 O O . HIS B 1 143 ? 17.524 60.723 42.170 1.00 16.33 143 HIS B O 1
ATOM 2832 N N . PHE B 1 144 ? 17.880 62.253 40.572 1.00 17.68 144 PHE B N 1
ATOM 2833 C CA . PHE B 1 144 ? 16.479 62.648 40.515 1.00 18.17 144 PHE B CA 1
ATOM 2834 C C . PHE B 1 144 ? 15.956 62.864 39.108 1.00 18.02 144 PHE B C 1
ATOM 2835 O O . PHE B 1 144 ? 16.718 63.099 38.172 1.00 19.23 144 PHE B O 1
ATOM 2843 N N . ILE B 1 145 ? 14.635 62.791 38.992 1.00 18.67 145 ILE B N 1
ATOM 2844 C CA . ILE B 1 145 ? 13.927 63.095 37.756 1.00 18.87 145 ILE B CA 1
ATOM 2845 C C . ILE B 1 145 ? 13.196 64.375 38.177 1.00 18.03 145 ILE B C 1
ATOM 2846 O O . ILE B 1 145 ? 12.470 64.368 39.172 1.00 18.01 145 ILE B O 1
ATOM 2851 N N . LYS B 1 146 ? 13.429 65.478 37.473 1.00 16.74 146 LYS B N 1
ATOM 2852 C CA . LYS B 1 146 ? 12.740 66.724 37.791 1.00 16.61 146 LYS B CA 1
ATOM 2853 C C . LYS B 1 146 ? 11.642 66.824 36.738 1.00 15.53 146 LYS B C 1
ATOM 2854 O O . LYS B 1 146 ? 11.922 66.800 35.537 1.00 14.76 146 LYS B O 1
ATOM 2860 N N . SER B 1 147 ? 10.398 66.934 37.189 1.00 12.50 147 SER B N 1
ATOM 2861 C CA . SER B 1 147 ? 9.264 66.962 36.274 1.00 12.73 147 SER B CA 1
ATOM 2862 C C . SER B 1 147 ? 9.239 68.058 35.217 1.00 13.37 147 SER B C 1
ATOM 2863 O O . SER B 1 147 ? 8.906 67.786 34.067 1.00 13.70 147 SER B O 1
ATOM 2866 N N . SER B 1 148 ? 9.580 69.289 35.582 1.00 14.75 148 SER B N 1
ATOM 2867 C CA . SER B 1 148 ? 9.529 70.363 34.596 1.00 15.72 148 SER B CA 1
ATOM 2868 C C . SER B 1 148 ? 10.462 71.533 34.897 1.00 14.52 148 SER B C 1
ATOM 2869 O O . SER B 1 148 ? 10.952 71.677 36.011 1.00 15.22 148 SER B O 1
ATOM 2872 N N . THR B 1 149 ? 10.687 72.375 33.893 1.00 14.12 149 THR B N 1
ATOM 2873 C CA . THR B 1 149 ? 11.570 73.533 34.039 1.00 14.19 149 THR B CA 1
ATOM 2874 C C . THR B 1 149 ? 10.880 74.691 34.743 1.00 15.59 149 THR B C 1
ATOM 2875 O O . THR B 1 149 ? 11.526 75.497 35.415 1.00 15.79 149 THR B O 1
ATOM 2879 N N . GLY B 1 150 ? 9.566 74.770 34.572 1.00 16.24 150 GLY B N 1
ATOM 2880 C CA . GLY B 1 150 ? 8.806 75.857 35.153 1.00 15.27 150 GLY B CA 1
ATOM 2881 C C . GLY B 1 150 ? 8.591 76.910 34.078 1.00 15.89 150 GLY B C 1
ATOM 2882 O O . GLY B 1 150 ? 8.022 77.970 34.335 1.00 17.00 150 GLY B O 1
ATOM 2883 N N . PHE B 1 151 ? 9.058 76.614 32.866 1.00 14.71 151 PHE B N 1
ATOM 2884 C CA . PHE B 1 151 ? 8.917 77.529 31.738 1.00 14.47 151 PHE B CA 1
ATOM 2885 C C . PHE B 1 151 ? 8.284 76.855 30.517 1.00 14.72 151 PHE B C 1
ATOM 2886 O O . PHE B 1 151 ? 8.419 77.330 29.385 1.00 12.62 151 PHE B O 1
ATOM 2894 N N . ALA B 1 152 ? 7.590 75.745 30.752 1.00 14.79 152 ALA B N 1
ATOM 2895 C CA . ALA B 1 152 ? 6.939 75.025 29.669 1.00 14.76 152 ALA B CA 1
ATOM 2896 C C . ALA B 1 152 ? 5.795 75.875 29.106 1.00 16.35 152 ALA B C 1
ATOM 2897 O O . ALA B 1 152 ? 5.079 76.555 29.846 1.00 14.88 152 ALA B O 1
ATOM 2899 N N . GLU B 1 153 ? 5.642 75.823 27.791 1.00 15.68 153 GLU B N 1
ATOM 2900 C CA . GLU B 1 153 ? 4.612 76.564 27.084 1.00 17.28 153 GLU B CA 1
ATOM 2901 C C . GLU B 1 153 ? 3.240 75.909 27.213 1.00 16.56 153 GLU B C 1
ATOM 2902 O O . GLU B 1 153 ? 3.083 74.716 26.949 1.00 17.29 153 GLU B O 1
ATOM 2908 N N . GLU B 1 154 ? 2.251 76.704 27.613 1.00 14.94 154 GLU B N 1
ATOM 2909 C CA . GLU B 1 154 ? 0.874 76.235 27.786 1.00 16.06 154 GLU B CA 1
ATOM 2910 C C . GLU B 1 154 ? 0.299 75.657 26.482 1.00 15.29 154 GLU B C 1
ATOM 2911 O O . GLU B 1 154 ? -0.314 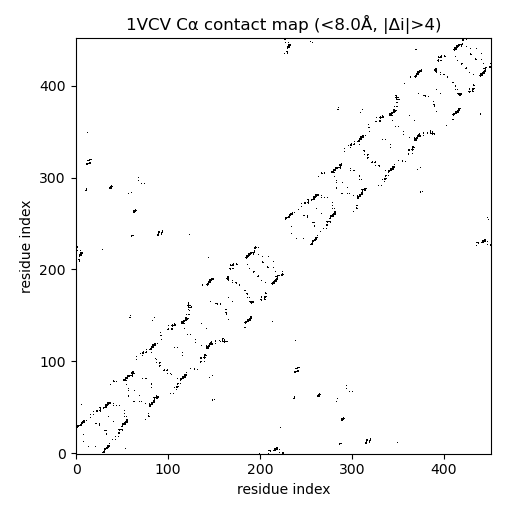74.588 26.479 1.00 12.73 154 GLU B O 1
ATOM 2917 N N . ALA B 1 155 ? 0.493 76.363 25.371 1.00 13.33 155 ALA B N 1
ATOM 2918 C CA . ALA B 1 155 ? -0.028 75.897 24.091 1.00 14.42 155 ALA B CA 1
ATOM 2919 C C . ALA B 1 155 ? 0.502 74.511 23.693 1.00 15.57 155 ALA B C 1
ATOM 2920 O O . ALA B 1 155 ? -0.279 73.593 23.417 1.00 13.33 155 ALA B O 1
ATOM 2922 N N . TYR B 1 156 ? 1.822 74.349 23.671 1.00 11.45 156 TYR B N 1
ATOM 2923 C CA . TYR B 1 156 ? 2.389 73.060 23.281 1.00 12.45 156 TYR B CA 1
ATOM 2924 C C . TYR B 1 156 ? 1.995 71.965 24.270 1.00 11.70 156 TYR B C 1
ATOM 2925 O O . TYR B 1 156 ? 1.743 70.826 23.881 1.00 13.44 156 TYR B O 1
ATOM 2934 N N . ALA B 1 157 ? 1.942 72.312 25.553 1.00 10.75 157 ALA B N 1
ATOM 2935 C CA . ALA B 1 157 ? 1.558 71.347 26.573 1.00 10.56 157 ALA B CA 1
ATOM 2936 C C . ALA B 1 157 ? 0.163 70.828 26.238 1.00 12.11 157 ALA B C 1
ATOM 2937 O O . ALA B 1 157 ? -0.057 69.619 26.169 1.00 11.30 157 ALA B O 1
ATOM 2939 N N . ALA B 1 158 ? -0.779 71.744 26.024 1.00 11.65 158 ALA B N 1
ATOM 2940 C CA . ALA B 1 158 ? -2.146 71.347 25.685 1.00 14.48 158 ALA B CA 1
ATOM 2941 C C . ALA B 1 158 ? -2.137 70.497 24.418 1.00 15.34 158 ALA B C 1
ATOM 2942 O O . ALA B 1 158 ? -2.911 69.552 24.289 1.00 17.11 158 ALA B O 1
ATOM 2944 N N . ARG B 1 159 ? -1.262 70.841 23.480 1.00 17.06 159 ARG B N 1
ATOM 2945 C CA . ARG B 1 159 ? -1.160 70.091 22.237 1.00 19.45 159 ARG B CA 1
ATOM 2946 C C . ARG B 1 159 ? -0.770 68.644 22.536 1.00 19.79 159 ARG B C 1
ATOM 2947 O O . ARG B 1 159 ? -1.254 67.710 21.893 1.00 19.53 159 ARG B O 1
ATOM 2955 N N . GLN B 1 160 ? 0.095 68.467 23.526 1.00 18.61 160 GLN B N 1
ATOM 2956 C CA . GLN B 1 160 ? 0.551 67.142 23.918 1.00 20.10 160 GLN B CA 1
ATOM 2957 C C . GLN B 1 160 ? -0.393 66.492 24.928 1.00 20.65 160 GLN B C 1
ATOM 2958 O O . GLN B 1 160 ? -0.155 65.371 25.376 1.00 22.77 160 GLN B O 1
ATOM 2964 N N . GLY B 1 161 ? -1.460 67.200 25.288 1.00 19.98 161 GLY B N 1
ATOM 2965 C CA . GLY B 1 161 ? -2.421 66.656 26.230 1.00 18.82 161 GLY B CA 1
ATOM 2966 C C . GLY B 1 161 ? -1.964 66.622 27.678 1.00 18.43 161 GLY B C 1
ATOM 2967 O O . GLY B 1 161 ? -2.432 65.792 28.460 1.00 18.22 161 GLY B O 1
ATOM 2968 N N . ASN B 1 162 ? -1.060 67.524 28.047 1.00 17.38 162 ASN B N 1
ATOM 2969 C CA . ASN B 1 162 ? -0.556 67.580 29.416 1.00 16.90 162 ASN B CA 1
ATOM 2970 C C . ASN B 1 162 ? -0.810 68.932 30.053 1.00 17.58 162 ASN B C 1
ATOM 2971 O O . ASN B 1 162 ? -0.876 69.953 29.365 1.00 18.20 162 ASN B O 1
ATOM 2976 N N . PRO B 1 163 ? -0.963 68.952 31.381 1.00 17.21 163 PRO B N 1
ATOM 2977 C CA . PRO B 1 163 ? -1.182 70.208 32.098 1.00 18.14 163 PRO B CA 1
ATOM 2978 C C . PRO B 1 163 ? 0.242 70.720 32.316 1.00 17.98 163 PRO B C 1
ATOM 2979 O O . PRO B 1 163 ? 1.198 69.935 32.226 1.00 17.91 163 PRO B O 1
ATOM 2983 N N . VAL B 1 164 ? 0.401 72.010 32.582 1.00 17.14 164 VAL B N 1
ATOM 2984 C CA . VAL B 1 164 ? 1.735 72.558 32.809 1.00 19.75 164 VAL B CA 1
ATOM 2985 C C . VAL B 1 164 ? 2.119 72.439 34.281 1.00 19.62 164 VAL B C 1
ATOM 2986 O O . VAL B 1 164 ? 3.265 72.143 34.615 1.00 19.82 164 VAL B O 1
ATOM 2990 N N . HIS B 1 165 ? 1.153 72.679 35.158 1.00 19.14 165 HIS B N 1
ATOM 2991 C CA . HIS B 1 165 ? 1.391 72.597 36.592 1.00 20.64 165 HIS B CA 1
ATOM 2992 C C . HIS B 1 165 ? 1.606 71.139 37.005 1.00 18.62 165 HIS B C 1
ATOM 2993 O O . HIS B 1 165 ? 1.222 70.219 36.277 1.00 17.44 165 HIS B O 1
ATOM 3000 N N . SER B 1 166 ? 2.230 70.938 38.164 1.00 17.37 166 SER B N 1
ATOM 3001 C CA . SER B 1 166 ? 2.484 69.599 38.694 1.00 17.06 166 SER B CA 1
ATOM 3002 C C . SER B 1 166 ? 1.176 69.019 39.229 1.00 17.37 166 SER B C 1
ATOM 3003 O O . SER B 1 166 ? 0.329 69.756 39.733 1.00 17.05 166 SER B O 1
ATOM 3006 N N . THR B 1 167 ? 1.026 67.701 39.126 1.00 15.81 167 THR B N 1
ATOM 3007 C CA . THR B 1 167 ? -0.163 67.008 39.622 1.00 14.95 167 THR B CA 1
ATOM 3008 C C . THR B 1 167 ? 0.253 65.745 40.369 1.00 15.00 167 THR B C 1
ATOM 3009 O O . THR B 1 167 ? 1.279 65.134 40.056 1.00 12.74 167 THR B O 1
ATOM 3013 N N . PRO B 1 168 ? -0.541 65.336 41.367 1.00 15.18 168 PRO B N 1
ATOM 3014 C CA . PRO B 1 168 ? -0.200 64.128 42.123 1.00 14.57 168 PRO B CA 1
ATOM 3015 C C . PRO B 1 168 ? -0.212 62.908 41.204 1.00 15.23 168 PRO B C 1
ATOM 3016 O O . PRO B 1 168 ? 0.591 61.986 41.376 1.00 14.13 168 PRO B O 1
ATOM 3020 N N . GLU B 1 169 ? -1.122 62.917 40.227 1.00 15.07 169 GLU B N 1
ATOM 3021 C CA . GLU B 1 169 ? -1.259 61.808 39.277 1.00 17.09 169 GLU B CA 1
ATOM 3022 C C . GLU B 1 169 ? 0.058 61.546 38.552 1.00 15.55 169 GLU B C 1
ATOM 3023 O O . GLU B 1 169 ? 0.488 60.400 38.409 1.00 16.26 169 GLU B O 1
ATOM 3029 N N . ARG B 1 170 ? 0.680 62.621 38.080 1.00 14.35 170 ARG B N 1
ATOM 3030 C CA . ARG B 1 170 ? 1.955 62.539 37.375 1.00 13.76 170 ARG B CA 1
ATOM 3031 C C . ARG B 1 170 ? 3.055 62.046 38.299 1.00 12.38 170 ARG B C 1
ATOM 3032 O O . ARG B 1 170 ? 3.863 61.206 37.923 1.00 13.48 170 ARG B O 1
ATOM 3040 N N . ALA B 1 171 ? 3.098 62.605 39.501 1.00 14.05 171 ALA B N 1
ATOM 3041 C CA . ALA B 1 171 ? 4.113 62.233 40.469 1.00 15.47 171 ALA B CA 1
ATOM 3042 C C . ALA B 1 171 ? 4.023 60.747 40.786 1.00 15.44 171 ALA B C 1
ATOM 3043 O O . ALA B 1 171 ? 5.033 60.041 40.798 1.00 15.69 171 ALA B O 1
ATOM 3045 N N . ALA B 1 172 ? 2.804 60.282 41.037 1.00 15.42 172 ALA B N 1
ATOM 3046 C CA . ALA B 1 172 ? 2.564 58.882 41.356 1.00 15.06 172 ALA B CA 1
ATOM 3047 C C . ALA B 1 172 ? 2.994 57.981 40.199 1.00 15.14 172 ALA B C 1
ATOM 3048 O O . ALA B 1 172 ? 3.574 56.917 40.417 1.00 15.35 172 ALA B O 1
ATOM 3050 N N . ALA B 1 173 ? 2.711 58.411 38.974 1.00 14.58 173 ALA B N 1
ATOM 3051 C CA . ALA B 1 173 ? 3.071 57.631 37.795 1.00 14.04 173 ALA B CA 1
ATOM 3052 C C . ALA B 1 173 ? 4.586 57.478 37.670 1.00 13.99 173 ALA B C 1
ATOM 3053 O O . ALA B 1 173 ? 5.084 56.401 37.333 1.00 12.75 173 ALA B O 1
ATOM 3055 N N . ILE B 1 174 ? 5.320 58.555 37.938 1.00 13.56 174 ILE B N 1
ATOM 3056 C CA . ILE B 1 174 ? 6.779 58.505 37.858 1.00 11.49 174 ILE B CA 1
ATOM 3057 C C . ILE B 1 174 ? 7.285 57.575 38.966 1.00 12.98 174 ILE B C 1
ATOM 3058 O O . ILE B 1 174 ? 8.114 56.695 38.728 1.00 10.97 174 ILE B O 1
ATOM 3063 N N . ALA B 1 175 ? 6.769 57.766 40.177 1.00 11.27 175 ALA B N 1
ATOM 3064 C CA . ALA B 1 175 ? 7.170 56.939 41.316 1.00 13.20 175 ALA B CA 1
ATOM 3065 C C . ALA B 1 175 ? 6.906 55.454 41.079 1.00 13.45 175 ALA B C 1
ATOM 3066 O O . ALA B 1 175 ? 7.772 54.612 41.334 1.00 12.94 175 ALA B O 1
ATOM 3068 N N . ARG B 1 176 ? 5.705 55.134 40.609 1.00 13.69 176 ARG B N 1
ATOM 3069 C CA . ARG B 1 176 ? 5.338 53.743 40.348 1.00 16.19 176 ARG B CA 1
ATOM 3070 C C . ARG B 1 176 ? 6.304 53.066 39.383 1.00 15.72 176 ARG B C 1
ATOM 3071 O O . ARG B 1 176 ? 6.714 51.929 39.598 1.00 14.17 176 ARG B O 1
ATOM 3079 N N . TYR B 1 177 ? 6.665 53.771 38.317 1.00 15.43 177 TYR B N 1
ATOM 3080 C CA . TYR B 1 177 ? 7.562 53.213 37.318 1.00 15.83 177 TYR B CA 1
ATOM 3081 C C . TYR B 1 177 ? 8.962 52.953 37.856 1.00 17.53 177 TYR B C 1
ATOM 3082 O O . TYR B 1 177 ? 9.551 51.913 37.575 1.00 16.66 177 TYR B O 1
ATOM 3091 N N . ILE B 1 178 ? 9.504 53.898 38.617 1.00 18.26 178 ILE B N 1
ATOM 3092 C CA . ILE B 1 178 ? 10.830 53.705 39.178 1.00 20.59 178 ILE B CA 1
ATOM 3093 C C . ILE B 1 178 ? 10.792 52.565 40.194 1.00 19.64 178 ILE B C 1
ATOM 3094 O O . ILE B 1 178 ? 11.739 51.792 40.297 1.00 18.08 178 ILE B O 1
ATOM 3099 N N . LYS B 1 179 ? 9.695 52.450 40.937 1.00 20.25 179 LYS B N 1
ATOM 3100 C CA . LYS B 1 179 ? 9.566 51.373 41.914 1.00 21.31 179 LYS B CA 1
ATOM 3101 C C . LYS B 1 179 ? 9.528 50.030 41.184 1.00 20.09 179 LYS B C 1
ATOM 3102 O O . LYS B 1 179 ? 10.231 49.090 41.548 1.00 20.17 179 LYS B O 1
ATOM 3108 N N . GLU B 1 180 ? 8.695 49.942 40.154 1.00 18.66 180 GLU B N 1
ATOM 3109 C CA . GLU B 1 180 ? 8.574 48.709 39.389 1.00 19.12 180 GLU B CA 1
ATOM 3110 C C . GLU B 1 180 ? 9.841 48.285 38.662 1.00 17.80 180 GLU B C 1
ATOM 3111 O O . GLU B 1 180 ? 10.125 47.089 38.546 1.00 17.15 180 GLU B O 1
ATOM 3117 N N . LYS B 1 181 ? 10.610 49.251 38.174 1.00 16.16 181 LYS B N 1
ATOM 3118 C CA . LYS B 1 181 ? 11.838 48.917 37.462 1.00 17.79 181 LYS B CA 1
ATOM 3119 C C . LYS B 1 181 ? 13.026 48.810 38.417 1.00 18.55 181 LYS B C 1
ATOM 3120 O O . LYS B 1 181 ? 14.141 48.491 37.998 1.00 18.02 181 LYS B O 1
ATOM 3126 N N . GLY B 1 182 ? 12.781 49.089 39.696 1.00 18.93 182 GLY B N 1
ATOM 3127 C CA . GLY B 1 182 ? 13.837 49.021 40.689 1.00 18.95 182 GLY B CA 1
ATOM 3128 C C . GLY B 1 182 ? 14.915 50.082 40.529 1.00 20.45 182 GLY B C 1
ATOM 3129 O O . GLY B 1 182 ? 16.050 49.893 40.970 1.00 19.81 182 GLY B O 1
ATOM 3130 N N . TYR B 1 183 ? 14.572 51.204 39.904 1.00 19.83 183 TYR B N 1
ATOM 3131 C CA . TYR B 1 183 ? 15.552 52.269 39.704 1.00 19.50 183 TYR B CA 1
ATOM 3132 C C . TYR B 1 183 ? 15.827 53.043 40.988 1.00 20.17 183 TYR B C 1
ATOM 3133 O O . TYR B 1 183 ? 14.917 53.314 41.765 1.00 19.38 183 TYR B O 1
ATOM 3142 N N . ARG B 1 184 ? 17.089 53.393 41.205 1.00 20.45 184 ARG B N 1
ATOM 3143 C CA . ARG B 1 184 ? 17.475 54.178 42.369 1.00 22.59 184 ARG B CA 1
ATOM 3144 C C . ARG B 1 184 ? 17.340 55.631 41.910 1.00 21.87 184 ARG B C 1
ATOM 3145 O O . ARG B 1 184 ? 18.331 56.296 41.614 1.00 21.06 184 ARG B O 1
ATOM 3153 N N . LEU B 1 185 ? 16.101 56.106 41.827 1.00 19.95 185 LEU B N 1
ATOM 3154 C CA . LEU B 1 185 ? 15.834 57.467 41.381 1.00 19.41 185 LEU B CA 1
ATOM 3155 C C . LEU B 1 185 ? 14.828 58.191 42.245 1.00 18.74 185 LEU B C 1
ATOM 3156 O O . LEU B 1 185 ? 13.810 57.619 42.653 1.00 20.16 185 LEU B O 1
ATOM 3161 N N . GLY B 1 186 ? 15.118 59.461 42.511 1.00 17.31 186 GLY B N 1
ATOM 3162 C CA . GLY B 1 186 ? 14.224 60.282 43.301 1.00 14.90 186 GLY B CA 1
ATOM 3163 C C . GLY B 1 186 ? 13.255 60.987 42.368 1.00 15.37 186 GLY B C 1
ATOM 3164 O O . GLY B 1 186 ? 13.440 60.990 41.148 1.00 13.77 186 GLY B O 1
ATOM 3165 N N . VAL B 1 187 ? 12.220 61.583 42.943 1.00 14.58 187 VAL B N 1
ATOM 3166 C CA . VAL B 1 187 ? 11.208 62.285 42.169 1.00 15.32 187 VAL B CA 1
ATOM 3167 C C . VAL B 1 187 ? 11.080 63.722 42.638 1.00 14.62 187 VAL B C 1
ATOM 3168 O O . VAL B 1 187 ? 10.723 63.976 43.783 1.00 15.71 187 VAL B O 1
ATOM 3172 N N . LYS B 1 188 ? 11.374 64.660 41.751 1.00 13.48 188 LYS B N 1
ATOM 3173 C CA . LYS B 1 188 ? 11.247 66.069 42.089 1.00 14.04 188 LYS B CA 1
ATOM 3174 C C . LYS B 1 188 ? 10.165 66.715 41.231 1.00 13.92 188 LYS B C 1
ATOM 3175 O O . LYS B 1 188 ? 10.366 66.950 40.036 1.00 12.43 188 LYS B O 1
ATOM 3181 N N . MET B 1 189 ? 9.016 67.001 41.834 1.00 13.09 189 MET B N 1
ATOM 3182 C CA . MET B 1 189 ? 7.937 67.650 41.102 1.00 14.86 189 MET B CA 1
ATOM 3183 C C . MET B 1 189 ? 8.146 69.155 41.219 1.00 16.21 189 MET B C 1
ATOM 3184 O O . MET B 1 189 ? 8.431 69.666 42.302 1.00 16.91 189 MET B O 1
ATOM 3189 N N . ALA B 1 190 ? 8.026 69.863 40.101 1.00 13.94 190 ALA B N 1
ATOM 3190 C CA . ALA B 1 190 ? 8.206 71.308 40.110 1.00 14.55 190 ALA B CA 1
ATOM 3191 C C . ALA B 1 190 ? 7.265 71.966 39.119 1.00 14.49 190 ALA B C 1
ATOM 3192 O O . ALA B 1 190 ? 6.988 71.412 38.057 1.00 15.77 190 ALA B O 1
ATOM 3194 N N . GLY B 1 191 ? 6.773 73.147 39.478 1.00 18.16 191 GLY B N 1
ATOM 3195 C CA . GLY B 1 191 ? 5.875 73.881 38.608 1.00 17.76 191 GLY B CA 1
ATOM 3196 C C . GLY B 1 191 ? 4.438 73.903 39.085 1.00 20.04 191 GLY B C 1
ATOM 3197 O O . GLY B 1 191 ? 3.770 72.869 39.127 1.00 20.57 191 GLY B O 1
ATOM 3198 N N . GLY B 1 192 ? 3.962 75.090 39.447 1.00 21.67 192 GLY B N 1
ATOM 3199 C CA . GLY B 1 192 ? 2.591 75.240 39.899 1.00 22.45 192 GLY B CA 1
ATOM 3200 C C . GLY B 1 192 ? 2.283 74.768 41.306 1.00 24.14 192 GLY B C 1
ATOM 3201 O O . GLY B 1 192 ? 1.113 74.678 41.678 1.00 26.85 192 GLY B O 1
ATOM 3202 N N . ILE B 1 193 ? 3.306 74.458 42.094 1.00 24.10 193 ILE B N 1
ATOM 3203 C CA . ILE B 1 193 ? 3.079 74.011 43.469 1.00 24.72 193 ILE B CA 1
ATOM 3204 C C . ILE B 1 193 ? 2.949 75.254 44.342 1.00 26.18 193 ILE B C 1
ATOM 3205 O O . ILE B 1 193 ? 3.935 75.746 44.891 1.00 27.05 193 ILE B O 1
ATOM 3210 N N . ARG B 1 194 ? 1.722 75.754 44.468 1.00 28.71 194 ARG B N 1
ATOM 3211 C CA . ARG B 1 194 ? 1.461 76.971 45.234 1.00 31.57 194 ARG B CA 1
ATOM 3212 C C . ARG B 1 194 ? 0.958 76.822 46.666 1.00 31.65 194 ARG B C 1
ATOM 3213 O O . ARG B 1 194 ? 1.040 77.772 47.444 1.00 31.85 194 ARG B O 1
ATOM 3221 N N . THR B 1 195 ? 0.426 75.659 47.025 1.00 30.11 195 THR B N 1
ATOM 3222 C CA . THR B 1 195 ? -0.091 75.493 48.380 1.00 30.25 195 THR B CA 1
ATOM 3223 C C . THR B 1 195 ? 0.403 74.278 49.147 1.00 29.73 195 THR B C 1
ATOM 3224 O O . THR B 1 195 ? 0.947 73.330 48.581 1.00 30.23 195 THR B O 1
ATOM 3228 N N . ARG B 1 196 ? 0.181 74.325 50.455 1.00 30.70 196 ARG B N 1
ATOM 3229 C CA . ARG B 1 196 ? 0.568 73.262 51.365 1.00 30.22 196 ARG B CA 1
ATOM 3230 C C . ARG B 1 196 ? -0.177 71.968 51.045 1.00 27.85 196 ARG B C 1
ATOM 3231 O O . ARG B 1 196 ? 0.406 70.886 51.089 1.00 25.48 196 ARG B O 1
ATOM 3239 N N . GLU B 1 197 ? -1.463 72.086 50.721 1.00 27.51 197 GLU B N 1
ATOM 3240 C CA . GLU B 1 197 ? -2.281 70.922 50.393 1.00 28.33 197 GLU B CA 1
ATOM 3241 C C . GLU B 1 197 ? -1.814 70.284 49.090 1.00 26.05 197 GLU B C 1
ATOM 3242 O O . GLU B 1 197 ? -1.737 69.062 48.985 1.00 23.73 197 GLU B O 1
ATOM 3248 N N . GLN B 1 198 ? -1.511 71.111 48.093 1.00 24.79 198 GLN B N 1
ATOM 3249 C CA . GLN B 1 198 ? -1.034 70.594 46.815 1.00 23.63 198 GLN B CA 1
ATOM 3250 C C . GLN B 1 198 ? 0.274 69.853 47.062 1.00 22.13 198 GLN B C 1
ATOM 3251 O O . GLN B 1 198 ? 0.499 68.769 46.528 1.00 21.47 198 GLN B O 1
ATOM 3257 N N . ALA B 1 199 ? 1.135 70.453 47.876 1.00 20.79 199 ALA B N 1
ATOM 3258 C CA . ALA B 1 199 ? 2.433 69.864 48.192 1.00 19.51 199 ALA B CA 1
ATOM 3259 C C . ALA B 1 199 ? 2.259 68.543 48.925 1.00 18.70 199 ALA B C 1
ATOM 3260 O O . ALA B 1 199 ? 2.953 67.564 48.640 1.00 17.00 199 ALA B O 1
ATOM 3262 N N . LYS B 1 200 ? 1.337 68.521 49.882 1.00 20.52 200 LYS B N 1
ATOM 3263 C CA . LYS B 1 200 ? 1.072 67.301 50.628 1.00 19.66 200 LYS B CA 1
ATOM 3264 C C . LYS B 1 200 ? 0.503 66.255 49.669 1.00 18.21 200 LYS B C 1
ATOM 3265 O O . LYS B 1 200 ? 0.891 65.090 49.707 1.00 16.62 200 LYS B O 1
ATOM 3271 N N . ALA B 1 201 ? -0.411 66.678 48.801 1.00 18.62 201 ALA B N 1
ATOM 3272 C CA . ALA B 1 201 ? -1.013 65.763 47.832 1.00 18.60 201 ALA B CA 1
ATOM 3273 C C . ALA B 1 201 ? 0.062 65.031 47.030 1.00 17.74 201 ALA B C 1
ATOM 3274 O O . ALA B 1 201 ? -0.002 63.816 46.842 1.00 17.54 201 ALA B O 1
ATOM 3276 N N . ILE B 1 202 ? 1.053 65.785 46.565 1.00 17.79 202 ILE B N 1
ATOM 3277 C CA . ILE B 1 202 ? 2.149 65.240 45.776 1.00 17.53 202 ILE B CA 1
ATOM 3278 C C . ILE B 1 202 ? 2.999 64.269 46.581 1.00 18.41 202 ILE B C 1
ATOM 3279 O O . ILE B 1 202 ? 3.331 63.179 46.103 1.00 18.15 202 ILE B O 1
ATOM 3284 N N . VAL B 1 203 ? 3.351 64.663 47.802 1.00 18.41 203 VAL B N 1
ATOM 3285 C CA . VAL B 1 203 ? 4.172 63.817 48.660 1.00 17.50 203 VAL B CA 1
ATOM 3286 C C . VAL B 1 203 ? 3.474 62.491 48.952 1.00 18.16 203 VAL B C 1
ATOM 3287 O O . VAL B 1 203 ? 4.100 61.433 48.900 1.00 16.57 203 VAL B O 1
ATOM 3291 N N . ASP B 1 204 ? 2.179 62.541 49.246 1.00 18.71 204 ASP B N 1
ATOM 3292 C CA . ASP B 1 204 ? 1.435 61.316 49.529 1.00 20.28 204 ASP B CA 1
ATOM 3293 C C . ASP B 1 204 ? 1.354 60.420 48.306 1.00 19.34 204 ASP B C 1
ATOM 3294 O O . ASP B 1 204 ? 1.464 59.201 48.416 1.00 19.74 204 ASP B O 1
ATOM 3299 N N . ALA B 1 205 ? 1.164 61.032 47.142 1.00 17.84 205 ALA B N 1
ATOM 3300 C CA . ALA B 1 205 ? 1.060 60.290 45.888 1.00 18.19 205 ALA B CA 1
ATOM 3301 C C . ALA B 1 205 ? 2.351 59.554 45.559 1.00 17.05 205 ALA B C 1
ATOM 3302 O O . ALA B 1 205 ? 2.325 58.433 45.048 1.00 16.88 205 ALA B O 1
ATOM 3304 N N . ILE B 1 206 ? 3.483 60.192 45.837 1.00 16.03 206 ILE B N 1
ATOM 3305 C CA . ILE B 1 206 ? 4.771 59.571 45.576 1.00 17.89 206 ILE B CA 1
ATOM 3306 C C . ILE B 1 206 ? 4.914 58.388 46.537 1.00 19.12 206 ILE B C 1
ATOM 3307 O O . ILE B 1 206 ? 5.522 57.373 46.203 1.00 20.54 206 ILE B O 1
ATOM 3312 N N . GLY B 1 207 ? 4.342 58.530 47.727 1.00 19.83 207 GLY B N 1
ATOM 3313 C CA . GLY B 1 207 ? 4.373 57.457 48.709 1.00 23.11 207 GLY B CA 1
ATOM 3314 C C . GLY B 1 207 ? 5.694 57.083 49.357 1.00 23.44 207 GLY B C 1
ATOM 3315 O O . GLY B 1 207 ? 5.823 55.979 49.882 1.00 22.67 207 GLY B O 1
ATOM 3316 N N . TRP B 1 208 ? 6.671 57.985 49.333 1.00 25.22 208 TRP B N 1
ATOM 3317 C CA . TRP B 1 208 ? 7.967 57.720 49.945 1.00 26.02 208 TRP B CA 1
ATOM 3318 C C . TRP B 1 208 ? 8.196 58.567 51.192 1.00 26.09 208 TRP B C 1
ATOM 3319 O O . TRP B 1 208 ? 9.327 58.706 51.652 1.00 27.33 208 TRP B O 1
ATOM 3330 N N . GLY B 1 209 ? 7.125 59.130 51.738 1.00 26.40 209 GLY B N 1
ATOM 3331 C CA . GLY B 1 209 ? 7.267 59.972 52.911 1.00 26.08 209 GLY B CA 1
ATOM 3332 C C . GLY B 1 209 ? 8.044 61.228 52.561 1.00 26.74 209 GLY B C 1
ATOM 3333 O O . GLY B 1 209 ? 8.216 61.550 51.384 1.00 25.66 209 GLY B O 1
ATOM 3334 N N . GLU B 1 210 ? 8.524 61.936 53.578 1.00 26.23 210 GLU B N 1
ATOM 3335 C CA . GLU B 1 210 ? 9.280 63.162 53.358 1.00 26.56 210 GLU B CA 1
ATOM 3336 C C . GLU B 1 210 ? 10.777 62.880 53.357 1.00 25.47 210 GLU B C 1
ATOM 3337 O O . GLU B 1 210 ? 11.522 63.381 54.201 1.00 24.89 210 GLU B O 1
ATOM 3343 N N . ASP B 1 211 ? 11.206 62.078 52.391 1.00 23.89 211 ASP B N 1
ATOM 3344 C CA . ASP B 1 211 ? 12.603 61.695 52.253 1.00 24.12 211 ASP B CA 1
ATOM 3345 C C . ASP B 1 211 ? 13.294 62.561 51.200 1.00 23.69 211 ASP B C 1
ATOM 3346 O O . ASP B 1 211 ? 13.130 62.340 49.999 1.00 23.44 211 ASP B O 1
ATOM 3351 N N . PRO B 1 212 ? 14.087 63.550 51.647 1.00 23.79 212 PRO B N 1
ATOM 3352 C CA . PRO B 1 212 ? 14.834 64.498 50.811 1.00 24.80 212 PRO B CA 1
ATOM 3353 C C . PRO B 1 212 ? 15.758 63.872 49.775 1.00 23.65 212 PRO B C 1
ATOM 3354 O O . PRO B 1 212 ? 15.981 64.443 48.711 1.00 23.58 212 PRO B O 1
ATOM 3358 N N . ALA B 1 213 ? 16.301 62.703 50.086 1.00 23.99 213 ALA B N 1
ATOM 3359 C CA . ALA B 1 213 ? 17.201 62.032 49.157 1.00 23.13 213 ALA B CA 1
ATOM 3360 C C . ALA B 1 213 ? 16.433 61.391 48.005 1.00 23.62 213 ALA B C 1
ATOM 3361 O O . ALA B 1 213 ? 17.030 60.994 47.006 1.00 23.82 213 ALA B O 1
ATOM 3363 N N . ARG B 1 214 ? 15.112 61.307 48.135 1.00 22.57 214 ARG B N 1
ATOM 3364 C CA . ARG B 1 214 ? 14.282 60.694 47.103 1.00 24.69 214 ARG B CA 1
ATOM 3365 C C . ARG B 1 214 ? 13.091 61.531 46.661 1.00 22.01 214 ARG B C 1
ATOM 3366 O O . ARG B 1 214 ? 12.423 61.184 45.691 1.00 21.72 214 ARG B O 1
ATOM 3374 N N . VAL B 1 215 ? 12.813 62.619 47.372 1.00 20.49 215 VAL B N 1
ATOM 3375 C CA . VAL B 1 215 ? 11.669 63.461 47.042 1.00 18.77 215 VAL B CA 1
ATOM 3376 C C . VAL B 1 215 ? 11.933 64.948 47.240 1.00 17.93 215 VAL B C 1
ATOM 3377 O O . VAL B 1 215 ? 12.410 65.364 48.292 1.00 20.42 215 VAL B O 1
ATOM 3381 N N . ARG B 1 216 ? 11.605 65.746 46.228 1.00 17.06 216 ARG B N 1
ATOM 3382 C CA . ARG B 1 216 ? 11.781 67.195 46.306 1.00 15.91 216 ARG B CA 1
ATOM 3383 C C . ARG B 1 216 ? 10.555 67.914 45.754 1.00 17.04 216 ARG B C 1
ATOM 3384 O O . ARG B 1 216 ? 9.802 67.361 44.946 1.00 15.89 216 ARG B O 1
ATOM 3392 N N . LEU B 1 217 ? 10.359 69.150 46.203 1.00 17.48 217 LEU B N 1
ATOM 3393 C CA . LEU B 1 217 ? 9.259 69.980 45.739 1.00 16.43 217 LEU B CA 1
ATOM 3394 C C . LEU B 1 217 ? 9.874 71.298 45.277 1.00 17.77 217 LEU B C 1
ATOM 3395 O O . LEU B 1 217 ? 10.313 72.112 46.094 1.00 16.66 217 LEU B O 1
ATOM 3400 N N . GLY B 1 218 ? 9.927 71.496 43.962 1.00 15.96 218 GLY B N 1
ATOM 3401 C CA . GLY B 1 218 ? 10.495 72.720 43.433 1.00 17.10 218 GLY B CA 1
ATOM 3402 C C . GLY B 1 218 ? 9.440 73.802 43.331 1.00 16.69 218 GLY B C 1
ATOM 3403 O O . GLY B 1 218 ? 8.379 73.578 42.761 1.00 17.61 218 GLY B O 1
ATOM 3404 N N . THR B 1 219 ? 9.721 74.971 43.898 1.00 15.63 219 THR B N 1
ATOM 3405 C CA . THR B 1 219 ? 8.777 76.078 43.851 1.00 16.59 219 THR B CA 1
ATOM 3406 C C . THR B 1 219 ? 9.460 77.411 44.114 1.00 17.41 219 THR B C 1
ATOM 3407 O O . THR B 1 219 ? 10.516 77.465 44.745 1.00 17.27 219 THR B O 1
ATOM 3411 N N . SER B 1 220 ? 8.839 78.484 43.631 1.00 19.05 220 SER B N 1
ATOM 3412 C CA . SER B 1 220 ? 9.362 79.832 43.815 1.00 20.38 220 SER B CA 1
ATOM 3413 C C . SER B 1 220 ? 8.675 80.503 45.004 1.00 21.26 220 SER B C 1
ATOM 3414 O O . SER B 1 220 ? 9.024 81.622 45.387 1.00 19.09 220 SER B O 1
ATOM 3417 N N . THR B 1 221 ? 7.700 79.811 45.586 1.00 21.36 221 THR B N 1
ATOM 3418 C CA . THR B 1 221 ? 6.967 80.328 46.741 1.00 22.34 221 THR B CA 1
ATOM 3419 C C . THR B 1 221 ? 7.026 79.316 47.884 1.00 22.97 221 THR B C 1
ATOM 3420 O O . THR B 1 221 ? 6.019 78.707 48.239 1.00 22.67 221 THR B O 1
ATOM 3424 N N . PRO B 1 222 ? 8.213 79.132 48.479 1.00 23.77 222 PRO B N 1
ATOM 3425 C CA . PRO B 1 222 ? 8.436 78.193 49.583 1.00 25.94 222 PRO B CA 1
ATOM 3426 C C . PRO B 1 222 ? 7.703 78.514 50.882 1.00 27.33 222 PRO B C 1
ATOM 3427 O O . PRO B 1 222 ? 7.292 77.607 51.605 1.00 26.71 222 PRO B O 1
ATOM 3431 N N . GLU B 1 223 ? 7.552 79.801 51.181 1.00 29.59 223 GLU B N 1
ATOM 3432 C CA . GLU B 1 223 ? 6.871 80.220 52.403 1.00 32.70 223 GLU B CA 1
ATOM 3433 C C . GLU B 1 223 ? 5.466 79.624 52.475 1.00 33.76 223 GLU B C 1
ATOM 3434 O O . GLU B 1 223 ? 5.029 79.176 53.533 1.00 32.58 223 GLU B O 1
ATOM 3440 N N . ALA B 1 224 ? 4.771 79.614 51.341 1.00 35.59 224 ALA B N 1
ATOM 3441 C CA . ALA B 1 224 ? 3.416 79.079 51.266 1.00 37.72 224 ALA B CA 1
ATOM 3442 C C . ALA B 1 224 ? 3.369 77.624 51.714 1.00 39.89 224 ALA B C 1
ATOM 3443 O O . ALA B 1 224 ? 2.348 77.152 52.207 1.00 40.27 224 ALA B O 1
ATOM 3445 N N . LEU B 1 225 ? 4.483 76.921 51.539 1.00 42.42 225 LEU B N 1
ATOM 3446 C CA . LEU B 1 225 ? 4.579 75.516 51.912 1.00 45.27 225 LEU B CA 1
ATOM 3447 C C . LEU B 1 225 ? 4.580 75.318 53.425 1.00 47.16 225 LEU B C 1
ATOM 3448 O O . LEU B 1 225 ? 4.062 74.320 53.924 1.00 48.63 225 LEU B O 1
ATOM 3453 N N . LEU B 1 226 ? 5.161 76.268 54.154 1.00 48.50 226 LEU B N 1
ATOM 3454 C CA . LEU B 1 226 ? 5.216 76.187 55.611 1.00 50.04 226 LEU B CA 1
ATOM 3455 C C . LEU B 1 226 ? 5.953 77.395 56.182 1.00 50.33 226 LEU B C 1
ATOM 3456 O O . LEU B 1 226 ? 7.199 77.325 56.242 1.00 50.23 226 LEU B O 1
#

Organism: Pyrobaculum aerophilum (strain ATCC 51768 / DSM 7523 / JCM 9630 / CIP 104966 / NBRC 100827 / IM2) (NCBI:txid178306)

Foldseek 3Di:
DQQQAAAEDEDPPQDLVNLCVQLLVNQVSNYQAYEYALVNLVVSLVSDDNHFYEYEFPPPQLQDDLVVLLVRLLVSLVRGQEYEYEQNLVCLVVVVLVRSLVSLLSNLVSSPPHAYEYEDAQLQDAVVRVVSNLVSNLVSVHQEHEDHRQPDDQVNSVVNPHGNADQLQVLLVSLVSCVVVVGNYAYEYEYPPQALVRVVSNQVSSPPHSDSSRYHYYDNHSVRND/DQQQAAAEDEDPPQDLVNLCVQLLVCQVSNYQAYEYAVVNLVVSLVSDDNHFYEYEFPPPQLQDQLVVLLVGLLVSLVRGQEYEYEQNVVCLVVVVLVRRLVRLLRNLVSSVPHAYEYEPAQLQDAPVRVLSNLVSNLVSPHQEYEDRRQPDDQVNSVVRVHHNAWALVVLLVSLVSCVVVVGNYAYEYEYNPQALVRVVSNQVSSPPHSDSSRYHYYDNCSVRND

Secondary structure (DSSP, 8-state):
-GGGEEEE---TT--HHHHHHHHHHHHHHT-SEEEE-GGGHHHHGGG-SSSEEEEEESTTT--S-HHHHHHHHHHHTTT-SEEEEE--HHHHHTT-HHHHHHHHHHHHHHTTTSEEEEE--GGG--HHHHHHHHHHHHHHT-SEEE---S---HHHHHHTT--SS--HHHHHHHHHHHHHHT---EEEEESS--SHHHHHHHHHHH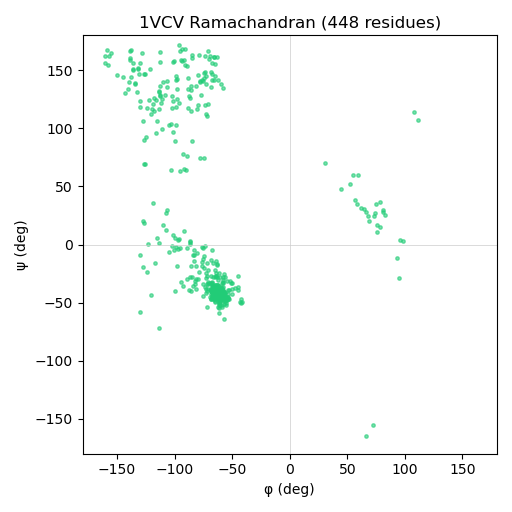-S-S-TTTEEEEES-GGGG-/-GGGEEEE---TT--HHHHHHHHHHHHHHT-SEEEE-GGGHHHHGGG-SSSEEEEEESTTT--S-HHHHHHHHHHHTTT-SEEEEEP-HHHHHTT-HHHHHHHHHHHHHTTTTSEEEEE--GGG--HHHHHHHHHHHHHTT-SEEE---S---HHHHHHTT--SS--HHHHHHHHHHHHHHT---EEEEESS--SHHHHHHHHHHHTS-S-TTTEEEEES--GGG-

Radius of gyration: 21.51 Å; Cα contacts (8 Å, |Δi|>4): 997; chains: 2; bounding box: 39×60×59 Å

GO terms:
  GO:0004139 deoxyribose-phosphate aldolase activity (F, EXP)

B-factor: mean 21.32, std 8.64, range [6.34, 63.64]

Solvent-accessible surface area: 16816 Å² total; per-residue (Å²): 43,7,101,2,0,0,12,17,31,13,77,11,28,18,27,13,103,77,0,30,57,2,0,134,58,0,32,135,34,13,6,16,0,0,0,0,8,7,36,9,4,81,56,0,73,104,47,11,215,150,2,95,0,0,1,1,1,16,19,6,16,1,5,14,34,51,66,4,1,58,17,4,1,52,64,8,14,136,65,0,34,4,0,0,1,0,0,4,2,2,19,1,21,18,107,87,44,44,64,0,90,145,2,0,72,52,0,12,55,24,1,64,78,85,39,2,0,0,0,1,3,8,6,7,1,122,77,99,2,6,62,47,0,0,48,4,0,25,110,14,47,5,78,6,0,6,3,4,8,47,64,15,47,117,44,29,0,53,169,33,63,17,82,32,118,23,34,49,120,57,0,15,12,0,1,126,41,1,108,136,105,58,48,206,2,2,0,0,0,8,16,25,4,118,36,136,109,78,0,110,38,3,8,82,30,6,53,47,41,106,63,53,75,76,0,19,0,3,11,64,41,0,78,46,2,121,52,10,105,2,0,0,11,14,33,12,86,9,26,18,27,12,102,82,0,33,58,3,0,134,68,0,28,155,42,16,3,17,0,0,1,0,8,5,31,8,3,85,56,0,77,96,42,10,194,161,1,96,0,0,0,1,0,15,18,8,15,3,11,13,30,40,63,3,2,60,21,4,1,51,76,6,11,136,63,0,29,4,0,0,0,0,0,4,1,10,8,1,22,19,96,84,56,57,63,0,86,153,2,0,74,44,0,11,59,20,2,71,72,92,37,2,0,0,0,1,4,8,4,7,1,98,81,97,0,6,58,44,0,0,39,0,0,22,95,14,47,5,82,4,0,4,6,3,6,46,63,14,51,119,70,14,0,74,174,31,65,21,57,31,99,21,21,40,127,50,0,15,15,0,0,127,42,0,94,135,109,57,48,206,2,2,0,2,1,8,17,42,4,173,52,123,106,78,0,102,40,3,6,83,32,0,51,56,42,98,55,52,75,61,0,17,0,3,14,68,53,0,80,50,1,128

Nearest PDB structures (foldseek):
  1vcv-assembly1_A  TM=1.004E+00  e=3.515E-44  Pyrobaculum aerophilum
  3ngj-assembly1_B  TM=9.467E-01  e=8.559E-18  Entamoeba histolytica
  1mzh-assembly1_B  TM=9.485E-01  e=2.008E-17  Aquifex aeolicus
  3r12-assembly1_B  TM=9.354E-01  e=3.072E-16  Thermotoga maritima
  1ub3-assembly1_A  TM=9.398E-01  e=1.789E-15  Thermus thermophilus

InterPro domains:
  IPR002915 DeoC/FbaB/LacD aldolase [SM01133] (1-221)
  IPR011343 Deoxyribose-phosphate aldolase [PIRSF001357] (1-223)
  IPR011343 Deoxyribose-phosphate aldolase [PTHR10889] (2-222)
  IPR011343 Deoxyribose-phosphate aldolase [cd00959] (1-220)
  IPR013785 Aldolase-type TIM barrel [G3DSA:3.20.20.70] (1-226)
  IPR028581 Deoxyribose-phosphate aldolase type I [MF_00114] (1-226)

Sequence (452 aa):
MIHLVDYALLKPYLTVDEAVAGARKAEELGVAAYCVNPIYAPVVRPLLRKVKLCVVADFPFGALPTASRIALVSRLAEVADEIDVVAPIGLVKSRRWAEVRRDLISVVGAAGGRVVKVITEEPYLRDEERYTLYDIIAEAGAHFIKSSTGFAEEAYAARQGNPVHSTPERAAAIARYIKEKGYRLGVKMAGGIRTREQAKAIVDAIGWGEDPARVRLGTSTPEALLMIHLVDYALLKPYLTVDEAVAGARKAEELGVAAYCVNPIYAPVVRPLLRKVKLCVVADFPFGALPTASRIALVSRLAEVADEIDVVAPIGLVKSRRWAEVRRDLISVVGAAGGRVVKVITEEPYLRDEERYTLYDIIAEAGAHFIKSSTGFAEEAYAARQGNPVHSTPERAAAIARYIKEKGYRLGVKMAGGIRTREQAKAIVDAIGWGEDPARVRLGTSTPEALL

CATH classification: 3.20.20.70